Protein 5IRR (pdb70)

Sequence (549 aa):
IWKKKYIKLIVVGDSGLGKTTLIKSLISIPGERLQVHDGSYYTPTEQFRRDPESLSSTVSWRDEEDRVIWVYKIQDTPGYGDELDVFRNLKVQDYIESQNRKWLELEQARIEDPRVDLCIFCIPPHRLRPIDLKYFELGKHVPVVPVVTKADTTIREANTYRTEVANRIANPVPGIHDKINIFKFERDTLERAGVQDHATPHPPFLVIASNDISEELAAAEPPLFWPERRYPWGTAEAFNKEHSDLLAVRALLKEALEEISKTKRARYEAWRRTKIWKKKYIKLIVVGDSGLGKTTLIKSLISIPGERLQVHDGSYYTPTEQFRRDPESLSSTVSWRDEEDRVIWVYKIQDTPGYGDELDVFRNLKVQDYIESQNRKWLELEQARIEDPRVDLCIFCIPPHRLRPIDLKYFELGKHVPVVPVVTKADTTIREANTYRTEVANRIANPVPGIHDKINIFKFERDTLERAGVQDHATPHPPFLVIASNDISEELAAAEPPLFWPERRYPWGTAEAFNKEHSDLLAVRALLKEALEEISKTKRARYEAWRRTTL

Foldseek 3Di:
DAAEDEAEEEEAAAAPQCRLLLVLLLQPDPVDDRGFDDSDFDDQVCCVPPQVVQKDWDWDADVVVRYIYIYIYGYAGGLNPDDDSVVRLVVVVVQVVQLVVCVVVVVVPHDRSHHLEYEYEAEAPDHDQVSLVSLVVQVQYAYAYEHEPLVVDPVSVVVVQQVVLVCQQPHHPPNDDHRRHDDDDPVLLVVLPHDDDPRPRTHFYFYGASDFDPVQCPDVPRDGWGWDQDPVGIATRPDVVRGCSSSVSVNVVSCSVVSRVCPVVSSVVVVVD/DQAAEDEAEEEEAAAAPLCRLLLVQLLQQDPVDDRGFDDSDFDDQVCCVVPQVVQKDWDWDADVVVRYIYIYIYTYHGYLNNDDDSVVRLVVLVLQVVQLVVVVVVVVVPDDRSHHLEYEYEAEAPDHDQVSLVNLVVQLQYAYAYEHEPLVVDPVSVVVVQQVVLVCQQPHYPPNDDHRRHDDDDPVLLVVLVNDDDPRPRTHFYFYGASDFDPVQCPDVPHDGWGWDQDPVGIQTRPDVVRGCSSSVSVNVVSCSVVSRVCPVVSSVSVVVPDD

Organism: Chlamydomonas reinhardtii (NCBI:txid3055)

Structure (mmCIF, N/CA/C/O backbone):
data_5IRR
#
_entry.id   5IRR
#
_cell.length_a   177.580
_cell.length_b   39.410
_cell.length_c   130.900
_cell.angle_alpha   90.000
_cell.angle_beta   118.500
_cell.angle_gamma   90.000
#
_symmetry.space_group_name_H-M   'C 1 2 1'
#
loop_
_entity.id
_entity.type
_entity.pdbx_description
1 polymer 'Septin-like protein'
2 non-polymer 'MAGNESIUM ION'
3 non-polymer "5'-GUANOSINE-DIPHOSPHATE-MONOTHIOPHOSPHATE"
4 water water
#
loop_
_atom_site.group_PDB
_atom_site.id
_atom_site.type_symbol
_atom_site.label_atom_id
_atom_site.label_alt_id
_atom_site.label_comp_id
_atom_site.label_asym_id
_atom_site.label_entity_id
_atom_site.label_seq_id
_atom_site.pdbx_PDB_ins_code
_atom_site.Cartn_x
_atom_site.Cartn_y
_atom_site.Cartn_z
_atom_site.occupancy
_atom_site.B_iso_or_equiv
_atom_site.auth_seq_id
_atom_site.auth_comp_id
_atom_site.auth_asym_id
_atom_site.auth_atom_id
_atom_site.pdbx_PDB_model_num
ATOM 1 N N . ILE A 1 21 ? 4.922 30.014 121.270 1.00 58.72 105 ILE A N 1
ATOM 2 C CA . ILE A 1 21 ? 6.222 30.413 121.797 1.00 59.64 105 ILE A CA 1
ATOM 3 C C . ILE A 1 21 ? 7.080 31.013 120.686 1.00 55.71 105 ILE A C 1
ATOM 4 O O . ILE A 1 21 ? 7.409 32.199 120.721 1.00 54.11 105 ILE A O 1
ATOM 9 N N . TRP A 1 22 ? 7.440 30.195 119.701 1.00 52.66 106 TRP A N 1
ATOM 10 C CA . TRP A 1 22 ? 8.197 30.685 118.560 1.00 52.62 106 TRP A CA 1
ATOM 11 C C . TRP A 1 22 ? 7.261 31.280 117.518 1.00 57.40 106 TRP A C 1
ATOM 12 O O . TRP A 1 22 ? 6.156 30.777 117.295 1.00 62.94 106 TRP A O 1
ATOM 23 N N . LYS A 1 23 ? 7.709 32.355 116.882 1.00 54.09 107 LYS A N 1
ATOM 24 C CA . LYS A 1 23 ? 7.022 32.939 115.741 1.00 54.36 107 LYS A CA 1
ATOM 25 C C . LYS A 1 23 ? 7.835 32.658 114.487 1.00 50.33 107 LYS A C 1
ATOM 26 O O . LYS A 1 23 ? 9.024 32.987 114.431 1.00 51.06 107 LYS A O 1
ATOM 32 N N . LYS A 1 24 ? 7.206 32.042 113.493 1.00 48.96 108 LYS A N 1
ATOM 33 C CA . LYS A 1 24 ? 7.880 31.743 112.238 1.00 49.05 108 LYS A CA 1
ATOM 34 C C . LYS A 1 24 ? 7.631 32.867 111.241 1.00 46.45 108 LYS A C 1
ATOM 35 O O . LYS A 1 24 ? 6.489 33.295 111.050 1.00 47.56 108 LYS A O 1
ATOM 41 N N . LYS A 1 25 ? 8.704 33.348 110.619 1.00 43.75 109 LYS A N 1
ATOM 42 C CA . LYS A 1 25 ? 8.623 34.347 109.564 1.00 43.29 109 LYS A CA 1
ATOM 43 C C . LYS A 1 25 ? 9.268 33.796 108.302 1.00 39.68 109 LYS A C 1
ATOM 44 O O . LYS A 1 25 ? 10.261 33.064 108.369 1.00 37.57 109 LYS A O 1
ATOM 50 N N . TYR A 1 26 ? 8.698 34.146 107.152 1.00 42.04 110 TYR A N 1
ATOM 51 C CA . TYR A 1 26 ? 9.083 33.566 105.873 1.00 42.29 110 TYR A CA 1
ATOM 52 C C . TYR A 1 26 ? 9.564 34.654 104.926 1.00 38.32 110 TYR A C 1
ATOM 53 O O . TYR A 1 26 ? 8.929 35.707 104.809 1.00 36.31 110 TYR A O 1
ATOM 62 N N . ILE A 1 27 ? 10.682 34.394 104.256 1.00 37.59 111 ILE A N 1
ATOM 63 C CA . ILE A 1 27 ? 11.168 35.224 103.161 1.00 37.00 111 ILE A CA 1
ATOM 64 C C . ILE A 1 27 ? 11.423 34.309 101.974 1.00 33.96 111 ILE A C 1
ATOM 65 O O . ILE A 1 27 ? 12.078 33.271 102.117 1.00 31.93 111 ILE A O 1
ATOM 70 N N . LYS A 1 28 ? 10.904 34.681 100.807 1.00 29.58 112 LYS A N 1
ATOM 71 C CA . LYS A 1 28 ? 11.212 33.961 99.578 1.00 29.28 112 LYS A CA 1
ATOM 72 C C . LYS A 1 28 ? 11.741 34.942 98.545 1.00 30.85 112 LYS A C 1
ATOM 73 O O . LYS A 1 28 ? 11.070 35.926 98.212 1.00 28.45 112 LYS A O 1
ATOM 79 N N . LEU A 1 29 ? 12.940 34.674 98.046 1.00 28.98 113 LEU A N 1
ATOM 80 C CA . LEU A 1 29 ? 13.519 35.400 96.929 1.00 26.14 113 LEU A CA 1
ATOM 81 C C . LEU A 1 29 ? 13.362 34.585 95.653 1.00 27.76 113 LEU A C 1
ATOM 82 O O . LEU A 1 29 ? 13.312 33.352 95.684 1.00 26.98 113 LEU A O 1
ATOM 87 N N . ILE A 1 30 ? 13.283 35.284 94.526 1.00 25.96 114 ILE A N 1
ATOM 88 C CA . ILE A 1 30 ? 13.389 34.658 93.216 1.00 23.02 114 ILE A CA 1
ATOM 89 C C . ILE A 1 30 ? 14.518 35.342 92.461 1.00 23.82 114 ILE A C 1
ATOM 90 O O . ILE A 1 30 ? 14.703 36.560 92.565 1.00 24.15 114 ILE A O 1
ATOM 95 N N . VAL A 1 31 ? 15.297 34.548 91.731 1.00 21.49 115 VAL A N 1
ATOM 96 C CA . VAL A 1 31 ? 16.480 35.021 91.024 1.00 24.16 115 VAL A CA 1
ATOM 97 C C . VAL A 1 31 ? 16.255 34.817 89.534 1.00 24.55 115 VAL A C 1
ATOM 98 O O . VAL A 1 31 ? 15.934 33.706 89.097 1.00 24.56 115 VAL A O 1
ATOM 102 N N . VAL A 1 32 ? 16.421 35.889 88.758 1.00 21.84 116 VAL A N 1
ATOM 103 C CA . VAL A 1 32 ? 16.172 35.865 87.325 1.00 23.79 116 VAL A CA 1
ATOM 104 C C . VAL A 1 32 ? 17.320 36.564 86.608 1.00 23.74 116 VAL A C 1
ATOM 105 O O . VAL A 1 32 ? 18.068 37.349 87.196 1.00 19.83 116 VAL A O 1
ATOM 109 N N . GLY A 1 33 ? 17.443 36.272 85.323 1.00 22.15 117 GLY A N 1
ATOM 110 C CA . GLY A 1 33 ? 18.487 36.858 84.508 1.00 23.21 117 GLY A CA 1
ATOM 111 C C . GLY A 1 33 ? 18.721 36.029 83.264 1.00 22.41 117 GLY A C 1
ATOM 112 O O . GLY A 1 33 ? 18.130 34.968 83.071 1.00 23.38 117 GLY A O 1
ATOM 113 N N . ASP A 1 34 ? 19.602 36.547 82.414 1.00 21.53 118 ASP A N 1
ATOM 114 C CA . ASP A 1 34 ? 19.950 35.852 81.183 1.00 26.05 118 ASP A CA 1
ATOM 115 C C . ASP A 1 34 ? 20.731 34.575 81.492 1.00 23.90 118 ASP A C 1
ATOM 116 O O . ASP A 1 34 ? 21.235 34.373 82.601 1.00 24.96 118 ASP A O 1
ATOM 121 N N . SER A 1 35 ? 20.832 33.710 80.486 1.00 22.72 119 SER A N 1
ATOM 122 C CA . SER A 1 35 ? 21.451 32.406 80.680 1.00 26.38 119 SER A CA 1
ATOM 123 C C . SER A 1 35 ? 22.954 32.533 80.899 1.00 25.83 119 SER A C 1
ATOM 124 O O . SER A 1 35 ? 23.623 33.366 80.286 1.00 28.42 119 SER A O 1
ATOM 127 N N . GLY A 1 36 ? 23.483 31.681 81.778 1.00 27.52 120 GLY A N 1
ATOM 128 C CA . GLY A 1 36 ? 24.915 31.610 81.982 1.00 22.63 120 GLY A CA 1
ATOM 129 C C . GLY A 1 36 ? 25.524 32.781 82.717 1.00 23.75 120 GLY A C 1
ATOM 130 O O . GLY A 1 36 ? 26.739 32.976 82.646 1.00 28.16 120 GLY A O 1
ATOM 131 N N . LEU A 1 37 ? 24.716 33.568 83.429 1.00 23.43 121 LEU A N 1
ATOM 132 C CA . LEU A 1 37 ? 25.226 34.722 84.160 1.00 25.21 121 LEU A CA 1
ATOM 133 C C . LEU A 1 37 ? 25.780 34.373 85.537 1.00 28.56 121 LEU A C 1
ATOM 134 O O . LEU A 1 37 ? 26.340 35.255 86.198 1.00 27.37 121 LEU A O 1
ATOM 139 N N . GLY A 1 38 ? 25.648 33.128 85.983 1.00 28.19 122 GLY A N 1
ATOM 140 C CA . GLY A 1 38 ? 26.068 32.760 87.320 1.00 23.94 122 GLY A CA 1
ATOM 141 C C . GLY A 1 38 ? 24.985 32.835 88.371 1.00 22.27 122 GLY A C 1
ATOM 142 O O . GLY A 1 38 ? 25.307 32.950 89.559 1.00 21.29 122 GLY A O 1
ATOM 143 N N . LYS A 1 39 ? 23.709 32.780 87.970 1.00 20.51 123 LYS A N 1
ATOM 144 C CA . LYS A 1 39 ? 22.605 32.865 88.922 1.00 17.14 123 LYS A CA 1
ATOM 145 C C . LYS A 1 39 ? 22.675 31.752 89.963 1.00 20.75 123 LYS A C 1
ATOM 146 O O . LYS A 1 39 ? 22.596 32.008 91.171 1.00 23.32 123 LYS A O 1
ATOM 152 N N . THR A 1 40 ? 22.807 30.503 89.513 1.00 20.85 124 THR A N 1
ATOM 153 C CA . THR A 1 40 ? 22.784 29.383 90.450 1.00 22.91 124 THR A CA 1
ATOM 154 C C . THR A 1 40 ? 24.011 29.393 91.353 1.00 24.78 124 THR A C 1
ATOM 155 O O . THR A 1 40 ? 23.913 29.072 92.544 1.00 23.40 124 THR A O 1
ATOM 159 N N . THR A 1 41 ? 25.174 29.767 90.808 1.00 24.82 125 THR A N 1
ATOM 160 C CA . THR A 1 41 ? 26.373 29.909 91.631 1.00 26.06 125 THR A CA 1
ATOM 161 C C . THR A 1 41 ? 26.167 30.944 92.731 1.00 23.71 125 THR A C 1
ATOM 162 O O . THR A 1 41 ? 26.570 30.731 93.881 1.00 23.22 125 THR A O 1
ATOM 166 N N . LEU A 1 42 ? 25.546 32.076 92.389 1.00 22.14 126 LEU A N 1
ATOM 167 C CA . LEU A 1 42 ? 25.289 33.120 93.376 1.00 19.47 126 LEU A CA 1
ATOM 168 C C . LEU A 1 42 ? 24.344 32.629 94.464 1.00 24.39 126 LEU A C 1
ATOM 169 O O . LEU A 1 42 ? 24.554 32.905 95.652 1.00 27.39 126 LEU A O 1
ATOM 174 N N . ILE A 1 43 ? 23.295 31.901 94.076 1.00 24.75 127 ILE A N 1
ATOM 175 C CA . ILE A 1 43 ? 22.330 31.399 95.052 1.00 24.71 127 ILE A CA 1
ATOM 176 C C . ILE A 1 43 ? 23.023 30.521 96.083 1.00 25.54 127 ILE A C 1
ATOM 177 O O . ILE A 1 43 ? 22.834 30.689 97.293 1.00 29.49 127 ILE A O 1
ATOM 182 N N . LYS A 1 44 ? 23.844 29.575 95.619 1.00 26.22 128 LYS A N 1
ATOM 183 C CA . LYS A 1 44 ? 24.516 28.660 96.535 1.00 32.00 128 LYS A CA 1
ATOM 184 C C . LYS A 1 44 ? 25.447 29.396 97.491 1.00 35.26 128 LYS A C 1
ATOM 185 O O . LYS A 1 44 ? 25.636 28.958 98.631 1.00 37.56 128 LYS A O 1
ATOM 191 N N . SER A 1 45 ? 26.032 30.512 97.054 1.00 32.02 129 SER A N 1
ATOM 192 C CA . SER A 1 45 ? 26.865 31.299 97.958 1.00 32.74 129 SER A CA 1
ATOM 193 C C . SER A 1 45 ? 26.017 32.045 98.980 1.00 34.56 129 SER A C 1
ATOM 194 O O . SER A 1 45 ? 26.413 32.180 100.143 1.00 40.14 129 SER A O 1
ATOM 197 N N . LEU A 1 46 ? 24.844 32.530 98.567 1.00 33.07 130 LEU A N 1
ATOM 198 C CA . LEU A 1 46 ? 24.018 33.336 99.460 1.00 32.22 130 LEU A CA 1
ATOM 199 C C . LEU A 1 46 ? 23.453 32.502 100.604 1.00 36.37 130 LEU A C 1
ATOM 200 O O . LEU A 1 46 ? 23.495 32.920 101.767 1.00 36.23 130 LEU A O 1
ATOM 205 N N . ILE A 1 47 ? 22.910 31.319 100.297 1.00 39.40 131 ILE A N 1
ATOM 206 C CA . ILE A 1 47 ? 22.331 30.483 101.348 1.00 44.85 131 ILE A CA 1
ATOM 207 C C . ILE A 1 47 ? 23.382 29.757 102.171 1.00 48.27 131 ILE A C 1
ATOM 208 O O . ILE A 1 47 ? 23.035 29.118 103.171 1.00 49.90 131 ILE A O 1
ATOM 213 N N . SER A 1 48 ? 24.654 29.829 101.779 1.00 47.92 132 SER A N 1
ATOM 214 C CA . SER A 1 48 ? 25.729 29.160 102.513 1.00 48.45 132 SER A CA 1
ATOM 215 C C . SER A 1 48 ? 26.316 30.092 103.574 1.00 56.81 132 SER A C 1
ATOM 216 O O . SER A 1 48 ? 27.508 30.394 103.595 1.00 64.29 132 SER A O 1
ATOM 219 N N . ILE A 1 49 ? 25.447 30.547 104.465 1.00 57.67 133 ILE A N 1
ATOM 220 C CA . ILE A 1 49 ? 25.911 31.370 105.585 1.00 68.01 133 ILE A CA 1
ATOM 221 C C . ILE A 1 49 ? 26.748 30.505 106.521 1.00 74.93 133 ILE A C 1
ATOM 222 O O . ILE A 1 49 ? 26.309 29.403 106.895 1.00 74.27 133 ILE A O 1
ATOM 227 N N . PRO A 1 50 ? 27.955 30.932 106.895 1.00 81.29 134 PRO A N 1
ATOM 228 C CA . PRO A 1 50 ? 28.766 30.142 107.830 1.00 88.84 134 PRO A CA 1
ATOM 229 C C . PRO A 1 50 ? 27.988 29.797 109.092 1.00 93.03 134 PRO A C 1
ATOM 230 O O . PRO A 1 50 ? 27.225 30.608 109.621 1.00 92.44 134 PRO A O 1
ATOM 234 N N . GLY A 1 51 ? 28.188 28.570 109.567 1.00 94.60 135 GLY A N 1
ATOM 235 C CA . GLY A 1 51 ? 27.354 27.975 110.580 1.00 97.36 135 GLY A CA 1
ATOM 236 C C . GLY A 1 51 ? 26.284 27.054 110.030 1.00 94.78 135 GLY A C 1
ATOM 237 O O . GLY A 1 51 ? 25.768 26.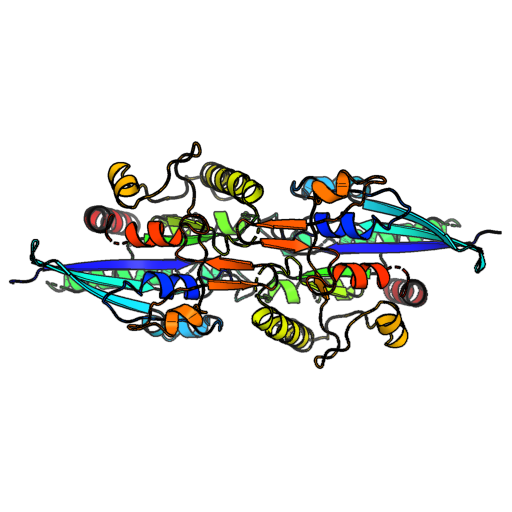213 110.775 1.00 97.61 135 GLY A O 1
ATOM 238 N N . GLU A 1 52 ? 25.953 27.183 108.745 1.00 89.57 136 GLU A N 1
ATOM 239 C CA . GLU A 1 52 ? 24.933 26.396 108.075 1.00 90.74 136 GLU A CA 1
ATOM 240 C C . GLU A 1 52 ? 25.599 25.378 107.141 1.00 95.08 136 GLU A C 1
ATOM 241 O O . GLU A 1 52 ? 26.746 24.965 107.388 1.00 100.79 136 GLU A O 1
ATOM 243 N N . ARG A 1 53 ? 24.907 25.007 106.063 1.00 95.35 137 ARG A N 1
ATOM 244 C CA . ARG A 1 53 ? 25.160 23.755 105.358 1.00 101.56 137 ARG A CA 1
ATOM 245 C C . ARG A 1 53 ? 26.247 23.829 104.292 1.00 101.17 137 ARG A C 1
ATOM 246 O O . ARG A 1 53 ? 26.729 22.774 103.864 1.00 111.11 137 ARG A O 1
ATOM 254 N N . LEU A 1 54 ? 26.636 25.026 103.841 1.00 92.76 138 LEU A N 1
ATOM 255 C CA . LEU A 1 54 ? 27.641 25.171 102.790 1.00 87.42 138 LEU A CA 1
ATOM 256 C C . LEU A 1 54 ? 27.225 24.414 101.529 1.00 79.41 138 LEU A C 1
ATOM 257 O O . LEU A 1 54 ? 27.634 23.268 101.318 1.00 79.54 138 LEU A O 1
ATOM 262 N N . GLN A 1 55 ? 26.406 25.039 100.694 1.00 71.62 139 GLN A N 1
ATOM 263 C CA . GLN A 1 55 ? 25.924 24.409 99.474 1.00 70.91 139 GLN A CA 1
ATOM 264 C C . GLN A 1 55 ? 26.672 24.959 98.266 1.00 67.20 139 GLN A C 1
ATOM 265 O O . GLN A 1 55 ? 27.024 26.141 98.214 1.00 64.67 139 GLN A O 1
ATOM 271 N N . VAL A 1 56 ? 26.923 24.080 97.294 1.00 67.51 140 VAL A N 1
ATOM 272 C CA . VAL A 1 56 ? 27.741 24.399 96.132 1.00 63.64 140 VAL A CA 1
ATOM 273 C C . VAL A 1 56 ? 27.024 23.934 94.868 1.00 58.55 140 VAL A C 1
ATOM 274 O O . VAL A 1 56 ? 26.191 23.025 94.895 1.00 59.28 140 VAL A O 1
ATOM 278 N N . HIS A 1 57 ? 27.359 24.580 93.752 1.00 53.06 141 HIS A N 1
ATOM 279 C CA . HIS A 1 57 ? 26.800 24.285 92.439 1.00 46.72 141 HIS A CA 1
ATOM 280 C C . HIS A 1 57 ? 27.856 23.631 91.552 1.00 45.20 141 HIS A C 1
ATOM 281 O O . HIS A 1 57 ? 29.057 23.856 91.725 1.00 44.75 141 HIS A O 1
ATOM 288 N N . ASP A 1 58 ? 27.403 22.822 90.592 1.00 42.47 142 ASP A N 1
ATOM 289 C CA . ASP A 1 58 ? 28.296 22.036 89.747 1.00 46.79 142 ASP A CA 1
ATOM 290 C C . ASP A 1 58 ? 28.494 22.629 88.352 1.00 44.05 142 ASP A C 1
ATOM 291 O O . ASP A 1 58 ? 29.139 21.995 87.510 1.00 47.16 142 ASP A O 1
ATOM 296 N N . GLY A 1 59 ? 27.945 23.812 88.082 1.00 40.07 143 GLY A N 1
ATOM 297 C CA . GLY A 1 59 ? 28.162 24.490 86.821 1.00 41.22 143 GLY A CA 1
ATOM 298 C C . GLY A 1 59 ? 27.181 24.161 85.714 1.00 42.46 143 GLY A C 1
ATOM 299 O O . GLY A 1 59 ? 27.156 24.873 84.702 1.00 41.80 143 GLY A O 1
ATOM 300 N N . SER A 1 60 ? 26.374 23.113 85.865 1.00 43.71 144 SER A N 1
ATOM 301 C CA . SER A 1 60 ? 25.435 22.738 84.818 1.00 42.34 144 SER A CA 1
ATOM 302 C C . SER A 1 60 ? 24.311 23.767 84.701 1.00 36.62 144 SER A C 1
ATOM 303 O O . SER A 1 60 ? 24.009 24.509 85.639 1.00 35.01 144 SER A O 1
ATOM 306 N N A TYR A 1 61 ? 23.691 23.793 83.523 0.46 37.45 145 TYR A N 1
ATOM 307 N N B TYR A 1 61 ? 23.684 23.805 83.528 0.54 37.50 145 TYR A N 1
ATOM 308 C CA A TYR A 1 61 ? 22.600 24.719 83.262 0.46 35.15 145 TYR A CA 1
ATOM 309 C CA B TYR A 1 61 ? 22.646 24.793 83.263 0.54 34.97 145 TYR A CA 1
ATOM 310 C C A TYR A 1 61 ? 21.402 24.396 84.151 0.46 34.84 145 TYR A C 1
ATOM 311 C C B TYR A 1 61 ? 21.314 24.370 83.877 0.54 35.23 145 TYR A C 1
ATOM 312 O O A TYR A 1 61 ? 21.275 23.300 84.704 0.46 36.24 145 TYR A O 1
ATOM 313 O O B TYR A 1 61 ? 21.010 23.178 83.990 0.54 36.71 145 TYR A O 1
ATOM 330 N N . THR A 1 62 ? 20.512 25.375 84.279 1.00 32.36 146 THR A N 1
ATOM 331 C CA . THR A 1 62 ? 19.220 25.146 84.912 1.00 29.74 146 THR A CA 1
ATOM 332 C C . THR A 1 62 ? 18.204 24.968 83.794 1.00 34.21 146 THR A C 1
ATOM 333 O O . THR A 1 62 ? 17.955 25.914 83.032 1.00 35.23 146 THR A O 1
ATOM 337 N N . PRO A 1 63 ? 17.624 23.781 83.640 1.00 38.88 147 PRO A N 1
ATOM 338 C CA . PRO A 1 63 ? 16.751 23.523 82.489 1.00 41.22 147 PRO A CA 1
ATOM 339 C C . PRO A 1 63 ? 15.364 24.116 82.676 1.00 39.49 147 PRO A C 1
ATOM 340 O O . PRO A 1 63 ? 14.790 24.085 83.767 1.00 37.72 147 PRO A O 1
ATOM 344 N N . THR A 1 64 ? 14.824 24.647 81.577 1.00 39.51 148 THR A N 1
ATOM 345 C CA . THR A 1 64 ? 13.463 25.175 81.594 1.00 42.74 148 THR A CA 1
ATOM 346 C C . THR A 1 64 ? 12.454 24.097 81.971 1.00 47.38 148 THR A C 1
ATOM 347 O O . THR A 1 64 ? 11.516 24.354 82.735 1.00 46.61 148 THR A O 1
ATOM 351 N N . GLU A 1 65 ? 12.636 22.878 81.455 1.00 51.87 149 GLU A N 1
ATOM 352 C CA . GLU A 1 65 ? 11.689 21.809 81.748 1.00 59.04 149 GLU A CA 1
ATOM 353 C C . GLU A 1 65 ? 11.675 21.465 83.232 1.00 54.45 149 GLU A C 1
ATOM 354 O O . GLU A 1 65 ? 10.616 21.168 83.795 1.00 54.96 149 GLU A O 1
ATOM 360 N N . GLN A 1 66 ? 12.839 21.506 83.888 1.00 51.04 150 GLN A N 1
ATOM 361 C CA . GLN A 1 66 ? 12.881 21.200 85.315 1.00 50.46 150 GLN A CA 1
ATOM 362 C C . GLN A 1 66 ? 12.083 22.218 86.121 1.00 46.73 150 GLN A C 1
ATOM 363 O O . GLN A 1 66 ? 11.352 21.850 87.048 1.00 47.06 150 GLN A O 1
ATOM 369 N N . PHE A 1 67 ? 12.202 23.505 85.780 1.00 43.70 151 PHE A N 1
ATOM 370 C CA . PHE A 1 67 ? 11.405 24.523 86.459 1.00 43.13 151 PHE A CA 1
ATOM 371 C C . PHE A 1 67 ? 9.916 24.314 86.223 1.00 46.44 151 PHE A C 1
ATOM 372 O O . PHE A 1 67 ? 9.099 24.639 87.092 1.00 46.94 151 PHE A O 1
ATOM 380 N N . ARG A 1 68 ? 9.543 23.777 85.062 1.00 48.62 152 ARG A N 1
ATOM 381 C CA . ARG A 1 68 ? 8.129 23.575 84.767 1.00 55.36 152 ARG A CA 1
ATOM 382 C C . ARG A 1 68 ? 7.566 22.390 85.542 1.00 58.30 152 ARG A C 1
ATOM 383 O O . ARG A 1 68 ? 6.498 22.490 86.156 1.00 60.65 152 ARG A O 1
ATOM 391 N N . ARG A 1 69 ? 8.271 21.260 85.530 1.00 59.63 153 ARG A N 1
ATOM 392 C CA . ARG A 1 69 ? 7.751 20.021 86.092 1.00 63.66 153 ARG A CA 1
ATOM 393 C C . ARG A 1 69 ? 8.256 19.733 87.501 1.00 64.79 153 ARG A C 1
ATOM 394 O O . ARG A 1 69 ? 7.839 18.734 88.097 1.00 70.02 153 ARG A O 1
ATOM 402 N N . ASP A 1 70 ? 9.130 20.580 88.055 1.00 61.30 154 ASP A N 1
ATOM 403 C CA . ASP A 1 70 ? 9.624 20.376 89.413 1.00 61.07 154 ASP A CA 1
ATOM 404 C C . ASP A 1 70 ? 10.291 21.642 89.944 1.00 54.41 154 ASP A C 1
ATOM 405 O O . ASP A 1 70 ? 11.506 21.643 90.184 1.00 49.42 154 ASP A O 1
ATOM 410 N N . PRO A 1 71 ? 9.543 22.731 90.152 1.00 40.24 155 PRO A N 1
ATOM 411 C CA . PRO A 1 71 ? 10.188 23.968 90.624 1.00 38.34 155 PRO A CA 1
ATOM 412 C C . PRO A 1 71 ? 10.763 23.855 92.026 1.00 40.01 155 PRO A C 1
ATOM 413 O O . PRO A 1 71 ? 11.725 24.566 92.344 1.00 33.59 155 PRO A O 1
ATOM 417 N N . GLU A 1 72 ? 10.208 22.984 92.874 1.00 43.77 156 GLU A N 1
ATOM 418 C CA . GLU A 1 72 ? 10.738 22.833 94.226 1.00 48.76 156 GLU A CA 1
ATOM 419 C C . GLU A 1 72 ? 12.155 22.274 94.217 1.00 44.44 156 GLU A C 1
ATOM 420 O O . GLU A 1 72 ? 12.955 22.610 95.099 1.00 43.83 156 GLU A O 1
ATOM 426 N N . SER A 1 73 ? 12.490 21.431 93.236 1.00 42.26 157 SER A N 1
ATOM 427 C CA . SER A 1 73 ? 13.851 20.919 93.126 1.00 40.44 157 SER A CA 1
ATOM 428 C C . SER A 1 73 ? 14.854 22.008 92.773 1.00 39.71 157 SER A C 1
ATOM 429 O O . SER A 1 73 ? 16.062 21.756 92.825 1.00 37.56 157 SER A O 1
ATOM 432 N N . LEU A 1 74 ? 14.386 23.202 92.415 1.00 38.40 158 LEU A N 1
ATOM 433 C CA . LEU A 1 74 ? 15.250 24.344 92.152 1.00 33.99 158 LEU A CA 1
ATOM 434 C C . LEU A 1 74 ? 15.191 25.383 93.266 1.00 33.18 158 LEU A C 1
ATOM 435 O O . LEU A 1 74 ? 15.749 26.475 93.116 1.00 31.34 158 LEU A O 1
ATOM 440 N N . SER A 1 75 ? 14.535 25.069 94.379 1.00 32.37 159 SER A N 1
ATOM 441 C CA . SER A 1 75 ? 14.429 25.979 95.511 1.00 35.63 159 SER A CA 1
ATOM 442 C C . SER A 1 75 ? 15.435 25.585 96.585 1.00 35.90 159 SER A C 1
ATOM 443 O O . SER A 1 75 ? 15.512 24.415 96.972 1.00 39.40 159 SER A O 1
ATOM 446 N N . SER A 1 76 ? 16.206 26.559 97.054 1.00 34.31 160 SER A N 1
ATOM 447 C CA . SER A 1 76 ? 17.115 26.369 98.173 1.00 36.55 160 SER A CA 1
ATOM 448 C C . SER A 1 76 ? 16.509 26.983 99.428 1.00 38.48 160 SER A C 1
ATOM 449 O O . SER A 1 76 ? 15.834 28.014 99.372 1.00 38.02 160 SER A O 1
ATOM 452 N N . THR A 1 77 ? 16.748 26.331 100.566 1.00 39.99 161 THR A N 1
ATOM 453 C CA . THR A 1 77 ? 16.152 26.732 101.833 1.00 41.11 161 THR A CA 1
ATOM 454 C C . THR A 1 77 ? 17.208 26.752 102.930 1.00 38.44 161 THR A C 1
ATOM 455 O O . THR A 1 77 ? 18.075 25.876 102.992 1.00 38.66 161 THR A O 1
ATOM 459 N N . VAL A 1 78 ? 17.122 27.760 103.797 1.00 35.75 162 VAL A N 1
ATOM 460 C CA . VAL A 1 78 ? 17.917 27.823 105.016 1.00 38.21 162 VAL A CA 1
ATOM 461 C C . VAL A 1 78 ? 17.021 28.367 106.120 1.00 38.84 162 VAL A C 1
ATOM 462 O O . VAL A 1 78 ? 16.100 29.150 105.870 1.00 37.55 162 VAL A O 1
ATOM 466 N N . SER A 1 79 ? 17.278 27.925 107.349 1.00 38.91 163 SER A N 1
ATOM 467 C CA . SER A 1 79 ? 16.470 28.326 108.488 1.00 38.70 163 SER A CA 1
ATOM 468 C C . SER A 1 79 ? 17.365 28.506 109.705 1.00 41.15 163 SER A C 1
ATOM 469 O O . SER A 1 79 ? 18.367 27.805 109.865 1.00 43.92 163 SER A O 1
ATOM 472 N N . TRP A 1 80 ? 16.995 29.457 110.559 1.00 38.22 164 TRP A N 1
ATOM 473 C CA . TRP A 1 80 ? 17.747 29.719 111.779 1.00 43.69 164 TRP A CA 1
ATOM 474 C C . TRP A 1 80 ? 16.829 30.398 112.786 1.00 43.71 164 TRP A C 1
ATOM 475 O O . TRP A 1 80 ? 15.736 30.859 112.450 1.00 44.21 164 TRP A O 1
ATOM 486 N N . ARG A 1 81 ? 17.298 30.461 114.028 1.00 47.66 165 ARG A N 1
ATOM 487 C CA . ARG A 1 81 ? 16.529 30.998 115.139 1.00 53.49 165 ARG A CA 1
ATOM 488 C C . ARG A 1 81 ? 17.086 32.347 115.570 1.00 56.57 165 ARG A C 1
ATOM 489 O O . ARG A 1 81 ? 18.303 32.564 115.549 1.00 58.07 165 ARG A O 1
ATOM 497 N N . ASP A 1 82 ? 16.189 33.247 115.963 1.00 54.81 166 ASP A N 1
ATOM 498 C CA . ASP A 1 82 ? 16.544 34.513 116.599 1.00 56.22 166 ASP A CA 1
ATOM 499 C C . ASP A 1 82 ? 16.125 34.389 118.062 1.00 54.97 166 ASP A C 1
ATOM 500 O O . ASP A 1 82 ? 14.939 34.496 118.387 1.00 50.12 166 ASP A O 1
ATOM 505 N N . GLU A 1 83 ? 17.108 34.158 118.937 1.00 58.66 167 GLU A N 1
ATOM 506 C CA . GLU A 1 83 ? 16.819 33.834 120.331 1.00 63.09 167 GLU A CA 1
ATOM 507 C C . GLU A 1 83 ? 16.104 34.981 121.035 1.00 61.51 167 GLU A C 1
ATOM 508 O O . GLU A 1 83 ? 15.036 34.790 121.630 1.00 60.83 167 GLU A O 1
ATOM 514 N N . GLU A 1 84 ? 16.685 36.182 120.982 1.00 63.19 168 GLU A N 1
ATOM 515 C CA . GLU A 1 84 ? 16.134 37.308 121.730 1.00 67.71 168 GLU A CA 1
ATOM 516 C C . GLU A 1 84 ? 14.720 37.645 121.274 1.00 63.60 168 GLU A C 1
ATOM 517 O O . GLU A 1 84 ? 13.853 37.959 122.099 1.00 60.26 168 GLU A O 1
ATOM 523 N N . ASP A 1 85 ? 14.464 37.580 119.968 1.00 60.88 169 ASP A N 1
ATOM 524 C CA . ASP A 1 85 ? 13.149 37.897 119.428 1.00 59.95 169 ASP A CA 1
ATOM 525 C C . ASP A 1 85 ? 12.220 36.692 119.353 1.00 53.99 169 ASP A C 1
ATOM 526 O O . ASP A 1 85 ? 11.041 36.864 119.027 1.00 49.37 169 ASP A O 1
ATOM 531 N N . ARG A 1 86 ? 12.719 35.491 119.651 1.00 54.11 170 ARG A N 1
ATOM 532 C CA . ARG A 1 86 ? 11.927 34.260 119.602 1.00 50.30 170 ARG A CA 1
ATOM 533 C C . ARG A 1 86 ? 11.264 34.092 118.235 1.00 47.27 170 ARG A C 1
ATOM 534 O O . ARG A 1 86 ? 10.052 33.898 118.116 1.00 45.02 170 ARG A O 1
ATOM 542 N N . VAL A 1 87 ? 12.087 34.170 117.191 1.00 47.11 171 VAL A N 1
ATOM 543 C CA . VAL A 1 87 ? 11.638 34.096 115.807 1.00 43.49 171 VAL A CA 1
ATOM 544 C C . VAL A 1 87 ? 12.408 32.992 115.097 1.00 41.94 171 VAL A C 1
ATOM 545 O O . VAL A 1 87 ? 13.622 32.851 115.281 1.00 42.42 171 VAL A O 1
ATOM 549 N N . ILE A 1 88 ? 11.700 32.202 114.297 1.00 41.17 172 ILE A N 1
ATOM 550 C CA . ILE A 1 88 ? 12.310 31.220 113.409 1.00 40.21 172 ILE A CA 1
ATOM 551 C C . ILE A 1 88 ? 12.161 31.747 111.990 1.00 40.15 172 ILE A C 1
ATOM 552 O O . ILE A 1 88 ? 11.041 31.866 111.477 1.00 43.27 172 ILE A O 1
ATOM 557 N N . TRP A 1 89 ? 13.282 32.070 111.352 1.00 39.54 173 TRP A N 1
ATOM 558 C CA . TRP A 1 89 ? 13.276 32.524 109.969 1.00 37.39 173 TRP A CA 1
ATOM 559 C C . TRP A 1 89 ? 13.379 31.324 109.036 1.00 38.80 173 TRP A C 1
ATOM 560 O O . TRP A 1 89 ? 14.251 30.468 109.211 1.00 38.50 173 TRP A O 1
ATOM 571 N N . VAL A 1 90 ? 12.479 31.261 108.058 1.00 37.84 174 VAL A N 1
ATOM 572 C CA . VAL A 1 90 ? 12.513 30.261 106.997 1.00 36.56 174 VAL A CA 1
ATOM 573 C C . VAL A 1 90 ? 12.761 31.008 105.695 1.00 32.74 174 VAL A C 1
ATOM 574 O O . VAL A 1 90 ? 11.879 31.718 105.197 1.00 30.06 174 VAL A O 1
ATOM 578 N N . TYR A 1 91 ? 13.962 30.850 105.144 1.00 34.62 175 TYR A N 1
ATOM 579 C CA . TYR A 1 91 ? 14.431 31.624 104.001 1.00 33.97 175 TYR A CA 1
ATOM 580 C C . TYR A 1 91 ? 14.522 30.714 102.783 1.00 32.85 175 TYR A C 1
ATOM 581 O O . TYR A 1 91 ? 15.257 29.719 102.803 1.00 31.36 175 TYR A O 1
ATOM 590 N N . LYS A 1 92 ? 13.789 31.058 101.726 1.00 28.70 176 LYS A N 1
ATOM 591 C CA . LYS A 1 92 ? 13.808 30.308 100.478 1.00 29.49 176 LYS A CA 1
ATOM 592 C C . LYS A 1 92 ? 14.326 31.186 99.348 1.00 29.02 176 LYS A C 1
ATOM 593 O O . LYS A 1 92 ? 14.003 32.375 99.272 1.00 27.55 176 LYS A O 1
ATOM 599 N N . ILE A 1 93 ? 15.129 30.595 98.468 1.00 29.72 177 ILE A N 1
ATOM 600 C CA . ILE A 1 93 ? 15.592 31.263 97.257 1.00 28.74 177 ILE A CA 1
ATOM 601 C C . ILE A 1 93 ? 15.212 30.389 96.073 1.00 28.70 177 ILE A C 1
ATOM 602 O O . ILE A 1 93 ? 15.702 29.260 95.943 1.00 27.29 177 ILE A O 1
ATOM 607 N N . GLN A 1 94 ? 14.342 30.909 95.214 1.00 28.48 178 GLN A N 1
ATOM 608 C CA . GLN A 1 94 ? 13.854 30.167 94.059 1.00 27.09 178 GLN A CA 1
ATOM 609 C C . GLN A 1 94 ? 14.738 30.462 92.852 1.00 26.21 178 GLN A C 1
ATOM 610 O O . GLN A 1 94 ? 14.830 31.611 92.406 1.00 28.66 178 GLN A O 1
ATOM 616 N N . ASP A 1 95 ? 15.392 29.423 92.337 1.00 24.60 179 ASP A N 1
ATOM 617 C CA . ASP A 1 95 ? 16.166 29.511 91.109 1.00 27.21 179 ASP A CA 1
ATOM 618 C C . ASP A 1 95 ? 15.245 29.404 89.897 1.00 28.50 179 ASP A C 1
ATOM 619 O O . ASP A 1 95 ? 14.187 28.769 89.950 1.00 29.38 179 ASP A O 1
ATOM 624 N N . THR A 1 96 ? 15.650 30.035 88.801 1.00 25.19 180 THR A N 1
ATOM 625 C CA . THR A 1 96 ? 14.916 30.009 87.545 1.00 29.73 180 THR A CA 1
ATOM 626 C C . THR A 1 96 ? 15.893 29.788 86.402 1.00 31.35 180 THR A C 1
ATOM 627 O O . THR A 1 96 ? 17.083 30.103 86.524 1.00 24.24 180 THR A O 1
ATOM 631 N N . PRO A 1 97 ? 15.423 29.253 85.276 1.00 29.89 181 PRO A N 1
ATOM 632 C CA . PRO A 1 97 ? 16.286 29.179 84.093 1.00 30.57 181 PRO A CA 1
ATOM 633 C C . PRO A 1 97 ? 16.514 30.564 83.513 1.00 26.27 181 PRO A C 1
ATOM 634 O O . PRO A 1 97 ? 15.657 31.446 83.604 1.00 25.83 181 PRO A O 1
ATOM 638 N N . GLY A 1 98 ? 17.687 30.751 82.917 1.00 27.85 182 GLY A N 1
ATOM 639 C CA . GLY A 1 98 ? 17.955 31.997 82.221 1.00 26.68 182 GLY A CA 1
ATOM 640 C C . GLY A 1 98 ? 16.988 32.207 81.073 1.00 30.23 182 GLY A C 1
ATOM 641 O O . GLY A 1 98 ? 16.570 31.259 80.404 1.00 29.76 182 GLY A O 1
ATOM 642 N N . TYR A 1 99 ? 16.618 33.471 80.848 1.00 22.77 183 TYR A N 1
ATOM 643 C CA . TYR A 1 99 ? 15.640 33.754 79.801 1.00 28.79 183 TYR A CA 1
ATOM 644 C C . TYR A 1 99 ? 16.231 33.712 78.399 1.00 29.17 183 TYR A C 1
ATOM 645 O O . TYR A 1 99 ? 15.512 33.995 77.435 1.00 35.57 183 TYR A O 1
ATOM 654 N N . GLY A 1 100 ? 17.502 33.360 78.257 1.00 27.12 184 GLY A N 1
ATOM 655 C CA . GLY A 1 100 ? 18.064 33.058 76.960 1.00 28.20 184 GLY A CA 1
ATOM 656 C C . GLY A 1 100 ? 18.067 31.586 76.608 1.00 31.99 184 GLY A C 1
ATOM 657 O O . GLY A 1 100 ? 18.620 31.211 75.569 1.00 35.17 184 GLY A O 1
ATOM 658 N N . ASP A 1 101 ? 17.461 30.736 77.441 1.00 36.52 185 ASP A N 1
ATOM 659 C CA . ASP A 1 101 ? 17.512 29.295 77.218 1.00 52.09 185 ASP A CA 1
ATOM 660 C C . ASP A 1 101 ? 16.652 28.852 76.040 1.00 50.24 185 ASP A C 1
ATOM 661 O O . ASP A 1 101 ? 16.920 27.796 75.459 1.00 49.35 185 ASP A O 1
ATOM 666 N N . GLU A 1 102 ? 15.633 29.626 75.680 1.00 50.83 186 GLU A N 1
ATOM 667 C CA . GLU A 1 102 ? 14.749 29.332 74.559 1.00 59.30 186 GLU A CA 1
ATOM 668 C C . GLU A 1 102 ? 14.808 30.476 73.552 1.00 58.89 186 GLU A C 1
ATOM 669 O O . GLU A 1 102 ? 15.490 31.483 73.758 1.00 61.47 186 GLU A O 1
ATOM 675 N N . LEU A 1 103 ? 14.071 30.317 72.449 1.00 58.17 187 LEU A N 1
ATOM 676 C CA . LEU A 1 103 ? 14.120 31.309 71.379 1.00 56.74 187 LEU A CA 1
ATOM 677 C C . LEU A 1 103 ? 13.403 32.596 71.769 1.00 59.07 187 LEU A C 1
ATOM 678 O O . LEU A 1 103 ? 13.840 33.692 71.397 1.00 56.18 187 LEU A O 1
ATOM 683 N N . ASP A 1 104 ? 12.306 32.489 72.514 1.00 62.27 188 ASP A N 1
ATOM 684 C CA . ASP A 1 104 ? 11.463 33.631 72.846 1.00 62.85 188 ASP A CA 1
ATOM 685 C C . ASP A 1 104 ? 11.693 34.021 74.300 1.00 51.09 188 ASP A C 1
ATOM 686 O O . ASP A 1 104 ? 11.412 33.233 75.210 1.00 48.89 188 ASP A O 1
ATOM 691 N N . VAL A 1 105 ? 12.190 35.243 74.511 1.00 46.71 189 VAL A N 1
ATOM 692 C CA . VAL A 1 105 ? 12.496 35.713 75.859 1.00 42.44 189 VAL A CA 1
ATOM 693 C C . VAL A 1 105 ? 11.226 35.893 76.681 1.00 44.51 189 VAL A C 1
ATOM 694 O O . VAL A 1 105 ? 11.227 35.663 77.898 1.00 45.78 189 VAL A O 1
ATOM 698 N N . PHE A 1 106 ? 10.128 36.295 76.050 1.00 42.80 190 PHE A N 1
ATOM 699 C CA . PHE A 1 106 ? 8.925 36.608 76.807 1.00 41.56 190 PHE A CA 1
ATOM 700 C C . PHE A 1 106 ? 8.185 35.371 77.298 1.00 38.09 190 PHE A C 1
ATOM 701 O O . PHE A 1 106 ? 7.321 35.498 78.172 1.00 32.16 190 PHE A O 1
ATOM 709 N N . ARG A 1 107 ? 8.503 34.183 76.772 1.00 38.81 191 ARG A N 1
ATOM 710 C CA . ARG A 1 107 ? 7.975 32.956 77.360 1.00 40.20 191 ARG A CA 1
ATOM 711 C C . ARG A 1 107 ? 8.527 32.737 78.762 1.00 40.17 191 ARG A C 1
ATOM 712 O O . ARG A 1 107 ? 7.793 32.330 79.670 1.00 31.76 191 ARG A O 1
ATOM 720 N N . ASN A 1 108 ? 9.823 32.992 78.950 1.00 37.28 192 ASN A N 1
ATOM 721 C CA . ASN A 1 108 ? 10.421 32.872 80.275 1.00 33.10 192 ASN A CA 1
ATOM 722 C C . ASN A 1 108 ? 9.816 33.880 81.243 1.00 29.27 192 ASN A C 1
ATOM 723 O O . ASN A 1 108 ? 9.532 33.547 82.400 1.00 30.66 192 ASN A O 1
ATOM 728 N N . LEU A 1 109 ? 9.617 35.118 80.786 1.00 25.04 193 LEU A N 1
ATOM 729 C CA . LEU A 1 109 ? 9.013 36.146 81.627 1.00 25.74 193 LEU A CA 1
ATOM 730 C C . LEU A 1 109 ? 7.640 35.713 82.123 1.00 27.91 193 LEU A C 1
ATOM 731 O O . LEU A 1 109 ? 7.322 35.852 83.310 1.00 27.07 193 LEU A O 1
ATOM 736 N N . LYS A 1 110 ? 6.809 35.188 81.220 1.00 29.18 194 LYS A N 1
ATOM 737 C CA . LYS A 1 110 ? 5.470 34.755 81.605 1.00 31.72 194 LYS A CA 1
ATOM 738 C C . LYS A 1 110 ? 5.529 33.592 82.587 1.00 29.92 194 LYS A C 1
ATOM 739 O O . LYS A 1 110 ? 4.743 33.533 83.540 1.00 29.65 194 LYS A O 1
ATOM 753 N N . VAL A 1 112 ? 7.875 32.957 84.795 1.00 28.50 196 VAL A N 1
ATOM 754 C CA . VAL A 1 112 ? 8.231 33.480 86.109 1.00 25.17 196 VAL A CA 1
ATOM 755 C C . VAL A 1 112 ? 7.067 34.259 86.711 1.00 25.04 196 VAL A C 1
ATOM 756 O O . VAL A 1 112 ? 6.781 34.143 87.909 1.00 26.75 196 VAL A O 1
ATOM 760 N N . GLN A 1 113 ? 6.371 35.056 85.893 1.00 28.39 197 GLN A N 1
ATOM 761 C CA . GLN A 1 113 ? 5.210 35.787 86.394 1.00 28.52 197 GLN A CA 1
ATOM 762 C C . GLN A 1 113 ? 4.123 34.836 86.879 1.00 31.24 197 GLN A C 1
ATOM 763 O O . GLN A 1 113 ? 3.484 35.085 87.907 1.00 34.07 197 GLN A O 1
ATOM 769 N N . ASP A 1 114 ? 3.895 33.741 86.150 1.00 32.58 198 ASP A N 1
ATOM 770 C CA . ASP A 1 114 ? 2.912 32.760 86.596 1.00 34.84 198 ASP A CA 1
ATOM 771 C C . ASP A 1 114 ? 3.340 32.078 87.891 1.00 34.33 198 ASP A C 1
ATOM 772 O O . ASP A 1 114 ? 2.488 31.743 88.720 1.00 35.21 198 ASP A O 1
ATOM 777 N N . TYR A 1 115 ? 4.645 31.854 88.088 1.00 33.39 199 TYR A N 1
ATOM 778 C CA . TYR A 1 115 ? 5.103 31.286 89.353 1.00 32.77 199 TYR A CA 1
ATOM 779 C C . TYR A 1 115 ? 4.747 32.198 90.519 1.00 31.12 199 TYR A C 1
ATOM 780 O O . TYR A 1 115 ? 4.236 31.740 91.546 1.00 32.27 199 TYR A O 1
ATOM 789 N N . ILE A 1 116 ? 5.025 33.496 90.381 1.00 30.04 200 ILE A N 1
ATOM 790 C CA . ILE A 1 116 ? 4.698 34.448 91.441 1.00 30.39 200 ILE A CA 1
ATOM 791 C C . ILE A 1 116 ? 3.198 34.451 91.709 1.00 34.59 200 ILE A C 1
ATOM 792 O O . ILE A 1 116 ? 2.758 34.439 92.866 1.00 37.40 200 ILE A O 1
ATOM 797 N N . GLU A 1 117 ? 2.393 34.463 90.645 1.00 38.15 201 GLU A N 1
ATOM 798 C CA . GLU A 1 117 ? 0.942 34.434 90.800 1.00 43.01 201 GLU A CA 1
ATOM 799 C C . GLU A 1 117 ? 0.480 33.156 91.488 1.00 40.43 201 GLU A C 1
ATOM 800 O O . GLU A 1 117 ? -0.423 33.190 92.333 1.00 39.94 201 GLU A O 1
ATOM 806 N N . SER A 1 118 ? 1.087 32.019 91.139 1.00 38.84 202 SER A N 1
ATOM 807 C CA . SER A 1 118 ? 0.678 30.748 91.731 1.00 42.52 202 SER A CA 1
ATOM 808 C C . SER A 1 118 ? 0.898 30.739 93.237 1.00 41.69 202 SER A C 1
ATOM 809 O O . SER A 1 118 ? 0.085 30.182 93.984 1.00 41.61 202 SER A O 1
ATOM 812 N N . GLN A 1 119 ? 1.989 31.352 93.707 1.00 37.10 203 GLN A N 1
ATOM 813 C CA . GLN A 1 119 ? 2.233 31.401 95.145 1.00 39.59 203 GLN A CA 1
ATOM 814 C C . GLN A 1 119 ? 1.179 32.245 95.854 1.00 40.77 203 GLN A C 1
ATOM 815 O O . GLN A 1 119 ? 0.792 31.937 96.987 1.00 44.48 203 GLN A O 1
ATOM 821 N N . ASN A 1 120 ? 0.701 33.310 95.205 1.00 40.79 204 ASN A N 1
ATOM 822 C CA . ASN A 1 120 ? -0.351 34.127 95.802 1.00 43.56 204 ASN A CA 1
ATOM 823 C C . ASN A 1 120 ? -1.666 33.364 95.879 1.00 50.14 204 ASN A C 1
ATOM 824 O O . ASN A 1 120 ? -2.402 33.483 96.865 1.00 52.74 204 ASN A O 1
ATOM 829 N N . ARG A 1 121 ? -1.981 32.576 94.848 1.00 51.51 205 ARG A N 1
ATOM 830 C CA . ARG A 1 121 ? -3.205 31.785 94.885 1.00 57.37 205 ARG A CA 1
ATOM 831 C C . ARG A 1 121 ? -3.105 30.649 95.895 1.00 59.44 205 ARG A C 1
ATOM 832 O O . ARG A 1 121 ? -4.129 30.205 96.426 1.00 62.28 205 ARG A O 1
ATOM 840 N N . LYS A 1 122 ? -1.891 30.167 96.174 1.00 57.33 206 LYS A N 1
ATOM 841 C CA . LYS A 1 122 ? -1.714 29.205 97.258 1.00 62.25 206 LYS A CA 1
ATOM 842 C C . LYS A 1 122 ? -2.045 29.839 98.602 1.00 64.51 206 LYS A C 1
ATOM 843 O O . LYS A 1 122 ? -2.789 29.265 99.406 1.00 69.50 206 LYS A O 1
ATOM 849 N N . TRP A 1 123 ? -1.497 31.030 98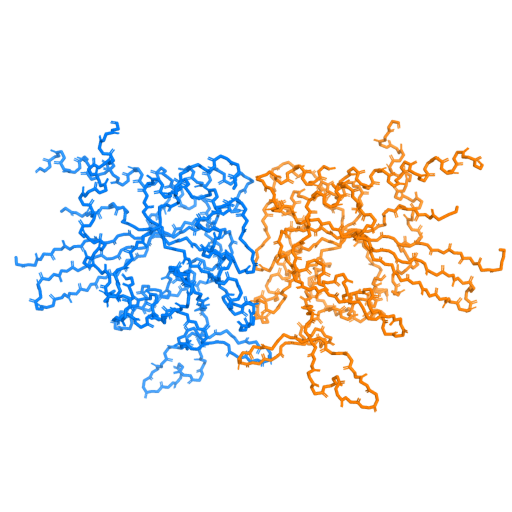.861 1.00 61.07 207 TRP A N 1
ATOM 850 C CA . TRP A 1 123 ? -1.753 31.714 100.124 1.00 59.41 207 TRP A CA 1
ATOM 851 C C . TRP A 1 123 ? -3.236 32.014 100.302 1.00 61.78 207 TRP A C 1
ATOM 852 O O . TRP A 1 123 ? -3.773 31.886 101.407 1.00 60.06 207 TRP A O 1
ATOM 863 N N . LEU A 1 124 ? -3.914 32.408 99.221 1.00 63.33 208 LEU A N 1
ATOM 864 C CA . LEU A 1 124 ? -5.339 32.706 99.313 1.00 69.17 208 LEU A CA 1
ATOM 865 C C . LEU A 1 124 ? -6.143 31.461 99.664 1.00 75.11 208 LEU A C 1
ATOM 866 O O . LEU A 1 124 ? -7.029 31.508 100.525 1.00 79.23 208 LEU A O 1
ATOM 871 N N . GLU A 1 125 ? -5.843 30.334 99.013 1.00 76.41 209 GLU A N 1
ATOM 872 C CA . GLU A 1 125 ? -6.583 29.104 99.281 1.00 82.05 209 GLU A CA 1
ATOM 873 C C . GLU A 1 125 ? -6.318 28.592 100.692 1.00 83.30 209 GLU A C 1
ATOM 874 O O . GLU A 1 125 ? -7.218 28.042 101.337 1.00 85.55 209 GLU A O 1
ATOM 880 N N . LEU A 1 126 ? -5.090 28.760 101.187 1.00 80.85 210 LEU A N 1
ATOM 881 C CA . LEU A 1 126 ? -4.805 28.394 102.570 1.00 84.26 210 LEU A CA 1
ATOM 882 C C . LEU A 1 126 ? -5.475 29.360 103.540 1.00 84.46 210 LEU A C 1
ATOM 883 O O . LEU A 1 126 ? -5.995 28.941 104.582 1.00 88.12 210 LEU A O 1
ATOM 888 N N . GLU A 1 127 ? -5.478 30.655 103.212 1.00 81.12 211 GLU A N 1
ATOM 889 C CA . GLU A 1 127 ? -6.128 31.635 104.077 1.00 85.97 211 GLU A CA 1
ATOM 890 C C . GLU A 1 127 ? -7.642 31.464 104.067 1.00 90.69 211 GLU A C 1
ATOM 891 O O . GLU A 1 127 ? -8.301 31.669 105.094 1.00 92.63 211 GLU A O 1
ATOM 897 N N . GLN A 1 128 ? -8.211 31.096 102.915 1.00 91.75 212 GLN A N 1
ATOM 898 C CA . GLN A 1 128 ? -9.639 30.799 102.851 1.00 96.67 212 GLN A CA 1
ATOM 899 C C . GLN A 1 128 ? -10.012 29.694 103.831 1.00 100.89 212 GLN A C 1
ATOM 900 O O . GLN A 1 128 ? -10.961 29.832 104.611 1.00 104.72 212 GLN A O 1
ATOM 906 N N . ALA A 1 129 ? -9.268 28.586 103.804 1.00 100.50 213 ALA A N 1
ATOM 907 C CA . ALA A 1 129 ? -9.597 27.445 104.652 1.00 105.76 213 ALA A CA 1
ATOM 908 C C . ALA A 1 129 ? -9.377 27.767 106.125 1.00 111.47 213 ALA A C 1
ATOM 909 O O . ALA A 1 129 ? -10.253 27.520 106.963 1.00 115.80 213 ALA A O 1
ATOM 911 N N . ARG A 1 130 ? -8.214 28.316 106.461 1.00 95.36 214 ARG A N 1
ATOM 912 C CA . ARG A 1 130 ? -7.900 28.653 107.845 1.00 98.90 214 ARG A CA 1
ATOM 913 C C . ARG A 1 130 ? -8.748 29.824 108.331 1.00 100.77 214 ARG A C 1
ATOM 914 O O . ARG A 1 130 ? -8.476 30.403 109.382 1.00 101.99 214 ARG A O 1
ATOM 916 N N . ILE A 1 139 ? 0.932 27.783 108.810 1.00 76.56 223 ILE A N 1
ATOM 917 C CA . ILE A 1 139 ? 0.795 28.738 107.718 1.00 72.90 223 ILE A CA 1
ATOM 918 C C . ILE A 1 139 ? 2.136 28.950 107.020 1.00 68.66 223 ILE A C 1
ATOM 919 O O . ILE A 1 139 ? 2.746 30.014 107.138 1.00 65.85 223 ILE A O 1
ATOM 921 N N . GLU A 1 140 ? 2.591 27.929 106.295 1.00 69.33 224 GLU A N 1
ATOM 922 C CA . GLU A 1 140 ? 3.848 28.008 105.557 1.00 66.75 224 GLU A CA 1
ATOM 923 C C . GLU A 1 140 ? 3.677 28.951 104.371 1.00 61.37 224 GLU A C 1
ATOM 924 O O . GLU A 1 140 ? 3.026 28.603 103.381 1.00 61.83 224 GLU A O 1
ATOM 926 N N . ASP A 1 141 ? 4.266 30.138 104.468 1.00 57.93 225 ASP A N 1
ATOM 927 C CA . ASP A 1 141 ? 4.045 31.186 103.477 1.00 52.45 225 ASP A CA 1
ATOM 928 C C . ASP A 1 141 ? 4.864 30.909 102.221 1.00 45.14 225 ASP A C 1
ATOM 929 O O . ASP A 1 141 ? 6.095 30.844 102.300 1.00 41.50 225 ASP A O 1
ATOM 934 N N . PRO A 1 142 ? 4.236 30.746 101.058 1.00 43.85 226 PRO A N 1
ATOM 935 C CA . PRO A 1 142 ? 4.985 30.528 99.809 1.00 42.22 226 PRO A CA 1
ATOM 936 C C . PRO A 1 142 ? 5.202 31.771 98.955 1.00 40.14 226 PRO A C 1
ATOM 937 O O . PRO A 1 142 ? 5.821 31.654 97.892 1.00 37.04 226 PRO A O 1
ATOM 941 N N . ARG A 1 143 ? 4.726 32.936 99.384 1.00 40.04 227 ARG A N 1
ATOM 942 C CA . ARG A 1 143 ? 4.705 34.105 98.517 1.00 40.34 227 ARG A CA 1
ATOM 943 C C . ARG A 1 143 ? 6.104 34.678 98.312 1.00 38.92 227 ARG A C 1
ATOM 944 O O . ARG A 1 143 ? 6.960 34.639 99.201 1.00 33.55 227 ARG A O 1
ATOM 952 N N . VAL A 1 144 ? 6.323 35.223 97.120 1.00 34.33 228 VAL A N 1
ATOM 953 C CA . VAL A 1 144 ? 7.608 35.808 96.758 1.00 33.62 228 VAL A CA 1
ATOM 954 C C . VAL A 1 144 ? 7.668 37.236 97.283 1.00 33.75 228 VAL A C 1
ATOM 955 O O . VAL A 1 144 ? 6.747 38.031 97.063 1.00 33.50 228 VAL A O 1
ATOM 959 N N . ASP A 1 145 ? 8.754 37.567 97.978 1.00 32.82 229 ASP A N 1
ATOM 960 C CA . ASP A 1 145 ? 8.923 38.898 98.543 1.00 36.22 229 ASP A CA 1
ATOM 961 C C . ASP A 1 145 ? 9.799 39.808 97.697 1.00 34.91 229 ASP A C 1
ATOM 962 O O . ASP A 1 145 ? 9.563 41.020 97.665 1.00 35.24 229 ASP A O 1
ATOM 967 N N . LEU A 1 146 ? 10.795 39.257 97.008 1.00 31.77 230 LEU A N 1
ATOM 968 C CA . LEU A 1 146 ? 11.841 40.068 96.406 1.00 32.37 230 LEU A CA 1
ATOM 969 C C . LEU A 1 146 ? 12.441 39.313 95.229 1.00 30.78 230 LEU A C 1
ATOM 970 O O . LEU A 1 146 ? 12.573 38.087 95.278 1.00 28.38 230 LEU A O 1
ATOM 975 N N . CYS A 1 147 ? 12.806 40.047 94.184 1.00 25.51 231 CYS A N 1
ATOM 976 C CA . CYS A 1 147 ? 13.467 39.471 93.023 1.00 26.19 231 CYS A CA 1
ATOM 977 C C . CYS A 1 147 ? 14.896 39.990 92.928 1.00 27.30 231 CYS A C 1
ATOM 978 O O . CYS A 1 147 ? 15.126 41.204 92.964 1.00 28.98 231 CYS A O 1
ATOM 981 N N . ILE A 1 148 ? 15.848 39.071 92.814 1.00 25.79 232 ILE A N 1
ATOM 982 C CA . ILE A 1 148 ? 17.225 39.416 92.486 1.00 28.44 232 ILE A CA 1
ATOM 983 C C . ILE A 1 148 ? 17.360 39.328 90.972 1.00 26.28 232 ILE A C 1
ATOM 984 O O . ILE A 1 148 ? 17.237 38.246 90.392 1.00 24.49 232 ILE A O 1
ATOM 989 N N . PHE A 1 149 ? 17.602 40.465 90.326 1.00 21.80 233 PHE A N 1
ATOM 990 C CA . PHE A 1 149 ? 17.745 40.514 88.877 1.00 19.17 233 PHE A CA 1
ATOM 991 C C . PHE A 1 149 ? 19.231 40.582 88.548 1.00 24.65 233 PHE A C 1
ATOM 992 O O . PHE A 1 149 ? 19.885 41.600 88.799 1.00 20.62 233 PHE A O 1
ATOM 1000 N N . CYS A 1 150 ? 19.759 39.498 87.986 1.00 24.71 234 CYS A N 1
ATOM 1001 C CA . CYS A 1 150 ? 21.169 39.439 87.630 1.00 26.94 234 CYS A CA 1
ATOM 1002 C C . CYS A 1 150 ? 21.398 40.100 86.276 1.00 25.26 234 CYS A C 1
ATOM 1003 O O . CYS A 1 150 ? 20.766 39.738 85.278 1.00 23.21 234 CYS A O 1
ATOM 1006 N N . ILE A 1 151 ? 22.300 41.075 86.255 1.00 24.01 235 ILE A N 1
ATOM 1007 C CA . ILE A 1 151 ? 22.590 41.900 85.085 1.00 25.50 235 ILE A CA 1
ATOM 1008 C C . ILE A 1 151 ? 23.940 41.477 84.517 1.00 24.79 235 ILE A C 1
ATOM 1009 O O . ILE A 1 151 ? 24.889 41.267 85.287 1.00 27.35 235 ILE A O 1
ATOM 1014 N N . PRO A 1 152 ? 24.076 41.330 83.197 1.00 26.43 236 PRO A N 1
ATOM 1015 C CA . PRO A 1 152 ? 25.369 40.937 82.642 1.00 28.39 236 PRO A CA 1
ATOM 1016 C C . PRO A 1 152 ? 26.385 42.055 82.793 1.00 27.86 236 PRO A C 1
ATOM 1017 O O . PRO A 1 152 ? 26.021 43.242 82.842 1.00 24.06 236 PRO A O 1
ATOM 1021 N N . PRO A 1 153 ? 27.669 41.725 82.878 1.00 25.95 237 PRO A N 1
ATOM 1022 C CA . PRO A 1 153 ? 28.689 42.775 82.938 1.00 26.73 237 PRO A CA 1
ATOM 1023 C C . PRO A 1 153 ? 28.818 43.503 81.608 1.00 28.05 237 PRO A C 1
ATOM 1024 O O . PRO A 1 153 ? 28.462 42.978 80.549 1.00 29.17 237 PRO A O 1
ATOM 1028 N N . HIS A 1 154 ? 29.294 44.749 81.692 1.00 26.92 238 HIS A N 1
ATOM 1029 C CA . HIS A 1 154 ? 29.699 45.580 80.559 1.00 30.38 238 HIS A CA 1
ATOM 1030 C C . HIS A 1 154 ? 28.551 46.180 79.748 1.00 33.82 238 HIS A C 1
ATOM 1031 O O . HIS A 1 154 ? 28.691 47.293 79.231 1.00 29.99 238 HIS A O 1
ATOM 1038 N N . ARG A 1 155 ? 27.420 45.486 79.621 1.00 33.27 239 ARG A N 1
ATOM 1039 C CA . ARG A 1 155 ? 26.364 45.984 78.745 1.00 34.52 239 ARG A CA 1
ATOM 1040 C C . ARG A 1 155 ? 24.987 45.590 79.261 1.00 32.28 239 ARG A C 1
ATOM 1041 O O . ARG A 1 155 ? 24.722 44.408 79.495 1.00 31.83 239 ARG A O 1
ATOM 1049 N N . LEU A 1 156 ? 24.113 46.583 79.416 1.00 28.49 240 LEU A N 1
ATOM 1050 C CA . LEU A 1 156 ? 22.726 46.380 79.819 1.00 30.28 240 LEU A CA 1
ATOM 1051 C C . LEU A 1 156 ? 21.834 46.657 78.616 1.00 29.43 240 LEU A C 1
ATOM 1052 O O . LEU A 1 156 ? 21.798 47.786 78.114 1.00 29.53 240 LEU A O 1
ATOM 1057 N N . ARG A 1 157 ? 21.119 45.637 78.163 1.00 24.63 241 ARG A N 1
ATOM 1058 C CA . ARG A 1 157 ? 20.372 45.689 76.916 1.00 24.61 241 ARG A CA 1
ATOM 1059 C C . ARG A 1 157 ? 18.916 46.060 77.157 1.00 24.54 241 ARG A C 1
ATOM 1060 O O . ARG A 1 157 ? 18.393 45.892 78.262 1.00 27.02 241 ARG A O 1
ATOM 1068 N N . PRO A 1 158 ? 18.229 46.581 76.131 1.00 26.57 242 PRO A N 1
ATOM 1069 C CA . PRO A 1 158 ? 16.797 46.888 76.289 1.00 27.98 242 PRO A CA 1
ATOM 1070 C C . PRO A 1 158 ? 15.959 45.719 76.786 1.00 28.25 242 PRO A C 1
ATOM 1071 O O . PRO A 1 158 ? 15.026 45.934 77.568 1.00 25.05 242 PRO A O 1
ATOM 1075 N N . ILE A 1 159 ? 16.266 44.488 76.365 1.00 26.64 243 ILE A N 1
ATOM 1076 C CA . ILE A 1 159 ? 15.475 43.346 76.815 1.00 27.77 243 ILE A CA 1
ATOM 1077 C C . ILE A 1 159 ? 15.655 43.118 78.311 1.00 28.34 243 ILE A C 1
ATOM 1078 O O . ILE A 1 159 ? 14.722 42.675 78.994 1.00 26.75 243 ILE A O 1
ATOM 1083 N N . ASP A 1 160 ? 16.838 43.420 78.852 1.00 23.29 244 ASP A N 1
ATOM 1084 C CA . ASP A 1 160 ? 17.034 43.299 80.293 1.00 25.80 244 ASP A CA 1
ATOM 1085 C C . ASP A 1 160 ? 16.154 44.293 81.039 1.00 27.38 244 ASP A C 1
ATOM 1086 O O . ASP A 1 160 ? 15.471 43.934 82.005 1.00 26.01 244 ASP A O 1
ATOM 1091 N N . LEU A 1 161 ? 16.148 45.550 80.588 1.00 24.37 245 LEU A N 1
ATOM 1092 C CA . LEU A 1 161 ? 15.303 46.563 81.208 1.00 24.26 245 LEU A CA 1
ATOM 1093 C C . LEU A 1 161 ? 13.826 46.241 81.026 1.00 22.44 245 LEU A C 1
ATOM 1094 O O . LEU A 1 161 ? 13.025 46.433 81.947 1.00 23.01 245 LEU A O 1
ATOM 1099 N N . LYS A 1 162 ? 13.444 45.756 79.842 1.00 29.58 246 LYS A N 1
ATOM 1100 C CA . LYS A 1 162 ? 12.057 45.363 79.609 1.00 27.14 246 LYS A CA 1
ATOM 1101 C C . LYS A 1 162 ? 11.639 44.255 80.568 1.00 28.28 246 LYS A C 1
ATOM 1102 O O . LYS A 1 162 ? 10.555 44.303 81.163 1.00 27.24 246 LYS A O 1
ATOM 1108 N N . TYR A 1 163 ? 12.498 43.247 80.730 1.00 24.59 247 TYR A N 1
ATOM 1109 C CA . TYR A 1 163 ? 12.219 42.153 81.653 1.00 26.25 247 TYR A CA 1
ATOM 1110 C C . TYR A 1 163 ? 12.094 42.661 83.083 1.00 26.60 247 TYR A C 1
ATOM 1111 O O . TYR A 1 163 ? 11.191 42.253 83.823 1.00 23.87 247 TYR A O 1
ATOM 1128 N N . PHE A 1 165 ? 11.322 45.686 84.139 1.00 22.43 249 PHE A N 1
ATOM 1129 C CA . PHE A 1 165 ? 10.117 46.497 84.290 1.00 23.49 249 PHE A CA 1
ATOM 1130 C C . PHE A 1 165 ? 8.881 45.622 84.470 1.00 24.94 249 PHE A C 1
ATOM 1131 O O . PHE A 1 165 ? 8.119 45.796 85.429 1.00 29.46 249 PHE A O 1
ATOM 1139 N N . GLU A 1 166 ? 8.668 44.669 83.557 1.00 24.70 250 GLU A N 1
ATOM 1140 C CA . GLU A 1 166 ? 7.472 43.833 83.626 1.00 30.64 250 GLU A CA 1
ATOM 1141 C C . GLU A 1 166 ? 7.470 42.973 84.883 1.00 32.40 250 GLU A C 1
ATOM 1142 O O . GLU A 1 166 ? 6.419 42.757 85.496 1.00 32.58 250 GLU A O 1
ATOM 1148 N N . LEU A 1 167 ? 8.641 42.476 85.285 1.00 32.37 251 LEU A N 1
ATOM 1149 C CA . LEU A 1 167 ? 8.717 41.689 86.509 1.00 29.71 251 LEU A CA 1
ATOM 1150 C C . LEU A 1 167 ? 8.481 42.562 87.736 1.00 27.64 251 LEU A C 1
ATOM 1151 O O . LEU A 1 167 ? 7.833 42.130 88.697 1.00 26.53 251 LEU A O 1
ATOM 1156 N N . GLY A 1 168 ? 8.990 43.798 87.718 1.00 24.31 252 GLY A N 1
ATOM 1157 C CA . GLY A 1 168 ? 8.774 44.720 88.820 1.00 24.05 252 GLY A CA 1
ATOM 1158 C C . GLY A 1 168 ? 7.316 45.027 89.092 1.00 29.22 252 GLY A C 1
ATOM 1159 O O . GLY A 1 168 ? 6.975 45.437 90.206 1.00 26.27 252 GLY A O 1
ATOM 1160 N N . LYS A 1 169 ? 6.444 44.840 88.098 1.00 29.52 253 LYS A N 1
ATOM 1161 C CA . LYS A 1 169 ? 5.017 45.030 88.322 1.00 31.25 253 LYS A CA 1
ATOM 1162 C C . LYS A 1 169 ? 4.450 44.017 89.306 1.00 33.95 253 LYS A C 1
ATOM 1163 O O . LYS A 1 169 ? 3.359 44.232 89.843 1.00 36.03 253 LYS A O 1
ATOM 1169 N N . HIS A 1 170 ? 5.166 42.921 89.555 1.00 35.85 254 HIS A N 1
ATOM 1170 C CA . HIS A 1 170 ? 4.716 41.891 90.480 1.00 37.81 254 HIS A CA 1
ATOM 1171 C C . HIS A 1 170 ? 5.506 41.844 91.777 1.00 36.89 254 HIS A C 1
ATOM 1172 O O . HIS A 1 170 ? 4.938 41.500 92.815 1.00 39.49 254 HIS A O 1
ATOM 1179 N N . VAL A 1 171 ? 6.791 42.183 91.748 1.00 35.10 255 VAL A N 1
ATOM 1180 C CA . VAL A 1 171 ? 7.661 42.056 92.915 1.00 33.12 255 VAL A CA 1
ATOM 1181 C C . VAL A 1 171 ? 8.785 43.082 92.797 1.00 30.36 255 VAL A C 1
ATOM 1182 O O . VAL A 1 171 ? 9.253 43.357 91.683 1.00 30.52 255 VAL A O 1
ATOM 1186 N N . PRO A 1 172 ? 9.225 43.700 93.893 1.00 29.68 256 PRO A N 1
ATOM 1187 C CA . PRO A 1 172 ? 10.352 44.636 93.803 1.00 28.37 256 PRO A CA 1
ATOM 1188 C C . PRO A 1 172 ? 11.642 43.936 93.402 1.00 24.67 256 PRO A C 1
ATOM 1189 O O . PRO A 1 172 ? 11.839 42.744 93.652 1.00 26.04 256 PRO A O 1
ATOM 1193 N N . VAL A 1 173 ? 12.535 44.706 92.783 1.00 23.68 257 VAL A N 1
ATOM 1194 C CA . VAL A 1 173 ? 13.718 44.180 92.113 1.00 27.45 257 VAL A CA 1
ATOM 1195 C C . VAL A 1 173 ? 14.973 44.721 92.788 1.00 24.10 257 VAL A C 1
ATOM 1196 O O . VAL A 1 173 ? 15.039 45.901 93.150 1.00 23.34 257 VAL A O 1
ATOM 1200 N N . VAL A 1 174 ? 15.964 43.852 92.961 1.00 24.12 258 VAL A N 1
ATOM 1201 C CA . VAL A 1 174 ? 17.294 44.227 93.424 1.00 22.03 258 VAL A CA 1
ATOM 1202 C C . VAL A 1 174 ? 18.274 43.947 92.286 1.00 25.21 258 VAL A C 1
ATOM 1203 O O . VAL A 1 174 ? 18.525 42.776 91.961 1.00 23.58 258 VAL A O 1
ATOM 1207 N N . PRO A 1 175 ? 18.844 44.972 91.652 1.00 25.42 259 PRO A N 1
ATOM 1208 C CA . PRO A 1 175 ? 19.765 44.734 90.530 1.00 25.07 259 PRO A CA 1
ATOM 1209 C C . PRO A 1 175 ? 21.146 44.315 91.020 1.00 25.95 259 PRO A C 1
ATOM 1210 O O . PRO A 1 175 ? 21.732 44.954 91.899 1.00 26.23 259 PRO A O 1
ATOM 1214 N N . VAL A 1 176 ? 21.666 43.235 90.441 1.00 21.73 260 VAL A N 1
ATOM 1215 C CA . VAL A 1 176 ? 22.985 42.708 90.779 1.00 21.71 260 VAL A CA 1
ATOM 1216 C C . VAL A 1 176 ? 23.739 42.441 89.482 1.00 19.92 260 VAL A C 1
ATOM 1217 O O . VAL A 1 176 ? 23.261 41.685 88.628 1.00 20.02 260 VAL A O 1
ATOM 1221 N N . VAL A 1 177 ? 24.906 43.054 89.331 1.00 19.89 261 VAL A N 1
ATOM 1222 C CA . VAL A 1 177 ? 25.792 42.749 88.213 1.00 19.88 261 VAL A CA 1
ATOM 1223 C C . VAL A 1 177 ? 26.684 41.581 88.617 1.00 19.95 261 VAL A C 1
ATOM 1224 O O . VAL A 1 177 ? 27.457 41.680 89.577 1.00 25.95 261 VAL A O 1
ATOM 1228 N N . THR A 1 178 ? 26.572 40.472 87.894 1.00 19.73 262 THR A N 1
ATOM 1229 C CA . THR A 1 178 ? 27.362 39.288 88.189 1.00 27.76 262 THR A CA 1
ATOM 1230 C C . THR A 1 178 ? 28.637 39.271 87.347 1.00 26.46 262 THR A C 1
ATOM 1231 O O . THR A 1 178 ? 28.846 40.108 86.465 1.00 26.89 262 THR A O 1
ATOM 1235 N N . LYS A 1 179 ? 29.500 38.297 87.642 1.00 25.43 263 LYS A N 1
ATOM 1236 C CA . LYS A 1 179 ? 30.780 38.137 86.951 1.00 26.44 263 LYS A CA 1
ATOM 1237 C C . LYS A 1 179 ? 31.587 39.432 86.964 1.00 28.31 263 LYS A C 1
ATOM 1238 O O . LYS A 1 179 ? 32.182 39.826 85.959 1.00 30.08 263 LYS A O 1
ATOM 1244 N N . ALA A 1 180 ? 31.609 40.105 88.116 1.00 28.92 264 ALA A N 1
ATOM 1245 C CA . ALA A 1 180 ? 32.315 41.377 88.219 1.00 26.44 264 ALA A CA 1
ATOM 1246 C C . ALA A 1 180 ? 33.812 41.244 87.976 1.00 28.04 264 ALA A C 1
ATOM 1247 O O . ALA A 1 180 ? 34.477 42.264 87.762 1.00 28.95 264 ALA A O 1
ATOM 1249 N N . ASP A 1 181 ? 34.362 40.026 87.996 1.00 24.00 265 ASP A N 1
ATOM 1250 C CA . ASP A 1 181 ? 35.755 39.845 87.601 1.00 31.17 265 ASP A CA 1
ATOM 1251 C C . ASP A 1 181 ? 35.961 40.006 86.099 1.00 31.49 265 ASP A C 1
ATOM 1252 O O . ASP A 1 181 ? 37.097 39.879 85.631 1.00 36.54 265 ASP A O 1
ATOM 1257 N N . THR A 1 182 ? 34.895 40.281 85.344 1.00 32.32 266 THR A N 1
ATOM 1258 C CA . THR A 1 182 ? 34.978 40.601 83.923 1.00 34.62 266 THR A CA 1
ATOM 1259 C C . THR A 1 182 ? 35.427 42.038 83.680 1.00 27.91 266 THR A C 1
ATOM 1260 O O . THR A 1 182 ? 35.864 42.365 82.572 1.00 28.67 266 THR A O 1
ATOM 1272 N N . THR A 1 184 ? 37.615 45.670 84.727 1.00 29.02 268 THR A N 1
ATOM 1273 C CA . THR A 1 184 ? 38.625 46.396 85.481 1.00 30.19 268 THR A CA 1
ATOM 1274 C C . THR A 1 184 ? 37.949 47.385 86.430 1.00 31.47 268 THR A C 1
ATOM 1275 O O . THR A 1 184 ? 36.739 47.618 86.368 1.00 32.53 268 THR A O 1
ATOM 1279 N N . ILE A 1 185 ? 38.752 47.972 87.321 1.00 30.85 269 ILE A N 1
ATOM 1280 C CA . ILE A 1 185 ? 38.220 48.955 88.264 1.00 32.75 269 ILE A CA 1
ATOM 1281 C C . ILE A 1 185 ? 37.553 50.101 87.515 1.00 34.58 269 ILE A C 1
ATOM 1282 O O . ILE A 1 185 ? 36.435 50.515 87.844 1.00 33.87 269 ILE A O 1
ATOM 1287 N N . ARG A 1 186 ? 38.227 50.624 86.488 1.00 35.65 270 ARG A N 1
ATOM 1288 C CA . ARG A 1 186 ? 37.675 51.750 85.741 1.00 39.22 270 ARG A CA 1
ATOM 1289 C C . ARG A 1 186 ? 36.403 51.353 84.999 1.00 35.08 270 ARG A C 1
ATOM 1290 O O . ARG A 1 186 ? 35.421 52.105 84.994 1.00 27.39 270 ARG A O 1
ATOM 1298 N N . GLU A 1 187 ? 36.399 50.175 84.372 1.00 30.70 271 GLU A N 1
ATOM 1299 C CA . GLU A 1 187 ? 35.191 49.705 83.700 1.00 31.08 271 GLU A CA 1
ATOM 1300 C C . GLU A 1 187 ? 34.047 49.528 84.690 1.00 29.91 271 GLU A C 1
ATOM 1301 O O . GLU A 1 187 ? 32.903 49.905 84.405 1.00 26.81 271 GLU A O 1
ATOM 1307 N N . ALA A 1 188 ? 34.344 48.987 85.875 1.00 29.71 272 ALA A N 1
ATOM 1308 C CA . ALA A 1 188 ? 33.303 48.726 86.864 1.00 26.42 272 ALA A CA 1
ATOM 1309 C C . ALA A 1 188 ? 32.670 50.016 87.372 1.00 26.79 272 ALA A C 1
ATOM 1310 O O . ALA A 1 188 ? 31.443 50.099 87.503 1.00 24.28 272 ALA A O 1
ATOM 1312 N N . ASN A 1 189 ? 33.487 51.031 87.673 1.00 25.85 273 ASN A N 1
ATOM 1313 C CA . ASN A 1 189 ? 32.943 52.300 88.153 1.00 28.64 273 ASN A CA 1
ATOM 1314 C C . ASN A 1 189 ? 32.079 52.969 87.092 1.00 29.50 273 ASN A C 1
ATOM 1315 O O . ASN A 1 189 ? 31.044 53.566 87.410 1.00 33.39 273 ASN A O 1
ATOM 1320 N N . THR A 1 190 ? 32.496 52.894 85.828 1.00 30.54 274 THR A N 1
ATOM 1321 C CA . THR A 1 190 ? 31.687 53.452 84.749 1.00 29.96 274 THR A CA 1
ATOM 1322 C C . THR A 1 190 ? 30.380 52.685 84.589 1.00 26.84 274 THR A C 1
ATOM 1323 O O . THR A 1 190 ? 29.311 53.289 84.435 1.00 26.51 274 THR A O 1
ATOM 1327 N N . TYR A 1 191 ? 30.445 51.353 84.631 1.00 21.88 275 TYR A N 1
ATOM 1328 C CA . TYR A 1 191 ? 29.255 50.540 84.395 1.00 25.78 275 TYR A CA 1
ATOM 1329 C C . TYR A 1 191 ? 28.254 50.666 85.537 1.00 26.21 275 TYR A C 1
ATOM 1330 O O . TYR A 1 191 ? 27.040 50.700 85.303 1.00 23.77 275 TYR A O 1
ATOM 1339 N N . ARG A 1 192 ? 28.741 50.723 86.778 1.00 26.03 276 ARG A N 1
ATOM 1340 C CA . ARG A 1 192 ? 27.841 50.885 87.915 1.00 28.45 276 ARG A CA 1
ATOM 1341 C C . ARG A 1 192 ? 26.992 52.140 87.762 1.00 28.26 276 ARG A C 1
ATOM 1342 O O . ARG A 1 192 ? 25.790 52.128 88.056 1.00 27.46 276 ARG A O 1
ATOM 1350 N N . THR A 1 193 ? 27.600 53.226 87.281 1.00 28.27 277 THR A N 1
ATOM 1351 C CA . THR A 1 193 ? 26.859 54.462 87.050 1.00 30.86 277 THR A CA 1
ATOM 1352 C C . THR A 1 193 ? 25.903 54.326 85.871 1.00 32.01 277 THR A C 1
ATOM 1353 O O . THR A 1 193 ? 24.768 54.816 85.924 1.00 29.14 277 THR A O 1
ATOM 1357 N N . GLU A 1 194 ? 26.348 53.673 84.794 1.00 30.61 278 GLU A N 1
ATOM 1358 C CA . GLU A 1 194 ? 25.500 53.524 83.615 1.00 32.99 278 GLU A CA 1
ATOM 1359 C C . GLU A 1 194 ? 24.277 52.664 83.914 1.00 27.27 278 GLU A C 1
ATOM 1360 O O . GLU A 1 194 ? 23.169 52.973 83.458 1.00 25.11 278 GLU A O 1
ATOM 1366 N N . VAL A 1 195 ? 24.456 51.585 84.679 1.00 23.51 279 VAL A N 1
ATOM 1367 C CA . VAL A 1 195 ? 23.328 50.723 85.031 1.00 23.08 279 VAL A CA 1
ATOM 1368 C C . VAL A 1 195 ? 22.329 51.484 85.890 1.00 26.95 279 VAL A C 1
ATOM 1369 O O . VAL A 1 195 ? 21.114 51.428 85.661 1.00 26.13 279 VAL A O 1
ATOM 1373 N N . ALA A 1 196 ? 22.829 52.203 86.898 1.00 22.70 280 ALA A N 1
ATOM 1374 C CA . ALA A 1 196 ? 21.950 53.002 87.743 1.00 27.81 280 ALA A CA 1
ATOM 1375 C C . ALA A 1 196 ? 21.214 54.057 86.927 1.00 25.99 280 ALA A C 1
ATOM 1376 O O . ALA A 1 196 ? 20.037 54.340 87.182 1.00 30.96 280 ALA A O 1
ATOM 1378 N N . ASN A 1 197 ? 21.885 54.646 85.934 1.00 24.85 281 ASN A N 1
ATOM 1379 C CA . ASN A 1 197 ? 21.245 55.683 85.129 1.00 29.10 281 ASN A CA 1
ATOM 1380 C C . ASN A 1 197 ? 20.217 55.094 84.170 1.00 28.71 281 ASN A C 1
ATOM 1381 O O . ASN A 1 197 ? 19.144 55.677 83.975 1.00 32.58 281 ASN A O 1
ATOM 1386 N N . ARG A 1 198 ? 20.530 53.952 83.548 1.00 24.46 282 ARG A N 1
ATOM 1387 C CA . ARG A 1 198 ? 19.577 53.326 82.633 1.00 28.62 282 ARG A CA 1
ATOM 1388 C C . ARG A 1 198 ? 18.332 52.858 83.372 1.00 30.12 282 ARG A C 1
ATOM 1389 O O . ARG A 1 198 ? 17.220 52.943 82.842 1.00 33.09 282 ARG A O 1
ATOM 1397 N N . ILE A 1 199 ? 18.494 52.347 84.591 1.00 28.48 283 ILE A N 1
ATOM 1398 C CA . ILE A 1 199 ? 17.330 51.895 85.348 1.00 32.20 283 ILE A CA 1
ATOM 1399 C C . ILE A 1 199 ? 16.421 53.074 85.673 1.00 32.63 283 ILE A C 1
ATOM 1400 O O . ILE A 1 199 ? 15.190 52.962 85.623 1.00 34.57 283 ILE A O 1
ATOM 1405 N N . ALA A 1 200 ? 17.010 54.232 85.975 1.00 28.92 284 ALA A N 1
ATOM 1406 C CA . ALA A 1 200 ? 16.208 55.420 86.237 1.00 37.00 284 ALA A CA 1
ATOM 1407 C C . ALA A 1 200 ? 15.636 56.027 84.961 1.00 33.54 284 ALA A C 1
ATOM 1408 O O . ALA A 1 200 ? 14.619 56.726 85.025 1.00 39.12 284 ALA A O 1
ATOM 1410 N N . ASN A 1 201 ? 16.259 55.771 83.812 1.00 30.80 285 ASN A N 1
ATOM 1411 C CA . ASN A 1 201 ? 15.809 56.327 82.534 1.00 32.27 285 ASN A CA 1
ATOM 1412 C C . ASN A 1 201 ? 16.082 55.309 81.437 1.00 30.80 285 ASN A C 1
ATOM 1413 O O . ASN A 1 201 ? 17.088 55.389 80.722 1.00 34.02 285 ASN A O 1
ATOM 1418 N N . PRO A 1 202 ? 15.192 54.323 81.274 1.00 33.33 286 PRO A N 1
ATOM 1419 C CA . PRO A 1 202 ? 15.516 53.195 80.379 1.00 31.99 286 PRO A CA 1
ATOM 1420 C C . PRO A 1 202 ? 15.624 53.577 78.916 1.00 35.34 286 PRO A C 1
ATOM 1421 O O . PRO A 1 202 ? 16.470 53.017 78.207 1.00 32.67 286 PRO A O 1
ATOM 1433 N N . VAL A 1 204 ? 13.552 52.832 76.566 1.00 31.35 288 VAL A N 1
ATOM 1434 C CA . VAL A 1 204 ? 13.167 51.616 75.865 1.00 28.62 288 VAL A CA 1
ATOM 1435 C C . VAL A 1 204 ? 11.715 51.776 75.440 1.00 32.51 288 VAL A C 1
ATOM 1436 O O . VAL A 1 204 ? 10.881 52.153 76.265 1.00 29.07 288 VAL A O 1
ATOM 1440 N N . PRO A 1 205 ? 11.372 51.517 74.180 1.00 35.58 289 PRO A N 1
ATOM 1441 C CA . PRO A 1 205 ? 9.979 51.688 73.744 1.00 39.16 289 PRO A CA 1
ATOM 1442 C C . PRO A 1 205 ? 9.033 50.801 74.542 1.00 35.22 289 PRO A C 1
ATOM 1443 O O . PRO A 1 205 ? 9.288 49.613 74.745 1.00 32.08 289 PRO A O 1
ATOM 1447 N N . GLY A 1 206 ? 7.935 51.398 75.006 1.00 35.32 290 GLY A N 1
ATOM 1448 C CA . GLY A 1 206 ? 6.935 50.687 75.772 1.00 33.82 290 GLY A CA 1
ATOM 1449 C C . GLY A 1 206 ? 7.081 50.774 77.277 1.00 35.30 290 GLY A C 1
ATOM 1450 O O . GLY A 1 206 ? 6.171 50.337 77.994 1.00 36.96 290 GLY A O 1
ATOM 1451 N N . ILE A 1 207 ? 8.187 51.315 77.782 1.00 31.07 291 ILE A N 1
ATOM 1452 C CA . ILE A 1 207 ? 8.406 51.468 79.217 1.00 28.18 291 ILE A CA 1
ATOM 1453 C C . ILE A 1 207 ? 8.081 52.917 79.566 1.00 36.78 291 ILE A C 1
ATOM 1454 O O . ILE A 1 207 ? 8.868 53.828 79.295 1.00 38.87 291 ILE A O 1
ATOM 1459 N N . HIS A 1 208 ? 6.919 53.136 80.181 1.00 37.27 292 HIS A N 1
ATOM 1460 C CA . HIS A 1 208 ? 6.454 54.481 80.487 1.00 38.05 292 HIS A CA 1
ATOM 1461 C C . HIS A 1 208 ? 6.241 54.732 81.973 1.00 40.50 292 HIS A C 1
ATOM 1462 O O . HIS A 1 208 ? 5.859 55.846 82.348 1.00 44.67 292 HIS A O 1
ATOM 1469 N N . ASP A 1 209 ? 6.469 53.738 82.824 1.00 38.68 293 ASP A N 1
ATOM 1470 C CA . ASP A 1 209 ? 6.434 53.912 84.266 1.00 40.23 293 ASP A CA 1
ATOM 1471 C C . ASP A 1 209 ? 7.802 53.554 84.829 1.00 31.94 293 ASP A C 1
ATOM 1472 O O . ASP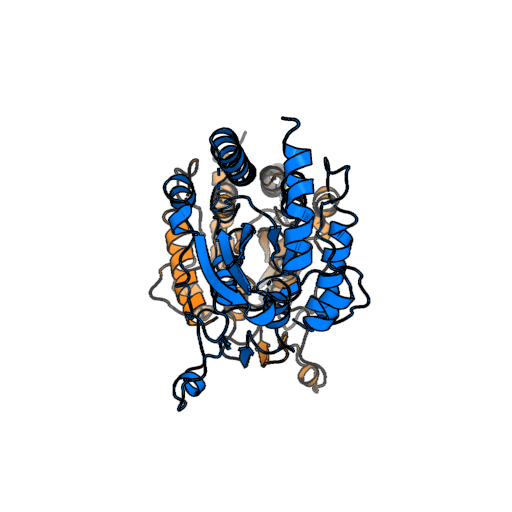 A 1 209 ? 8.624 52.929 84.155 1.00 30.29 293 ASP A O 1
ATOM 1477 N N . LYS A 1 210 ? 8.046 53.950 86.073 1.00 32.38 294 LYS A N 1
ATOM 1478 C CA . LYS A 1 210 ? 9.334 53.652 86.681 1.00 38.46 294 LYS A CA 1
ATOM 1479 C C . LYS A 1 210 ? 9.467 52.158 86.953 1.00 30.76 294 LYS A C 1
ATOM 1480 O O . LYS A 1 210 ? 8.488 51.456 87.218 1.00 30.97 294 LYS A O 1
ATOM 1486 N N . ILE A 1 211 ? 10.702 51.672 86.864 1.00 26.52 295 ILE A N 1
ATOM 1487 C CA . ILE A 1 211 ? 10.991 50.292 87.226 1.00 28.06 295 ILE A CA 1
ATOM 1488 C C . ILE A 1 211 ? 10.942 50.161 88.742 1.00 29.69 295 ILE A C 1
ATOM 1489 O O . ILE A 1 211 ? 11.509 50.986 89.471 1.00 32.97 295 ILE A O 1
ATOM 1494 N N . ASN A 1 212 ? 10.251 49.127 89.225 1.00 26.40 296 ASN A N 1
ATOM 1495 C CA . ASN A 1 212 ? 9.980 48.956 90.655 1.00 28.76 296 ASN A CA 1
ATOM 1496 C C . ASN A 1 212 ? 11.222 48.387 91.341 1.00 32.53 296 ASN A C 1
ATOM 1497 O O . ASN A 1 212 ? 11.356 47.183 91.575 1.00 31.22 296 ASN A O 1
ATOM 1502 N N . ILE A 1 213 ? 12.143 49.286 91.680 1.00 28.70 297 ILE A N 1
ATOM 1503 C CA . ILE A 1 213 ? 13.372 48.933 92.383 1.00 31.56 297 ILE A CA 1
ATOM 1504 C C . ILE A 1 213 ? 13.126 49.014 93.883 1.00 30.23 297 ILE A C 1
ATOM 1505 O O . ILE A 1 213 ? 12.520 49.973 94.375 1.00 30.84 297 ILE A O 1
ATOM 1510 N N . PHE A 1 214 ? 13.596 48.010 94.621 1.00 26.72 298 PHE A N 1
ATOM 1511 C CA . PHE A 1 214 ? 13.426 48.023 96.067 1.00 29.64 298 PHE A CA 1
ATOM 1512 C C . PHE A 1 214 ? 14.392 49.019 96.697 1.00 33.52 298 PHE A C 1
ATOM 1513 O O . PHE A 1 214 ? 15.591 49.009 96.400 1.00 31.36 298 PHE A O 1
ATOM 1521 N N . LYS A 1 215 ? 13.866 49.879 97.566 1.00 36.41 299 LYS A N 1
ATOM 1522 C CA . LYS A 1 215 ? 14.653 50.904 98.244 1.00 42.82 299 LYS A CA 1
ATOM 1523 C C . LYS A 1 215 ? 14.966 50.427 99.656 1.00 41.87 299 LYS A C 1
ATOM 1524 O O . LYS A 1 215 ? 14.062 50.284 100.486 1.00 44.82 299 LYS A O 1
ATOM 1530 N N . PHE A 1 216 ? 16.241 50.177 99.926 1.00 39.49 300 PHE A N 1
ATOM 1531 C CA . PHE A 1 216 ? 16.692 49.864 101.273 1.00 38.50 300 PHE A CA 1
ATOM 1532 C C . PHE A 1 216 ? 16.982 51.152 102.033 1.00 43.22 300 PHE A C 1
ATOM 1533 O O . PHE A 1 216 ? 17.386 52.160 101.450 1.00 45.15 300 PHE A O 1
ATOM 1541 N N . GLU A 1 217 ? 16.769 51.111 103.346 1.00 45.84 301 GLU A N 1
ATOM 1542 C CA . GLU A 1 217 ? 17.082 52.258 104.187 1.00 52.14 301 GLU A CA 1
ATOM 1543 C C . GLU A 1 217 ? 18.592 52.398 104.349 1.00 49.74 301 GLU A C 1
ATOM 1544 O O . GLU A 1 217 ? 19.339 51.418 104.285 1.00 46.21 301 GLU A O 1
ATOM 1550 N N . ARG A 1 218 ? 19.044 53.637 104.562 1.00 53.01 302 ARG A N 1
ATOM 1551 C CA . ARG A 1 218 ? 20.478 53.891 104.679 1.00 57.90 302 ARG A CA 1
ATOM 1552 C C . ARG A 1 218 ? 21.068 53.191 105.896 1.00 55.26 302 ARG A C 1
ATOM 1553 O O . ARG A 1 218 ? 22.145 52.588 105.816 1.00 57.46 302 ARG A O 1
ATOM 1561 N N . ASP A 1 219 ? 20.381 53.272 107.038 1.00 53.24 303 ASP A N 1
ATOM 1562 C CA . ASP A 1 219 ? 20.827 52.546 108.222 1.00 57.28 303 ASP A CA 1
ATOM 1563 C C . ASP A 1 219 ? 21.021 51.067 107.913 1.00 48.04 303 ASP A C 1
ATOM 1564 O O . ASP A 1 219 ? 22.000 50.453 108.353 1.00 43.82 303 ASP A O 1
ATOM 1569 N N . THR A 1 220 ? 20.110 50.486 107.129 1.00 43.25 304 THR A N 1
ATOM 1570 C CA . THR A 1 220 ? 20.231 49.080 106.754 1.00 40.36 304 THR A CA 1
ATOM 1571 C C . THR A 1 220 ? 21.427 48.848 105.838 1.00 37.90 304 THR A C 1
ATOM 1572 O O . THR A 1 220 ? 22.163 47.869 106.006 1.00 37.48 304 THR A O 1
ATOM 1576 N N . LEU A 1 221 ? 21.634 49.735 104.862 1.00 35.09 305 LEU A N 1
ATOM 1577 C CA . LEU A 1 221 ? 22.760 49.584 103.946 1.00 37.29 305 LEU A CA 1
ATOM 1578 C C . LEU A 1 221 ? 24.091 49.745 104.671 1.00 40.45 305 LEU A C 1
ATOM 1579 O O . LEU A 1 221 ? 25.061 49.044 104.361 1.00 39.32 305 LEU A O 1
ATOM 1584 N N . GLU A 1 222 ? 24.154 50.658 105.643 1.00 42.25 306 GLU A N 1
ATOM 1585 C CA . GLU A 1 222 ? 25.394 50.864 106.384 1.00 48.52 306 GLU A CA 1
ATOM 1586 C C . GLU A 1 222 ? 25.710 49.667 107.272 1.00 47.03 306 GLU A C 1
ATOM 1587 O O . GLU A 1 222 ? 26.865 49.231 107.344 1.00 47.92 306 GLU A O 1
ATOM 1593 N N . ARG A 1 223 ? 24.699 49.118 107.953 1.00 46.70 307 ARG A N 1
ATOM 1594 C CA . ARG A 1 223 ? 24.926 47.948 108.797 1.00 43.98 307 ARG A CA 1
ATOM 1595 C C . ARG A 1 223 ? 25.423 46.756 107.988 1.00 39.47 307 ARG A C 1
ATOM 1596 O O . ARG A 1 223 ? 26.179 45.928 108.507 1.00 41.42 307 ARG A O 1
ATOM 1604 N N . ALA A 1 224 ? 25.015 46.652 106.723 1.00 44.42 308 ALA A N 1
ATOM 1605 C CA . ALA A 1 224 ? 25.438 45.555 105.862 1.00 40.95 308 ALA A CA 1
ATOM 1606 C C . ALA A 1 224 ? 26.804 45.783 105.228 1.00 43.22 308 ALA A C 1
ATOM 1607 O O . ALA A 1 224 ? 27.305 44.885 104.543 1.00 37.32 308 ALA A O 1
ATOM 1609 N N . GLY A 1 225 ? 27.414 46.949 105.431 1.00 48.01 309 GLY A N 1
ATOM 1610 C CA . GLY A 1 225 ? 28.718 47.222 104.863 1.00 47.33 309 GLY A CA 1
ATOM 1611 C C . GLY A 1 225 ? 28.710 47.683 103.425 1.00 52.10 309 GLY A C 1
ATOM 1612 O O . GLY A 1 225 ? 29.712 47.504 102.724 1.00 51.89 309 GLY A O 1
ATOM 1613 N N . VAL A 1 226 ? 27.612 48.269 102.959 1.00 54.35 310 VAL A N 1
ATOM 1614 C CA . VAL A 1 226 ? 27.525 48.762 101.589 1.00 53.11 310 VAL A CA 1
ATOM 1615 C C . VAL A 1 226 ? 28.245 50.100 101.492 1.00 60.95 310 VAL A C 1
ATOM 1616 O O . VAL A 1 226 ? 27.992 51.014 102.285 1.00 63.22 310 VAL A O 1
ATOM 1620 N N . GLN A 1 227 ? 29.146 50.219 100.520 1.00 70.07 311 GLN A N 1
ATOM 1621 C CA . GLN A 1 227 ? 29.865 51.469 100.318 1.00 83.86 311 GLN A CA 1
ATOM 1622 C C . GLN A 1 227 ? 28.936 52.535 99.751 1.00 83.76 311 GLN A C 1
ATOM 1623 O O . GLN A 1 227 ? 28.055 52.248 98.935 1.00 81.56 311 GLN A O 1
ATOM 1629 N N . ASP A 1 228 ? 29.139 53.777 100.193 1.00 86.28 312 ASP A N 1
ATOM 1630 C CA . ASP A 1 228 ? 28.238 54.885 99.875 1.00 88.21 312 ASP A CA 1
ATOM 1631 C C . ASP A 1 228 ? 28.761 55.609 98.635 1.00 83.12 312 ASP A C 1
ATOM 1632 O O . ASP A 1 228 ? 29.442 56.634 98.710 1.00 86.97 312 ASP A O 1
ATOM 1637 N N . HIS A 1 229 ? 28.422 55.061 97.471 1.00 73.48 313 HIS A N 1
ATOM 1638 C CA . HIS A 1 229 ? 28.907 55.603 96.209 1.00 67.60 313 HIS A CA 1
ATOM 1639 C C . HIS A 1 229 ? 28.295 56.971 95.924 1.00 65.46 313 HIS A C 1
ATOM 1640 O O . HIS A 1 229 ? 27.303 57.385 96.528 1.00 67.04 313 HIS A O 1
ATOM 1647 N N . ALA A 1 230 ? 28.910 57.678 94.971 1.00 62.34 314 ALA A N 1
ATOM 1648 C CA . ALA A 1 230 ? 28.348 58.946 94.517 1.00 66.67 314 ALA A CA 1
ATOM 1649 C C . ALA A 1 230 ? 27.104 58.727 93.669 1.00 65.81 314 ALA A C 1
ATOM 1650 O O . ALA A 1 230 ? 26.253 59.619 93.575 1.00 66.53 314 ALA A O 1
ATOM 1652 N N . THR A 1 231 ? 26.981 57.558 93.052 1.00 59.92 315 THR A N 1
ATOM 1653 C CA . THR A 1 231 ? 25.799 57.233 92.267 1.00 61.52 315 THR A CA 1
ATOM 1654 C C . THR A 1 231 ? 24.697 56.727 93.189 1.00 58.50 315 THR A C 1
ATOM 1655 O O . THR A 1 231 ? 24.902 55.727 93.887 1.00 53.57 315 THR A O 1
ATOM 1659 N N . PRO A 1 232 ? 23.534 57.374 93.230 1.00 59.54 316 PRO A N 1
ATOM 1660 C CA . PRO A 1 232 ? 22.461 56.896 94.109 1.00 63.11 316 PRO A CA 1
ATOM 1661 C C . PRO A 1 232 ? 21.884 55.577 93.619 1.00 62.86 316 PRO A C 1
ATOM 1662 O O . PRO A 1 232 ? 21.737 55.350 92.415 1.00 60.11 316 PRO A O 1
ATOM 1666 N N . HIS A 1 233 ? 21.556 54.710 94.576 1.00 67.64 317 HIS A N 1
ATOM 1667 C CA . HIS A 1 233 ? 21.012 53.372 94.348 1.00 64.69 317 HIS A CA 1
ATOM 1668 C C . HIS A 1 233 ? 21.746 52.647 93.213 1.00 61.32 317 HIS A C 1
ATOM 1669 O O . HIS A 1 233 ? 21.143 52.344 92.177 1.00 62.57 317 HIS A O 1
ATOM 1676 N N . PRO A 1 234 ? 23.034 52.360 93.374 1.00 53.70 318 PRO A N 1
ATOM 1677 C CA . PRO A 1 234 ? 23.744 51.592 92.360 1.00 47.76 318 PRO A CA 1
ATOM 1678 C C . PRO A 1 234 ? 23.365 50.126 92.447 1.00 39.81 318 PRO A C 1
ATOM 1679 O O . PRO A 1 234 ? 22.792 49.684 93.453 1.00 41.08 318 PRO A O 1
ATOM 1683 N N . PRO A 1 235 ? 23.650 49.341 91.414 1.00 32.97 319 PRO A N 1
ATOM 1684 C CA . PRO A 1 235 ? 23.566 47.887 91.556 1.00 30.14 319 PRO A CA 1
ATOM 1685 C C . PRO A 1 235 ? 24.737 47.372 92.376 1.00 27.61 319 PRO A C 1
ATOM 1686 O O . PRO A 1 235 ? 25.721 48.072 92.620 1.00 31.79 319 PRO A O 1
ATOM 1690 N N . PHE A 1 236 ? 24.618 46.125 92.815 1.00 24.81 320 PHE A N 1
ATOM 1691 C CA . PHE A 1 236 ? 25.734 45.431 93.441 1.00 26.93 320 PHE A CA 1
ATOM 1692 C C . PHE A 1 236 ? 26.540 44.706 92.374 1.00 28.01 320 PHE A C 1
ATOM 1693 O O . PHE A 1 236 ? 25.978 44.174 91.413 1.00 29.75 320 PHE A O 1
ATOM 1701 N N . LEU A 1 237 ? 27.861 44.700 92.539 1.00 26.80 321 LEU A N 1
ATOM 1702 C CA . LEU A 1 237 ? 28.776 44.022 91.623 1.00 23.59 321 LEU A CA 1
ATOM 1703 C C . LEU A 1 237 ? 29.422 42.867 92.378 1.00 21.34 321 LEU A C 1
ATOM 1704 O O . LEU A 1 237 ? 30.209 43.091 93.302 1.00 20.94 321 LEU A O 1
ATOM 1709 N N . VAL A 1 238 ? 29.101 41.636 91.983 1.00 20.53 322 VAL A N 1
ATOM 1710 C CA . VAL A 1 238 ? 29.506 40.467 92.752 1.00 22.63 322 VAL A CA 1
ATOM 1711 C C . VAL A 1 238 ? 30.406 39.559 91.925 1.00 22.44 322 VAL A C 1
ATOM 1712 O O . VAL A 1 238 ? 30.350 39.526 90.691 1.00 21.87 322 VAL A O 1
ATOM 1716 N N . ILE A 1 239 ? 31.249 38.821 92.639 1.00 24.81 323 ILE A N 1
ATOM 1717 C CA . ILE A 1 239 ? 31.944 37.651 92.124 1.00 24.65 323 ILE A CA 1
ATOM 1718 C C . ILE A 1 239 ? 31.537 36.465 92.987 1.00 24.08 323 ILE A C 1
ATOM 1719 O O . ILE A 1 239 ? 31.472 36.578 94.215 1.00 25.38 323 ILE A O 1
ATOM 1724 N N . ALA A 1 240 ? 31.242 35.337 92.346 1.00 24.43 324 ALA A N 1
ATOM 1725 C CA . ALA A 1 240 ? 30.931 34.107 93.057 1.00 25.42 324 ALA A CA 1
ATOM 1726 C C . ALA A 1 240 ? 31.644 32.953 92.370 1.00 26.16 324 ALA A C 1
ATOM 1727 O O . ALA A 1 240 ? 31.989 33.030 91.189 1.00 24.95 324 ALA A O 1
ATOM 1729 N N . SER A 1 241 ? 31.874 31.879 93.121 1.00 29.82 325 SER A N 1
ATOM 1730 C CA . SER A 1 241 ? 32.628 30.760 92.576 1.00 31.48 325 SER A CA 1
ATOM 1731 C C . SER A 1 241 ? 32.214 29.460 93.245 1.00 31.40 325 SER A C 1
ATOM 1732 O O . SER A 1 241 ? 31.915 29.422 94.442 1.00 28.47 325 SER A O 1
ATOM 1735 N N . ASN A 1 242 ? 32.219 28.392 92.454 1.00 31.85 326 ASN A N 1
ATOM 1736 C CA . ASN A 1 242 ? 32.035 27.043 92.962 1.00 33.32 326 ASN A CA 1
ATOM 1737 C C . ASN A 1 242 ? 33.357 26.362 93.293 1.00 36.46 326 ASN A C 1
ATOM 1738 O O . ASN A 1 242 ? 33.349 25.245 93.819 1.00 39.73 326 ASN A O 1
ATOM 1743 N N . ASP A 1 243 ? 34.481 27.014 93.008 1.00 36.05 327 ASP A N 1
ATOM 1744 C CA . ASP A 1 243 ? 35.802 26.510 93.355 1.00 42.19 327 ASP A CA 1
ATOM 1745 C C . ASP A 1 243 ? 36.306 27.222 94.603 1.00 39.77 327 ASP A C 1
ATOM 1746 O O . ASP A 1 243 ? 36.050 28.414 94.795 1.00 32.18 327 ASP A O 1
ATOM 1751 N N . ILE A 1 244 ? 37.030 26.489 95.448 1.00 35.77 328 ILE A N 1
ATOM 1752 C CA . ILE A 1 244 ? 37.553 27.041 96.689 1.00 36.55 328 ILE A CA 1
ATOM 1753 C C . ILE A 1 244 ? 39.064 26.857 96.727 1.00 34.56 328 ILE A C 1
ATOM 1754 O O . ILE A 1 244 ? 39.634 26.006 96.038 1.00 34.79 328 ILE A O 1
ATOM 1759 N N . SER A 1 245 ? 39.711 27.680 97.550 1.00 35.38 329 SER A N 1
ATOM 1760 C CA . SER A 1 245 ? 41.157 27.608 97.714 1.00 38.54 329 SER A CA 1
ATOM 1761 C C . SER A 1 245 ? 41.562 26.244 98.250 1.00 43.46 329 SER A C 1
ATOM 1762 O O . SER A 1 245 ? 41.083 25.812 99.303 1.00 37.41 329 SER A O 1
ATOM 1765 N N . GLU A 1 246 ? 42.442 25.562 97.514 1.00 44.60 330 GLU A N 1
ATOM 1766 C CA . GLU A 1 246 ? 42.938 24.268 97.969 1.00 49.09 330 GLU A CA 1
ATOM 1767 C C . GLU A 1 246 ? 43.775 24.416 99.234 1.00 50.48 330 GLU A C 1
ATOM 1768 O O . GLU A 1 246 ? 43.704 23.571 100.135 1.00 51.48 330 GLU A O 1
ATOM 1774 N N . GLU A 1 247 ? 44.563 25.489 99.324 1.00 52.75 331 GLU A N 1
ATOM 1775 C CA . GLU A 1 247 ? 45.411 25.690 100.495 1.00 56.74 331 GLU A CA 1
ATOM 1776 C C . GLU A 1 247 ? 44.577 25.931 101.746 1.00 51.47 331 GLU A C 1
ATOM 1777 O O . GLU A 1 247 ? 44.870 25.377 102.811 1.00 47.10 331 GLU A O 1
ATOM 1783 N N . LEU A 1 248 ? 43.532 26.754 101.637 1.00 45.00 332 LEU A N 1
ATOM 1784 C CA . LEU A 1 248 ? 42.746 27.118 102.809 1.00 43.91 332 LEU A CA 1
ATOM 1785 C C . LEU A 1 248 ? 41.791 26.008 103.232 1.00 44.87 332 LEU A C 1
ATOM 1786 O O . LEU A 1 248 ? 41.479 25.888 104.422 1.00 43.78 332 LEU A O 1
ATOM 1791 N N . ALA A 1 249 ? 41.322 25.192 102.286 1.00 44.94 333 ALA A N 1
ATOM 1792 C CA . ALA A 1 249 ? 40.493 24.047 102.644 1.00 46.99 333 ALA A CA 1
ATOM 1793 C C . ALA A 1 249 ? 41.294 22.960 103.347 1.00 52.05 333 ALA A C 1
ATOM 1794 O O . ALA A 1 249 ? 40.702 22.106 104.017 1.00 53.16 333 ALA A O 1
ATOM 1796 N N . ALA A 1 250 ? 42.617 22.971 103.209 1.00 54.31 334 ALA A N 1
ATOM 1797 C CA . 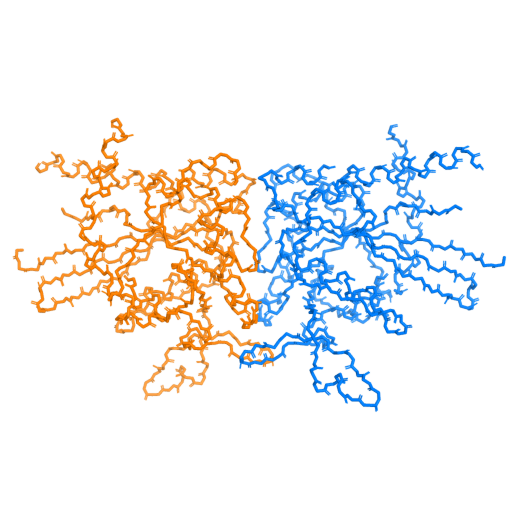ALA A 1 250 ? 43.491 22.036 103.903 1.00 56.78 334 ALA A CA 1
ATOM 1798 C C . ALA A 1 250 ? 43.894 22.526 105.286 1.00 61.37 334 ALA A C 1
ATOM 1799 O O . ALA A 1 250 ? 44.667 21.845 105.969 1.00 63.99 334 ALA A O 1
ATOM 1801 N N . ALA A 1 251 ? 43.397 23.683 105.711 1.00 61.91 335 ALA A N 1
ATOM 1802 C CA . ALA A 1 251 ? 43.723 24.204 107.027 1.00 63.04 335 ALA A CA 1
ATOM 1803 C C . ALA A 1 251 ? 43.056 23.370 108.117 1.00 64.37 335 ALA A C 1
ATOM 1804 O O . ALA A 1 251 ? 42.148 22.574 107.866 1.00 61.66 335 ALA A O 1
ATOM 1806 N N . GLU A 1 252 ? 43.530 23.560 109.343 1.00 69.28 336 GLU A N 1
ATOM 1807 C CA . GLU A 1 252 ? 42.923 22.928 110.506 1.00 69.09 336 GLU A CA 1
ATOM 1808 C C . GLU A 1 252 ? 42.493 24.004 111.497 1.00 68.71 336 GLU A C 1
ATOM 1809 O O . GLU A 1 252 ? 43.329 24.560 112.208 1.00 71.96 336 GLU A O 1
ATOM 1811 N N . PRO A 1 253 ? 41.185 24.309 111.544 1.00 65.66 337 PRO A N 1
ATOM 1812 C CA . PRO A 1 253 ? 40.114 23.694 110.750 1.00 63.63 337 PRO A CA 1
ATOM 1813 C C . PRO A 1 253 ? 40.011 24.262 109.333 1.00 60.41 337 PRO A C 1
ATOM 1814 O O . PRO A 1 253 ? 40.485 25.372 109.089 1.00 55.23 337 PRO A O 1
ATOM 1818 N N . PRO A 1 254 ? 39.402 23.507 108.418 1.00 60.32 338 PRO A N 1
ATOM 1819 C CA . PRO A 1 254 ? 39.305 23.970 107.027 1.00 57.17 338 PRO A CA 1
ATOM 1820 C C . PRO A 1 254 ? 38.554 25.288 106.912 1.00 52.97 338 PRO A C 1
ATOM 1821 O O . PRO A 1 254 ? 37.528 25.505 107.560 1.00 53.11 338 PRO A O 1
ATOM 1825 N N . LEU A 1 255 ? 39.087 26.174 106.075 1.00 46.87 339 LEU A N 1
ATOM 1826 C CA . LEU A 1 255 ? 38.494 27.473 105.789 1.00 49.09 339 LEU A CA 1
ATOM 1827 C C . LEU A 1 255 ? 38.059 27.492 104.330 1.00 49.71 339 LEU A C 1
ATOM 1828 O O . LEU A 1 255 ? 38.875 27.253 103.433 1.00 48.99 339 LEU A O 1
ATOM 1833 N N . PHE A 1 256 ? 36.783 27.775 104.097 1.00 49.37 340 PHE A N 1
ATOM 1834 C CA . PHE A 1 256 ? 36.196 27.701 102.765 1.00 53.63 340 PHE A CA 1
ATOM 1835 C C . PHE A 1 256 ? 36.233 29.081 102.121 1.00 49.07 340 PHE A C 1
ATOM 1836 O O . PHE A 1 256 ? 35.579 30.015 102.597 1.00 49.71 340 PHE A O 1
ATOM 1844 N N . TRP A 1 257 ? 36.999 29.199 101.038 1.00 44.22 341 TRP A N 1
ATOM 1845 C CA . TRP A 1 257 ? 37.363 30.483 100.444 1.00 38.10 341 TRP A CA 1
ATOM 1846 C C . TRP A 1 257 ? 37.120 30.385 98.944 1.00 35.41 341 TRP A C 1
ATOM 1847 O O . TRP A 1 257 ? 37.990 29.923 98.192 1.00 35.91 341 TRP A O 1
ATOM 1858 N N . PRO A 1 258 ? 35.937 30.789 98.476 1.00 32.19 342 PRO A N 1
ATOM 1859 C CA . PRO A 1 258 ? 35.632 30.688 97.042 1.00 29.79 342 PRO A CA 1
ATOM 1860 C C . PRO A 1 258 ? 36.529 31.611 96.231 1.00 29.87 342 PRO A C 1
ATOM 1861 O O . PRO A 1 258 ? 36.710 32.780 96.569 1.00 28.54 342 PRO A O 1
ATOM 1865 N N . GLU A 1 259 ? 37.090 31.077 95.152 1.00 26.19 343 GLU A N 1
ATOM 1866 C CA . GLU A 1 259 ? 38.058 31.823 94.366 1.00 26.96 343 GLU A CA 1
ATOM 1867 C C . GLU A 1 259 ? 37.904 31.456 92.897 1.00 29.06 343 GLU A C 1
ATOM 1868 O O . GLU A 1 259 ? 37.357 30.407 92.548 1.00 29.68 343 GLU A O 1
ATOM 1874 N N . ARG A 1 260 ? 38.383 32.348 92.036 1.00 26.54 344 ARG A N 1
ATOM 1875 C CA . ARG A 1 260 ? 38.427 32.107 90.598 1.00 25.98 344 ARG A CA 1
ATOM 1876 C C . ARG A 1 260 ? 39.874 32.271 90.157 1.00 26.75 344 ARG A C 1
ATOM 1877 O O . ARG A 1 260 ? 40.386 33.392 90.087 1.00 25.51 344 ARG A O 1
ATOM 1885 N N . ARG A 1 261 ? 40.526 31.147 89.870 1.00 24.05 345 ARG A N 1
ATOM 1886 C CA . ARG A 1 261 ? 41.970 31.087 89.688 1.00 27.94 345 ARG A CA 1
ATOM 1887 C C . ARG A 1 261 ? 42.287 31.123 88.197 1.00 30.21 345 ARG A C 1
ATOM 1888 O O . ARG A 1 261 ? 41.987 30.171 87.467 1.00 32.13 345 ARG A O 1
ATOM 1896 N N . TYR A 1 262 ? 42.882 32.221 87.750 1.00 25.39 346 TYR A N 1
ATOM 1897 C CA . TYR A 1 262 ? 43.302 32.427 86.374 1.00 24.63 346 TYR A CA 1
ATOM 1898 C C . TYR A 1 262 ? 44.817 32.300 86.261 1.00 28.41 346 TYR A C 1
ATOM 1899 O O . TYR A 1 262 ? 45.528 32.367 87.266 1.00 26.15 346 TYR A O 1
ATOM 1908 N N . PRO A 1 263 ? 45.350 32.114 85.048 1.00 35.07 347 PRO A N 1
ATOM 1909 C CA . PRO A 1 263 ? 46.814 32.026 84.909 1.00 36.92 347 PRO A CA 1
ATOM 1910 C C . PRO A 1 263 ? 47.553 33.252 85.418 1.00 33.82 347 PRO A C 1
ATOM 1911 O O . PRO A 1 263 ? 48.718 33.140 85.815 1.00 33.42 347 PRO A O 1
ATOM 1915 N N . TRP A 1 264 ? 46.908 34.416 85.433 1.00 31.40 348 TRP A N 1
ATOM 1916 C CA . TRP A 1 264 ? 47.553 35.665 85.812 1.00 31.49 348 TRP A CA 1
ATOM 1917 C C . TRP A 1 264 ? 47.228 36.110 87.234 1.00 30.67 348 TRP A C 1
ATOM 1918 O O . TRP A 1 264 ? 47.771 37.125 87.684 1.00 32.20 348 TRP A O 1
ATOM 1929 N N . GLY A 1 265 ? 46.368 35.396 87.946 1.00 26.36 349 GLY A N 1
ATOM 1930 C CA . GLY A 1 265 ? 46.002 35.800 89.290 1.00 28.64 349 GLY A CA 1
ATOM 1931 C C . GLY A 1 265 ? 44.663 35.227 89.691 1.00 25.55 349 GLY A C 1
ATOM 1932 O O . GLY A 1 265 ? 43.952 34.617 88.892 1.00 26.79 349 GLY A O 1
ATOM 1933 N N . THR A 1 266 ? 44.311 35.453 90.959 1.00 27.56 350 THR A N 1
ATOM 1934 C CA . THR A 1 266 ? 43.146 34.823 91.570 1.00 28.57 350 THR A CA 1
ATOM 1935 C C . THR A 1 266 ? 42.196 35.878 92.118 1.00 28.20 350 THR A C 1
ATOM 1936 O O . THR A 1 266 ? 42.574 36.666 92.991 1.00 24.50 350 THR A O 1
ATOM 1940 N N . ALA A 1 267 ? 40.960 35.875 91.625 1.00 24.03 351 ALA A N 1
ATOM 1941 C CA . ALA A 1 267 ? 39.902 36.693 92.200 1.00 25.30 351 ALA A CA 1
ATOM 1942 C C . ALA A 1 267 ? 39.224 35.936 93.336 1.00 25.86 351 ALA A C 1
ATOM 1943 O O . ALA A 1 267 ? 39.062 34.715 93.273 1.00 30.61 351 ALA A O 1
ATOM 1945 N N . GLU A 1 268 ? 38.822 36.669 94.375 1.00 26.31 352 GLU A N 1
ATOM 1946 C CA . GLU A 1 268 ? 38.296 36.076 95.601 1.00 29.03 352 GLU A CA 1
ATOM 1947 C C . GLU A 1 268 ? 36.894 36.608 95.864 1.00 32.80 352 GLU A C 1
ATOM 1948 O O . GLU A 1 268 ? 36.698 37.824 95.965 1.00 29.97 352 GLU A O 1
ATOM 1954 N N . ALA A 1 269 ? 35.929 35.694 96.002 1.00 32.02 353 ALA A N 1
ATOM 1955 C CA . ALA A 1 269 ? 34.531 36.095 96.136 1.00 30.73 353 ALA A CA 1
ATOM 1956 C C . ALA A 1 269 ? 34.251 36.783 97.468 1.00 30.58 353 ALA A C 1
ATOM 1957 O O . ALA A 1 269 ? 33.357 37.633 97.544 1.00 29.87 353 ALA A O 1
ATOM 1959 N N . PHE A 1 270 ? 34.987 36.438 98.521 1.00 33.97 354 PHE A N 1
ATOM 1960 C CA . PHE A 1 270 ? 34.767 37.035 99.832 1.00 37.84 354 PHE A CA 1
ATOM 1961 C C . PHE A 1 270 ? 35.642 38.258 100.083 1.00 40.79 354 PHE A C 1
ATOM 1962 O O . PHE A 1 270 ? 35.614 38.805 101.190 1.00 43.41 354 PHE A O 1
ATOM 1970 N N . ASN A 1 271 ? 36.411 38.698 99.087 1.00 38.71 355 ASN A N 1
ATOM 1971 C CA . ASN A 1 271 ? 37.286 39.858 99.222 1.00 36.00 355 ASN A CA 1
ATOM 1972 C C . ASN A 1 271 ? 36.469 41.111 98.924 1.00 32.79 355 ASN A C 1
ATOM 1973 O O . ASN A 1 271 ? 35.997 41.301 97.797 1.00 31.38 355 ASN A O 1
ATOM 1978 N N . LYS A 1 272 ? 36.306 41.968 99.937 1.00 38.24 356 LYS A N 1
ATOM 1979 C CA . LYS A 1 272 ? 35.482 43.165 99.779 1.00 44.72 356 LYS A CA 1
ATOM 1980 C C . LYS A 1 272 ? 36.007 44.072 98.682 1.00 48.34 356 LYS A C 1
ATOM 1981 O O . LYS A 1 272 ? 35.245 44.860 98.112 1.00 49.57 356 LYS A O 1
ATOM 1987 N N . GLU A 1 273 ? 37.291 43.975 98.375 1.00 50.61 357 GLU A N 1
ATOM 1988 C CA . GLU A 1 273 ? 37.869 44.788 97.320 1.00 52.83 357 GLU A CA 1
ATOM 1989 C C . GLU A 1 273 ? 37.703 44.168 95.940 1.00 47.59 357 GLU A C 1
ATOM 1990 O O . GLU A 1 273 ? 38.007 44.827 94.938 1.00 49.23 357 GLU A O 1
ATOM 1996 N N . HIS A 1 274 ? 37.235 42.924 95.866 1.00 38.88 358 HIS A N 1
ATOM 1997 C CA . HIS A 1 274 ? 36.929 42.281 94.597 1.00 32.57 358 HIS A CA 1
ATOM 1998 C C . HIS A 1 274 ? 35.436 42.185 94.323 1.00 33.59 358 HIS A C 1
ATOM 1999 O O . HIS A 1 274 ? 35.030 42.201 93.157 1.00 33.68 358 HIS A O 1
ATOM 2006 N N . SER A 1 275 ? 34.616 42.091 95.367 1.00 32.01 359 SER A N 1
ATOM 2007 C CA . SER A 1 275 ? 33.247 41.626 95.212 1.00 29.25 359 SER A CA 1
ATOM 2008 C C . SER A 1 275 ? 32.359 42.212 96.301 1.00 28.84 359 SER A C 1
ATOM 2009 O O . SER A 1 275 ? 32.777 42.337 97.455 1.00 30.12 359 SER A O 1
ATOM 2012 N N . ASP A 1 276 ? 31.130 42.569 95.921 1.00 26.44 360 ASP A N 1
ATOM 2013 C CA . ASP A 1 276 ? 30.098 42.984 96.865 1.00 27.37 360 ASP A CA 1
ATOM 2014 C C . ASP A 1 276 ? 29.362 41.808 97.488 1.00 26.75 360 ASP A C 1
ATOM 2015 O O . ASP A 1 276 ? 28.333 42.021 98.136 1.00 29.43 360 ASP A O 1
ATOM 2020 N N . LEU A 1 277 ? 29.859 40.581 97.305 1.00 23.88 361 LEU A N 1
ATOM 2021 C CA . LEU A 1 277 ? 29.075 39.402 97.659 1.00 24.61 361 LEU A CA 1
ATOM 2022 C C . LEU A 1 277 ? 28.757 39.357 99.148 1.00 24.80 361 LEU A C 1
ATOM 2023 O O . LEU A 1 277 ? 27.616 39.076 99.535 1.00 26.94 361 LEU A O 1
ATOM 2028 N N . LEU A 1 278 ? 29.748 39.622 100.001 1.00 26.62 362 LEU A N 1
ATOM 2029 C CA . LEU A 1 278 ? 2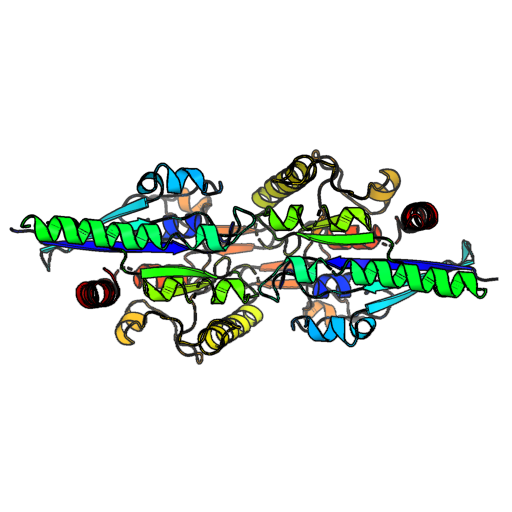9.498 39.555 101.437 1.00 31.12 362 LEU A CA 1
ATOM 2030 C C . LEU A 1 278 ? 28.516 40.633 101.880 1.00 27.84 362 LEU A C 1
ATOM 2031 O O . LEU A 1 278 ? 27.696 40.401 102.775 1.00 26.61 362 LEU A O 1
ATOM 2036 N N . ALA A 1 279 ? 28.584 41.817 101.268 1.00 26.73 363 ALA A N 1
ATOM 2037 C CA . ALA A 1 279 ? 27.635 42.870 101.609 1.00 29.76 363 ALA A CA 1
ATOM 2038 C C . ALA A 1 279 ? 26.226 42.506 101.155 1.00 26.61 363 ALA A C 1
ATOM 2039 O O . ALA A 1 279 ? 25.248 42.790 101.858 1.00 30.50 363 ALA A O 1
ATOM 2041 N N . VAL A 1 280 ? 26.107 41.878 99.983 1.00 25.52 364 VAL A N 1
ATOM 2042 C CA . VAL A 1 280 ? 24.804 41.431 99.493 1.00 29.97 364 VAL A CA 1
ATOM 2043 C C . VAL A 1 280 ? 24.200 40.402 100.439 1.00 29.98 364 VAL A C 1
ATOM 2044 O O . VAL A 1 280 ? 23.005 40.454 100.757 1.00 26.78 364 VAL A O 1
ATOM 2048 N N . ARG A 1 281 ? 25.017 39.452 100.907 1.00 29.92 365 ARG A N 1
ATOM 2049 C CA . ARG A 1 281 ? 24.518 38.418 101.808 1.00 32.26 365 ARG A CA 1
ATOM 2050 C C . ARG A 1 281 ? 24.117 39.002 103.156 1.00 31.95 365 ARG A C 1
ATOM 2051 O O . ARG A 1 281 ? 23.065 38.651 103.699 1.00 32.38 365 ARG A O 1
ATOM 2059 N N . ALA A 1 282 ? 24.942 39.892 103.715 1.00 27.31 366 ALA A N 1
ATOM 2060 C CA . ALA A 1 282 ? 24.579 40.533 104.973 1.00 30.05 366 ALA A CA 1
ATOM 2061 C C . ALA A 1 282 ? 23.302 41.350 104.822 1.00 32.81 366 ALA A C 1
ATOM 2062 O O . ALA A 1 282 ? 22.455 41.368 105.723 1.00 33.09 366 ALA A O 1
ATOM 2064 N N . LEU A 1 283 ? 23.144 42.028 103.686 1.00 30.83 367 LEU A N 1
ATOM 2065 C CA . LEU A 1 283 ? 21.939 42.815 103.452 1.00 28.43 367 LEU A CA 1
ATOM 2066 C C . LEU A 1 283 ? 20.710 41.917 103.372 1.00 28.87 367 LEU A C 1
ATOM 2067 O O . LEU A 1 283 ? 19.752 42.078 104.135 1.00 32.72 367 LEU A O 1
ATOM 2072 N N . LEU A 1 284 ? 20.735 40.943 102.463 1.00 31.35 368 LEU A N 1
ATOM 2073 C CA . LEU A 1 284 ? 19.545 40.152 102.178 1.00 33.53 368 LEU A CA 1
ATOM 2074 C C . LEU A 1 284 ? 19.272 39.092 103.238 1.00 36.57 368 LEU A C 1
ATOM 2075 O O . LEU A 1 284 ? 18.107 38.788 103.514 1.00 40.10 368 LEU A O 1
ATOM 2088 N N . LYS A 1 286 ? 20.261 39.164 106.505 1.00 40.02 370 LYS A N 1
ATOM 2089 C CA . LYS A 1 286 ? 20.267 39.601 107.897 1.00 43.71 370 LYS A CA 1
ATOM 2090 C C . LYS A 1 286 ? 19.723 41.009 108.109 1.00 40.50 370 LYS A C 1
ATOM 2091 O O . LYS A 1 286 ? 18.747 41.195 108.843 1.00 41.50 370 LYS A O 1
ATOM 2097 N N . GLU A 1 287 ? 20.351 42.013 107.494 1.00 38.18 371 GLU A N 1
ATOM 2098 C CA . GLU A 1 287 ? 20.055 43.390 107.880 1.00 42.16 371 GLU A CA 1
ATOM 2099 C C . GLU A 1 287 ? 18.695 43.855 107.376 1.00 39.16 371 GLU A C 1
ATOM 2100 O O . GLU A 1 287 ? 18.031 44.652 108.049 1.00 43.14 371 GLU A O 1
ATOM 2106 N N . ALA A 1 288 ? 18.263 43.381 106.212 1.00 38.00 372 ALA A N 1
ATOM 2107 C CA . ALA A 1 288 ? 17.021 43.834 105.604 1.00 36.88 372 ALA A CA 1
ATOM 2108 C C . ALA A 1 288 ? 15.844 42.910 105.888 1.00 39.64 372 ALA A C 1
ATOM 2109 O O . ALA A 1 288 ? 14.779 43.089 105.292 1.00 42.06 372 ALA A O 1
ATOM 2111 N N . LEU A 1 289 ? 16.005 41.939 106.792 1.00 40.87 373 LEU A N 1
ATOM 2112 C CA . LEU A 1 289 ? 14.939 40.973 107.055 1.00 43.07 373 LEU A CA 1
ATOM 2113 C C . LEU A 1 289 ? 13.639 41.660 107.456 1.00 45.39 373 LEU A C 1
ATOM 2114 O O . LEU A 1 289 ? 12.558 41.276 106.995 1.00 44.09 373 LEU A O 1
ATOM 2119 N N . GLU A 1 290 ? 13.724 42.683 108.308 1.00 46.22 374 GLU A N 1
ATOM 2120 C CA . GLU A 1 290 ? 12.515 43.315 108.827 1.00 52.32 374 GLU A CA 1
ATOM 2121 C C . GLU A 1 290 ? 11.783 44.094 107.740 1.00 57.10 374 GLU A C 1
ATOM 2122 O O . GLU A 1 290 ? 10.573 43.926 107.552 1.00 59.92 374 GLU A O 1
ATOM 2124 N N . GLU A 1 291 ? 12.500 44.952 107.010 1.00 56.19 375 GLU A N 1
ATOM 2125 C CA . GLU A 1 291 ? 11.838 45.802 106.027 1.00 57.38 375 GLU A CA 1
ATOM 2126 C C . GLU A 1 291 ? 11.375 45.025 104.801 1.00 55.19 375 GLU A C 1
ATOM 2127 O O . GLU A 1 291 ? 10.513 45.517 104.064 1.00 57.43 375 GLU A O 1
ATOM 2133 N N . ILE A 1 292 ? 11.917 43.829 104.566 1.00 50.84 376 ILE A N 1
ATOM 2134 C CA . ILE A 1 292 ? 11.355 42.960 103.535 1.00 50.09 376 ILE A CA 1
ATOM 2135 C C . ILE A 1 292 ? 10.045 42.345 104.018 1.00 54.65 376 ILE A C 1
ATOM 2136 O O . ILE A 1 292 ? 9.071 42.249 103.262 1.00 57.09 376 ILE A O 1
ATOM 2141 N N . SER A 1 293 ? 9.994 41.933 105.289 1.00 55.61 377 SER A N 1
ATOM 2142 C CA . SER A 1 293 ? 8.781 41.324 105.826 1.00 61.45 377 SER A CA 1
ATOM 2143 C C . SER A 1 293 ? 7.673 42.348 106.039 1.00 63.64 377 SER A C 1
ATOM 2144 O O . SER A 1 293 ? 6.491 42.005 105.924 1.00 65.02 377 SER A O 1
ATOM 2147 N N . LYS A 1 294 ? 8.030 43.595 106.356 1.00 67.03 378 LYS A N 1
ATOM 2148 C CA . LYS A 1 294 ? 7.022 44.616 106.634 1.00 71.15 378 LYS A CA 1
ATOM 2149 C C . LYS A 1 294 ? 6.121 44.852 105.428 1.00 69.18 378 LYS A C 1
ATOM 2150 O O . LYS A 1 294 ? 4.890 44.846 105.545 1.00 72.23 378 LYS A O 1
ATOM 2156 N N . THR A 1 295 ? 6.717 45.058 104.259 1.00 66.99 379 THR A N 1
ATOM 2157 C CA . THR A 1 295 ? 6.009 45.349 103.015 1.00 64.56 379 THR A CA 1
ATOM 2158 C C . THR A 1 295 ? 5.279 44.139 102.434 1.00 62.78 379 THR A C 1
ATOM 2159 O O . THR A 1 295 ? 4.781 44.231 101.304 1.00 64.80 379 THR A O 1
ATOM 2163 N N . LYS A 1 296 ? 5.193 43.024 103.163 1.00 59.65 380 LYS A N 1
ATOM 2164 C CA . LYS A 1 296 ? 4.587 41.817 102.609 1.00 55.36 380 LYS A CA 1
ATOM 2165 C C . LYS A 1 296 ? 3.068 41.941 102.511 1.00 56.42 380 LYS A C 1
ATOM 2166 O O . LYS A 1 296 ? 2.478 41.573 101.490 1.00 57.98 380 LYS A O 1
ATOM 2172 N N . ARG A 1 297 ? 2.416 42.455 103.560 1.00 55.03 381 ARG A N 1
ATOM 2173 C CA . ARG A 1 297 ? 0.958 42.552 103.547 1.00 57.68 381 ARG A CA 1
ATOM 2174 C C . ARG A 1 297 ? 0.477 43.576 102.527 1.00 60.33 381 ARG A C 1
ATOM 2175 O O . ARG A 1 297 ? -0.567 43.383 101.893 1.00 59.44 381 ARG A O 1
ATOM 2177 N N . ALA A 1 298 ? 1.219 44.673 102.361 1.00 61.93 382 ALA A N 1
ATOM 2178 C CA . ALA A 1 298 ? 0.835 45.693 101.390 1.00 66.33 382 ALA A CA 1
ATOM 2179 C C . ALA A 1 298 ? 0.874 45.142 99.969 1.00 68.71 382 ALA A C 1
ATOM 2180 O O . ALA A 1 298 ? -0.074 45.326 99.195 1.00 72.35 382 ALA A O 1
ATOM 2182 N N . ARG A 1 299 ? 1.969 44.466 99.609 1.00 65.99 383 ARG A N 1
ATOM 2183 C CA . ARG A 1 299 ? 2.094 43.897 98.269 1.00 62.79 383 ARG A CA 1
ATOM 2184 C C . ARG A 1 299 ? 0.945 42.945 97.965 1.00 62.49 383 ARG A C 1
ATOM 2185 O O . ARG A 1 299 ? 0.261 43.080 96.944 1.00 66.02 383 ARG A O 1
ATOM 2193 N N . TYR A 1 300 ? 0.719 41.972 98.851 1.00 60.23 384 TYR A N 1
ATOM 2194 C CA . TYR A 1 300 ? -0.367 41.018 98.649 1.00 64.34 384 TYR A CA 1
ATOM 2195 C C . TYR A 1 300 ? -1.715 41.722 98.577 1.00 72.53 384 TYR A C 1
ATOM 2196 O O . TYR A 1 300 ? -2.609 41.294 97.836 1.00 73.03 384 TYR A O 1
ATOM 2205 N N . GLU A 1 301 ? -1.882 42.804 99.340 1.00 79.38 385 GLU A N 1
ATOM 2206 C CA . GLU A 1 301 ? -3.145 43.533 99.322 1.00 87.55 385 GLU A CA 1
ATOM 2207 C C . GLU A 1 301 ? -3.394 44.156 97.954 1.00 88.49 385 GLU A C 1
ATOM 2208 O O . GLU A 1 301 ? -4.506 44.084 97.418 1.00 90.77 385 GLU A O 1
ATOM 2214 N N . ALA A 1 302 ? -2.363 44.774 97.374 1.00 86.17 386 ALA A N 1
ATOM 2215 C CA . ALA A 1 302 ? -2.496 45.330 96.032 1.00 85.19 386 ALA A CA 1
ATOM 2216 C C . ALA A 1 302 ? -2.791 44.237 95.013 1.00 83.39 386 ALA A C 1
ATOM 2217 O O . ALA A 1 302 ? -3.542 44.455 94.055 1.00 84.98 386 ALA A O 1
ATOM 2219 N N . TRP A 1 303 ? -2.214 43.049 95.210 1.00 78.74 387 TRP A N 1
ATOM 2220 C CA . TRP A 1 303 ? -2.445 41.952 94.277 1.00 73.24 387 TRP A CA 1
ATOM 2221 C C . TRP A 1 303 ? -3.896 41.489 94.291 1.00 77.29 387 TRP A C 1
ATOM 2222 O O . TRP A 1 303 ? -4.399 40.998 93.275 1.00 77.48 387 TRP A O 1
ATOM 2233 N N . ARG A 1 304 ? -4.586 41.643 95.424 1.00 80.50 388 ARG A N 1
ATOM 2234 C CA . ARG A 1 304 ? -5.908 41.047 95.583 1.00 85.66 388 ARG A CA 1
ATOM 2235 C C . ARG A 1 304 ? -6.948 41.632 94.638 1.00 93.62 388 ARG A C 1
ATOM 2236 O O . ARG A 1 304 ? -7.971 40.986 94.391 1.00 97.35 388 ARG A O 1
ATOM 2244 N N . ARG A 1 305 ? -6.721 42.833 94.104 1.00 95.39 389 ARG A N 1
ATOM 2245 C CA . ARG A 1 305 ? -7.584 43.382 93.060 1.00 97.55 389 ARG A CA 1
ATOM 2246 C C . ARG A 1 305 ? -7.268 42.646 91.758 1.00 94.45 389 ARG A C 1
ATOM 2247 O O . ARG A 1 305 ? -6.562 43.141 90.875 1.00 91.57 389 ARG A O 1
ATOM 2249 N N . THR A 1 306 ? -7.798 41.432 91.649 1.00 93.10 390 THR A N 1
ATOM 2250 C CA . THR A 1 306 ? -7.540 40.571 90.499 1.00 91.06 390 THR A CA 1
ATOM 2251 C C . THR A 1 306 ? -8.749 39.698 90.184 1.00 92.62 390 THR A C 1
ATOM 2252 O O . THR A 1 306 ? -9.481 39.282 91.083 1.00 94.59 390 THR A O 1
ATOM 2256 N N . LYS B 1 20 ? 48.848 47.262 35.935 1.00 90.31 104 LYS B N 1
ATOM 2257 C CA . LYS B 1 20 ? 49.410 46.230 35.071 1.00 89.92 104 LYS B CA 1
ATOM 2258 C C . LYS B 1 20 ? 50.632 45.582 35.715 1.00 84.74 104 LYS B C 1
ATOM 2259 O O . LYS B 1 20 ? 50.985 44.447 35.393 1.00 91.14 104 LYS B O 1
ATOM 2261 N N . ILE B 1 21 ? 51.275 46.311 36.626 1.00 75.44 105 ILE B N 1
ATOM 2262 C CA . ILE B 1 21 ? 52.461 45.813 37.315 1.00 64.77 105 ILE B CA 1
ATOM 2263 C C . ILE B 1 21 ? 52.050 45.190 38.641 1.00 58.22 105 ILE B C 1
ATOM 2264 O O . ILE B 1 21 ? 52.305 44.006 38.887 1.00 58.08 105 ILE B O 1
ATOM 2269 N N . TRP B 1 22 ? 51.411 45.978 39.502 1.00 54.27 106 TRP B N 1
ATOM 2270 C CA . TRP B 1 22 ? 50.879 45.455 40.751 1.00 52.68 106 TRP B CA 1
ATOM 2271 C C . TRP B 1 22 ? 49.504 44.841 40.527 1.00 54.08 106 TRP B C 1
ATOM 2272 O O . TRP B 1 22 ? 48.695 45.359 39.752 1.00 59.43 106 TRP B O 1
ATOM 2283 N N . LYS B 1 23 ? 49.249 43.729 41.209 1.00 49.58 107 LYS B N 1
ATOM 2284 C CA . LYS B 1 23 ? 47.948 43.076 41.216 1.00 50.42 107 LYS B CA 1
ATOM 2285 C C . LYS B 1 23 ? 47.293 43.341 42.564 1.00 48.46 107 LYS B C 1
ATOM 2286 O O . LYS B 1 23 ? 47.864 43.017 43.610 1.00 48.62 107 LYS B O 1
ATOM 2292 N N . LYS B 1 24 ? 46.104 43.936 42.541 1.00 47.44 108 LYS B N 1
ATOM 2293 C CA . LYS B 1 24 ? 45.385 44.252 43.766 1.00 44.60 108 LYS B CA 1
ATOM 2294 C C . LYS B 1 24 ? 44.442 43.113 44.127 1.00 41.93 108 LYS B C 1
ATOM 2295 O O . LYS B 1 24 ? 43.615 42.699 43.308 1.00 44.08 108 LYS B O 1
ATOM 2301 N N . LYS B 1 25 ? 44.575 42.605 45.349 1.00 39.28 109 LYS B N 1
ATOM 2302 C CA . LYS B 1 25 ? 43.687 41.584 45.881 1.00 38.89 109 LYS B CA 1
ATOM 2303 C C . LYS B 1 25 ? 42.971 42.124 47.111 1.00 38.08 109 LYS B C 1
ATOM 2304 O O . LYS B 1 25 ? 43.535 42.905 47.884 1.00 37.98 109 LYS B O 1
ATOM 2310 N N . TYR B 1 26 ? 41.722 41.701 47.287 1.00 35.89 110 TYR B N 1
ATOM 2311 C CA . TYR B 1 26 ? 40.841 42.257 48.304 1.00 36.55 110 TYR B CA 1
ATOM 2312 C C . TYR B 1 26 ? 40.317 41.161 49.219 1.00 35.17 110 TYR B C 1
ATOM 2313 O O . TYR B 1 26 ? 39.965 40.071 48.762 1.00 35.29 110 TYR B O 1
ATOM 2322 N N . ILE B 1 27 ? 40.273 41.459 50.515 1.00 29.71 111 ILE B N 1
ATOM 2323 C CA . ILE B 1 27 ? 39.624 40.615 51.512 1.00 28.85 111 ILE B CA 1
ATOM 2324 C C . ILE B 1 27 ? 38.712 41.506 52.341 1.00 29.21 111 ILE B C 1
ATOM 2325 O O . ILE B 1 27 ? 39.125 42.588 52.773 1.00 29.39 111 ILE B O 1
ATOM 2330 N N . LYS B 1 28 ? 37.474 41.065 52.556 1.00 23.27 112 LYS B N 1
ATOM 2331 C CA . LYS B 1 28 ? 36.552 41.777 53.433 1.00 25.98 112 LYS B CA 1
ATOM 2332 C C . LYS B 1 28 ? 35.945 40.803 54.430 1.00 24.57 112 LYS B C 1
ATOM 2333 O O . LYS B 1 28 ? 35.295 39.828 54.035 1.00 20.83 112 LYS B O 1
ATOM 2339 N N . LEU B 1 29 ? 36.160 41.072 55.714 1.00 26.78 113 LEU B N 1
ATOM 2340 C CA . LEU B 1 29 ? 35.505 40.363 56.801 1.00 23.48 113 LEU B CA 1
ATOM 2341 C C . LEU B 1 29 ? 34.375 41.2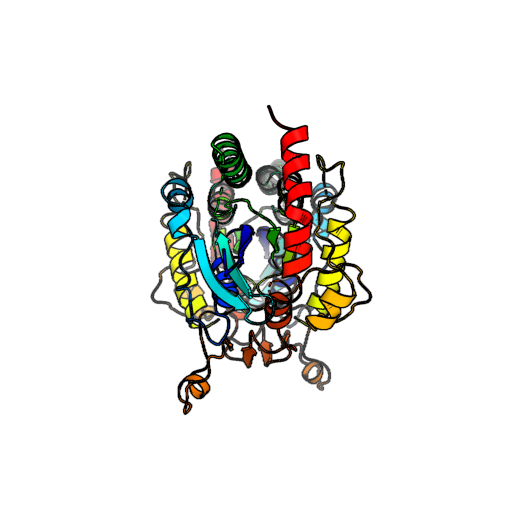12 57.363 1.00 23.63 113 LEU B C 1
ATOM 2342 O O . LEU B 1 29 ? 34.402 42.444 57.291 1.00 26.47 113 LEU B O 1
ATOM 2347 N N . ILE B 1 30 ? 33.383 40.543 57.936 1.00 25.76 114 ILE B N 1
ATOM 2348 C CA . ILE B 1 30 ? 32.326 41.208 58.683 1.00 25.69 114 ILE B CA 1
ATOM 2349 C C . ILE B 1 30 ? 32.242 40.554 60.056 1.00 24.15 114 ILE B C 1
ATOM 2350 O O . ILE B 1 30 ? 32.378 39.331 60.181 1.00 25.55 114 ILE B O 1
ATOM 2355 N N . VAL B 1 31 ? 32.053 41.372 61.088 1.00 20.20 115 VAL B N 1
ATOM 2356 C CA . VAL B 1 31 ? 32.073 40.920 62.476 1.00 19.41 115 VAL B CA 1
ATOM 2357 C C . VAL B 1 31 ? 30.689 41.128 63.071 1.00 22.43 115 VAL B C 1
ATOM 2358 O O . VAL B 1 31 ? 30.165 42.250 63.065 1.00 20.17 115 VAL B O 1
ATOM 2362 N N . VAL B 1 32 ? 30.103 40.052 63.599 1.00 21.98 116 VAL B N 1
ATOM 2363 C CA . VAL B 1 32 ? 28.765 40.093 64.172 1.00 20.65 116 VAL B CA 1
ATOM 2364 C C . VAL B 1 32 ? 28.784 39.406 65.532 1.00 22.44 116 VAL B C 1
ATOM 2365 O O . VAL B 1 32 ? 29.694 38.641 65.861 1.00 21.67 116 VAL B O 1
ATOM 2369 N N . GLY B 1 33 ? 27.757 39.687 66.318 1.00 23.03 117 GLY B N 1
ATOM 2370 C CA . GLY B 1 33 ? 27.610 39.086 67.628 1.00 21.78 117 GLY B CA 1
ATOM 2371 C C . GLY B 1 33 ? 26.706 39.929 68.493 1.00 21.59 117 GLY B C 1
ATOM 2372 O O . GLY B 1 33 ? 26.262 41.007 68.106 1.00 22.86 117 GLY B O 1
ATOM 2373 N N . ASP B 1 34 ? 26.438 39.415 69.689 1.00 22.80 118 ASP B N 1
ATOM 2374 C CA . ASP B 1 34 ? 25.584 40.128 70.629 1.00 22.77 118 ASP B CA 1
ATOM 2375 C C . ASP B 1 34 ? 26.260 41.421 71.096 1.00 23.73 118 ASP B C 1
ATOM 2376 O O . ASP B 1 34 ? 27.463 41.633 70.910 1.00 23.42 118 ASP B O 1
ATOM 2381 N N . SER B 1 35 ? 25.462 42.288 71.716 1.00 23.33 119 SER B N 1
ATOM 2382 C CA . SER B 1 35 ? 25.949 43.593 72.143 1.00 25.88 119 SER B CA 1
ATOM 2383 C C . SER B 1 35 ? 26.966 43.470 73.273 1.00 24.16 119 SER B C 1
ATOM 2384 O O . SER B 1 35 ? 26.817 42.650 74.182 1.00 26.55 119 SER B O 1
ATOM 2387 N N . GLY B 1 36 ? 28.001 44.304 73.211 1.00 23.38 120 GLY B N 1
ATOM 2388 C CA . GLY B 1 36 ? 28.951 44.399 74.302 1.00 23.78 120 GLY B CA 1
ATOM 2389 C C . GLY B 1 36 ? 29.881 43.218 74.456 1.00 21.89 120 GLY B C 1
ATOM 2390 O O . GLY B 1 36 ? 30.466 43.041 75.527 1.00 27.89 120 GLY B O 1
ATOM 2391 N N . LEU B 1 37 ? 30.038 42.401 73.419 1.00 24.02 121 LEU B N 1
ATOM 2392 C CA . LEU B 1 37 ? 30.932 41.251 73.490 1.00 23.16 121 LEU B CA 1
ATOM 2393 C C . LEU B 1 37 ? 32.382 41.595 73.177 1.00 23.88 121 LEU B C 1
ATOM 2394 O O . LEU B 1 37 ? 33.239 40.706 73.252 1.00 23.46 121 LEU B O 1
ATOM 2399 N N . GLY B 1 38 ? 32.683 42.845 72.838 1.00 22.77 122 GLY B N 1
ATOM 2400 C CA . GLY B 1 38 ? 34.035 43.227 72.488 1.00 22.97 122 GLY B CA 1
ATOM 2401 C C . GLY B 1 38 ? 34.349 43.193 71.012 1.00 23.53 122 GLY B C 1
ATOM 2402 O O . GLY B 1 38 ? 35.527 43.108 70.651 1.00 19.52 122 GLY B O 1
ATOM 2403 N N . LYS B 1 39 ? 33.333 43.273 70.146 1.00 21.43 123 LYS B N 1
ATOM 2404 C CA . LYS B 1 39 ? 33.553 43.128 68.709 1.00 20.25 123 LYS B CA 1
ATOM 2405 C C . LYS B 1 39 ? 34.464 44.225 68.170 1.00 23.14 123 LYS B C 1
ATOM 2406 O O . LYS B 1 39 ? 35.420 43.949 67.434 1.00 22.39 123 LYS B O 1
ATOM 2412 N N . THR B 1 40 ? 34.179 45.483 68.521 1.00 21.02 124 THR B N 1
ATOM 2413 C CA . THR B 1 40 ? 34.959 46.593 67.981 1.00 20.95 124 THR B CA 1
ATOM 2414 C C . THR B 1 40 ? 36.378 46.598 68.541 1.00 22.74 124 THR B C 1
ATOM 2415 O O . THR B 1 40 ? 37.334 46.902 67.817 1.00 23.93 124 THR B O 1
ATOM 2419 N N . THR B 1 41 ? 36.536 46.260 69.823 1.00 20.16 125 THR B N 1
ATOM 2420 C CA . THR B 1 41 ? 37.875 46.118 70.391 1.00 23.89 125 THR B CA 1
ATOM 2421 C C . THR B 1 41 ? 38.679 45.062 69.642 1.00 22.10 125 THR B C 1
ATOM 2422 O O . THR B 1 41 ? 39.862 45.266 69.342 1.00 22.31 125 THR B O 1
ATOM 2426 N N . LEU B 1 42 ? 38.050 43.927 69.326 1.00 20.00 126 LEU B N 1
ATOM 2427 C CA . LEU B 1 42 ? 38.738 42.870 68.592 1.00 20.67 126 LEU B CA 1
ATOM 2428 C C . LEU B 1 42 ? 39.175 43.350 67.214 1.00 25.63 126 LEU B C 1
ATOM 2429 O O . LEU B 1 42 ? 40.304 43.085 66.783 1.00 22.29 126 LEU B O 1
ATOM 2434 N N . ILE B 1 43 ? 38.294 44.067 66.512 1.00 24.12 127 ILE B N 1
ATOM 2435 C CA . ILE B 1 43 ? 38.607 44.539 65.165 1.00 24.12 127 ILE B CA 1
ATOM 2436 C C . ILE B 1 43 ? 39.849 45.420 65.180 1.00 27.13 127 ILE B C 1
ATOM 2437 O O . ILE B 1 43 ? 40.756 45.260 64.353 1.00 30.47 127 ILE B O 1
ATOM 2442 N N . LYS B 1 44 ? 39.909 46.366 66.118 1.00 23.61 128 LYS B N 1
ATOM 2443 C CA . LYS B 1 44 ? 41.049 47.275 66.173 1.00 29.94 128 LYS B CA 1
ATOM 2444 C C . LYS B 1 44 ? 42.343 46.537 66.497 1.00 34.06 128 LYS B C 1
ATOM 2445 O O . LYS B 1 44 ? 43.421 46.950 66.050 1.00 33.06 128 LYS B O 1
ATOM 2451 N N . SER B 1 45 ? 42.260 45.441 67.258 1.00 32.38 129 SER B N 1
ATOM 2452 C CA . SER B 1 45 ? 43.447 44.633 67.513 1.00 34.20 129 SER B CA 1
ATOM 2453 C C . SER B 1 45 ? 43.856 43.830 66.286 1.00 35.55 129 SER B C 1
ATOM 2454 O O . SER B 1 45 ? 45.051 43.617 66.059 1.00 41.68 129 SER B O 1
ATOM 2457 N N . LEU B 1 46 ? 42.888 43.374 65.487 1.00 31.27 130 LEU B N 1
ATOM 2458 C CA . LEU B 1 46 ? 43.222 42.616 64.285 1.00 32.33 130 LEU B CA 1
ATOM 2459 C C . LEU B 1 46 ? 43.822 43.512 63.210 1.00 37.34 130 LEU B C 1
ATOM 2460 O O . LEU B 1 46 ? 44.807 43.139 62.562 1.00 40.56 130 LEU B O 1
ATOM 2465 N N . ILE B 1 47 ? 43.235 44.693 63.001 1.00 35.97 131 ILE B N 1
ATOM 2466 C CA . ILE B 1 47 ? 43.666 45.587 61.933 1.00 38.38 131 ILE B CA 1
ATOM 2467 C C . ILE B 1 47 ? 45.008 46.242 62.219 1.00 41.34 131 ILE B C 1
ATOM 2468 O O . ILE B 1 47 ? 45.625 46.795 61.302 1.00 44.77 131 ILE B O 1
ATOM 2473 N N . SER B 1 48 ? 45.481 46.185 63.462 1.00 38.24 132 SER B N 1
ATOM 2474 C CA . SER B 1 48 ? 46.710 46.870 63.861 1.00 42.29 132 SER B CA 1
ATOM 2475 C C . SER B 1 48 ? 47.918 45.941 63.729 1.00 47.58 132 SER B C 1
ATOM 2476 O O . SER B 1 48 ? 48.599 45.610 64.699 1.00 49.65 132 SER B O 1
ATOM 2479 N N . ILE B 1 49 ? 48.174 45.522 62.493 1.00 52.88 133 ILE B N 1
ATOM 2480 C CA . ILE B 1 49 ? 49.388 44.746 62.218 1.00 62.44 133 ILE B CA 1
ATOM 2481 C C . ILE B 1 49 ? 50.605 45.603 62.540 1.00 69.14 133 ILE B C 1
ATOM 2482 O O . ILE B 1 49 ? 50.685 46.759 62.078 1.00 68.65 133 ILE B O 1
ATOM 2487 N N . PRO B 1 50 ? 51.554 45.121 63.343 1.00 76.42 134 PRO B N 1
ATOM 2488 C CA . PRO B 1 50 ? 52.789 45.884 63.558 1.00 82.80 134 PRO B CA 1
ATOM 2489 C C . PRO B 1 50 ? 53.471 46.196 62.235 1.00 85.01 134 PRO B C 1
ATOM 2490 O O . PRO B 1 50 ? 53.592 45.339 61.357 1.00 84.41 134 PRO B O 1
ATOM 2494 N N . GLY B 1 51 ? 53.906 47.444 62.098 1.00 86.57 135 GLY B N 1
ATOM 2495 C CA . GLY B 1 51 ? 54.359 47.956 60.821 1.00 86.02 135 GLY B CA 1
ATOM 2496 C C . GLY B 1 51 ? 53.416 49.027 60.314 1.00 84.18 135 GLY B C 1
ATOM 2497 O O . GLY B 1 51 ? 53.843 50.137 59.980 1.00 86.69 135 GLY B O 1
ATOM 2498 N N . GLU B 1 52 ? 52.125 48.704 60.263 1.00 79.38 136 GLU B N 1
ATOM 2499 C CA . GLU B 1 52 ? 51.093 49.665 59.907 1.00 74.60 136 GLU B CA 1
ATOM 2500 C C . GLU B 1 52 ? 50.619 50.402 61.159 1.00 72.83 136 GLU B C 1
ATOM 2501 O O . GLU B 1 52 ? 51.075 50.142 62.275 1.00 70.44 136 GLU B O 1
ATOM 2503 N N . ARG B 1 53 ? 49.682 51.331 60.977 1.00 72.94 137 ARG B N 1
ATOM 2504 C CA . ARG B 1 53 ? 49.278 52.199 62.075 1.00 77.04 137 ARG B CA 1
ATOM 2505 C C . ARG B 1 53 ? 48.504 51.426 63.138 1.00 74.89 137 ARG B C 1
ATOM 2506 O O . ARG B 1 53 ? 47.842 50.422 62.860 1.00 72.75 137 ARG B O 1
ATOM 2514 N N . LEU B 1 54 ? 48.600 51.912 64.372 1.00 73.45 138 LEU B N 1
ATOM 2515 C CA . LEU B 1 54 ? 47.900 51.319 65.502 1.00 70.78 138 LEU B CA 1
ATOM 2516 C C . LEU B 1 54 ? 46.516 51.942 65.621 1.00 67.54 138 LEU B C 1
ATOM 2517 O O . LEU B 1 54 ? 46.389 53.150 65.849 1.00 69.86 138 LEU B O 1
ATOM 2522 N N . GLN B 1 55 ? 45.486 51.119 65.472 1.00 59.60 139 GLN B N 1
ATOM 2523 C CA . GLN B 1 55 ? 44.105 51.552 65.617 1.00 58.45 139 GLN B CA 1
ATOM 2524 C C . GLN B 1 55 ? 43.547 51.006 66.925 1.00 58.49 139 GLN B C 1
ATOM 2525 O O . GLN B 1 55 ? 43.792 49.849 67.281 1.00 58.04 139 GLN B O 1
ATOM 2531 N N . VAL B 1 56 ? 42.806 51.851 67.646 1.00 58.53 140 VAL B N 1
ATOM 2532 C CA . VAL B 1 56 ? 42.346 51.529 68.992 1.00 59.93 140 VAL B CA 1
ATOM 2533 C C . VAL B 1 56 ? 40.952 52.110 69.207 1.00 58.28 140 VAL B C 1
ATOM 2534 O O . VAL B 1 56 ? 40.567 53.106 68.587 1.00 62.86 140 VAL B O 1
ATOM 2538 N N . HIS B 1 57 ? 40.194 51.472 70.095 1.00 52.57 141 HIS B N 1
ATOM 2539 C CA . HIS B 1 57 ? 38.789 51.772 70.333 1.00 45.90 141 HIS B CA 1
ATOM 2540 C C . HIS B 1 57 ? 38.611 52.422 71.702 1.00 42.90 141 HIS B C 1
ATOM 2541 O O . HIS B 1 57 ? 39.429 52.230 72.605 1.00 41.43 141 HIS B O 1
ATOM 2548 N N . ASP B 1 58 ? 37.537 53.201 71.850 1.00 42.39 142 ASP B N 1
ATOM 2549 C CA . ASP B 1 58 ? 37.280 53.939 73.082 1.00 43.44 142 ASP B CA 1
ATOM 2550 C C . ASP B 1 58 ? 36.209 53.305 73.967 1.00 42.74 142 ASP B C 1
ATOM 2551 O O . ASP B 1 58 ? 35.873 53.877 75.008 1.00 45.69 142 ASP B O 1
ATOM 2556 N N . GLY B 1 59 ? 35.659 52.154 73.580 1.00 38.87 143 GLY B N 1
ATOM 2557 C CA . GLY B 1 59 ? 34.720 51.433 74.414 1.00 35.80 143 GLY B CA 1
ATOM 2558 C C . GLY B 1 59 ? 33.258 51.774 74.212 1.00 38.90 143 GLY B C 1
ATOM 2559 O O . GLY B 1 59 ? 32.396 51.073 74.761 1.00 42.48 143 GLY B O 1
ATOM 2560 N N . SER B 1 60 ? 32.945 52.817 73.450 1.00 36.56 144 SER B N 1
ATOM 2561 C CA . SER B 1 60 ? 31.554 53.188 73.235 1.00 38.83 144 SER B CA 1
ATOM 2562 C C . SER B 1 60 ? 30.867 52.190 72.304 1.00 34.85 144 SER B C 1
ATOM 2563 O O . SER B 1 60 ? 31.507 51.506 71.500 1.00 34.67 144 SER B O 1
ATOM 2566 N N A TYR B 1 61 ? 29.541 52.125 72.424 0.43 33.82 145 TYR B N 1
ATOM 2567 N N B TYR B 1 61 ? 29.545 52.109 72.419 0.57 33.66 145 TYR B N 1
ATOM 2568 C CA A TYR B 1 61 ? 28.748 51.199 71.632 0.43 32.46 145 TYR B CA 1
ATOM 2569 C CA B TYR B 1 61 ? 28.799 51.124 71.651 0.57 32.29 145 TYR B CA 1
ATOM 2570 C C A TYR B 1 61 ? 28.830 51.559 70.152 0.43 31.55 145 TYR B C 1
ATOM 2571 C C B TYR B 1 61 ? 28.653 51.563 70.197 0.57 31.67 145 TYR B C 1
ATOM 2572 O O A TYR B 1 61 ? 29.142 52.691 69.773 0.43 31.38 145 TYR B O 1
ATOM 2573 O O B TYR B 1 61 ? 28.660 52.756 69.881 0.57 32.22 145 TYR B O 1
ATOM 2590 N N . THR B 1 62 ? 28.539 50.574 69.306 1.00 30.94 146 THR B N 1
ATOM 2591 C CA . THR B 1 62 ? 28.417 50.826 67.877 1.00 31.03 146 THR B CA 1
ATOM 2592 C C . THR B 1 62 ? 26.941 51.019 67.562 1.00 35.38 146 THR B C 1
ATOM 2593 O O . THR B 1 62 ? 26.159 50.074 67.726 1.00 36.91 146 THR B O 1
ATOM 2597 N N . PRO B 1 63 ? 26.512 52.206 67.134 1.00 37.15 147 PRO B N 1
ATOM 2598 C CA . PRO B 1 63 ? 25.074 52.479 67.013 1.00 39.40 147 PRO B CA 1
ATOM 2599 C C . PRO B 1 63 ? 24.454 51.864 65.767 1.00 36.26 147 PRO B C 1
ATOM 2600 O O . PRO B 1 63 ? 25.049 51.855 64.686 1.00 30.27 147 PRO B O 1
ATOM 2604 N N . THR B 1 64 ? 23.223 51.372 65.929 1.00 35.05 148 THR B N 1
ATOM 2605 C CA . THR B 1 64 ? 22.480 50.814 64.802 1.00 36.56 148 THR B CA 1
ATOM 2606 C C . THR B 1 64 ? 22.311 51.839 63.685 1.00 38.60 148 THR B C 1
ATOM 2607 O O . THR B 1 64 ? 22.545 51.534 62.509 1.00 36.67 148 THR B O 1
ATOM 2611 N N . GLU B 1 65 ? 21.908 53.065 64.034 1.00 41.89 149 GLU B N 1
ATOM 2612 C CA . GLU B 1 65 ? 21.653 54.076 63.013 1.00 47.85 149 GLU B CA 1
ATOM 2613 C C . GLU B 1 65 ? 22.913 54.440 62.238 1.00 47.72 149 GLU B C 1
ATOM 2614 O O . GLU B 1 65 ? 22.834 54.745 61.043 1.00 51.23 149 GLU B O 1
ATOM 2620 N N . GLN B 1 66 ? 24.078 54.414 62.889 1.00 45.17 150 GLN B N 1
ATOM 2621 C CA . GLN B 1 66 ? 25.318 54.704 62.175 1.00 45.29 150 GLN B CA 1
ATOM 2622 C C . GLN B 1 66 ? 25.576 53.668 61.086 1.00 43.79 150 GLN B C 1
ATOM 2623 O O . GLN B 1 66 ? 25.940 54.016 59.958 1.00 45.84 150 GLN B O 1
ATOM 2629 N N . PHE B 1 67 ? 25.388 52.384 61.409 1.00 39.71 151 PHE B N 1
ATOM 2630 C CA . PHE B 1 67 ? 25.538 51.337 60.402 1.00 36.01 151 PHE B CA 1
ATOM 2631 C C . PHE B 1 67 ? 24.545 51.525 59.262 1.00 39.37 151 PHE B C 1
ATOM 2632 O O . PHE B 1 67 ? 24.870 51.274 58.095 1.00 41.52 151 PHE B O 1
ATOM 2640 N N . ARG B 1 68 ? 23.331 51.971 59.580 1.00 40.37 152 ARG B N 1
ATOM 2641 C CA . ARG B 1 68 ? 22.330 52.182 58.542 1.00 53.87 152 ARG B CA 1
ATOM 2642 C C . ARG B 1 68 ? 22.626 53.447 57.746 1.00 57.57 152 ARG B C 1
ATOM 2643 O O . ARG B 1 68 ? 22.559 53.446 56.511 1.00 59.81 152 ARG B O 1
ATOM 2651 N N . ARG B 1 69 ? 22.970 54.536 58.437 1.00 58.86 153 ARG B N 1
ATOM 2652 C CA . ARG B 1 69 ? 23.215 55.811 57.772 1.00 65.09 153 ARG B CA 1
ATOM 2653 C C . ARG B 1 69 ? 24.603 55.909 57.154 1.00 65.94 153 ARG B C 1
ATOM 2654 O O . ARG B 1 69 ? 24.795 56.708 56.231 1.00 69.76 153 ARG B O 1
ATOM 2662 N N . ASP B 1 70 ? 25.572 55.127 57.634 1.00 60.68 154 ASP B N 1
ATOM 2663 C CA . ASP B 1 70 ? 26.950 55.313 57.195 1.00 57.31 154 ASP B CA 1
ATOM 2664 C C . ASP B 1 70 ? 27.798 54.086 57.512 1.00 47.84 154 ASP B C 1
ATOM 2665 O O . ASP B 1 70 ? 28.639 54.134 58.419 1.00 44.91 154 ASP B O 1
ATOM 2670 N N . PRO B 1 71 ? 27.619 52.974 56.789 1.00 42.67 155 PRO B N 1
ATOM 2671 C CA . PRO B 1 71 ? 28.392 51.764 57.114 1.00 42.33 155 PRO B CA 1
ATOM 2672 C C . PRO B 1 71 ? 29.886 51.908 56.873 1.00 43.97 155 PRO B C 1
ATOM 2673 O O . PRO B 1 71 ? 30.673 51.243 57.559 1.00 38.00 155 PRO B O 1
ATOM 2677 N N . GLU B 1 72 ? 30.300 52.750 55.921 1.00 48.21 156 GLU B N 1
ATOM 2678 C CA . GLU B 1 72 ? 31.725 52.930 55.658 1.00 49.45 156 GLU B CA 1
ATOM 2679 C C . GLU B 1 72 ? 32.451 53.512 56.863 1.00 45.03 156 GLU B C 1
ATOM 2680 O O . GLU B 1 72 ? 33.629 53.208 57.082 1.00 43.31 156 GLU B O 1
ATOM 2686 N N . SER B 1 73 ? 31.770 54.344 57.656 1.00 42.90 157 SER B N 1
ATOM 2687 C CA . SER B 1 73 ? 32.379 54.898 58.859 1.00 42.20 157 SER B CA 1
ATOM 2688 C C . SER B 1 73 ? 32.667 53.836 59.908 1.00 41.27 157 SER B C 1
ATOM 2689 O O . SER B 1 73 ? 33.407 54.111 60.860 1.00 43.31 157 SER B O 1
ATOM 2692 N N . LEU B 1 74 ? 32.106 52.637 59.762 1.00 37.40 158 LEU B N 1
ATOM 2693 C CA . LEU B 1 74 ? 32.361 51.531 60.672 1.00 30.01 158 LEU B CA 1
ATOM 2694 C C . LEU B 1 74 ? 33.260 50.467 60.055 1.00 26.42 158 LEU B C 1
ATOM 2695 O O . LEU B 1 74 ? 33.370 49.366 60.603 1.00 27.41 158 LEU B O 1
ATOM 2700 N N . SER B 1 75 ? 33.903 50.765 58.932 1.00 30.40 159 SER B N 1
ATOM 2701 C CA . SER B 1 75 ? 34.804 49.829 58.274 1.00 33.20 159 SER B CA 1
ATOM 2702 C C . SER B 1 75 ? 36.246 50.250 58.523 1.00 32.55 159 SER B C 1
ATOM 2703 O O . SER B 1 75 ? 36.589 51.428 58.374 1.00 35.01 159 SER B O 1
ATOM 2706 N N . SER B 1 76 ? 37.083 49.291 58.906 1.00 30.22 160 SER B N 1
ATOM 2707 C CA . SER B 1 76 ? 38.509 49.516 59.098 1.00 33.13 160 SER B CA 1
ATOM 2708 C C . SER B 1 76 ? 39.274 48.895 57.937 1.00 34.42 160 SER B C 1
ATOM 2709 O O . SER B 1 76 ? 38.898 47.836 57.429 1.00 31.56 160 SER B O 1
ATOM 2712 N N . THR B 1 77 ? 40.355 49.557 57.526 1.00 36.22 161 THR B N 1
ATOM 2713 C CA . THR B 1 77 ? 41.116 49.144 56.356 1.00 37.71 161 THR B CA 1
ATOM 2714 C C . THR B 1 77 ? 42.607 49.168 56.659 1.00 36.89 161 THR B C 1
ATOM 2715 O O . THR B 1 77 ? 43.100 50.073 57.339 1.00 36.45 161 THR B O 1
ATOM 2719 N N . VAL B 1 78 ? 43.315 48.160 56.154 1.00 33.82 162 VAL B N 1
ATOM 2720 C CA . VAL B 1 78 ? 44.771 48.146 56.134 1.00 36.49 162 VAL B CA 1
ATOM 2721 C C . VAL B 1 78 ? 45.205 47.564 54.796 1.00 37.45 162 VAL B C 1
ATOM 2722 O O . VAL B 1 78 ? 44.517 46.722 54.210 1.00 34.36 162 VAL B O 1
ATOM 2726 N N . SER B 1 79 ? 46.341 48.040 54.296 1.00 39.47 163 SER B N 1
ATOM 2727 C CA . SER B 1 79 ? 46.853 47.608 53.006 1.00 42.51 163 SER B CA 1
ATOM 2728 C C . SER B 1 79 ? 48.363 47.457 53.090 1.00 41.70 163 SER B C 1
ATOM 2729 O O . SER B 1 79 ? 49.033 48.237 53.773 1.00 42.32 163 SER B O 1
ATOM 2732 N N . TRP B 1 80 ? 48.893 46.446 52.404 1.00 41.73 164 TRP B N 1
ATOM 2733 C CA . TRP B 1 80 ? 50.331 46.227 52.351 1.00 44.40 164 TRP B CA 1
ATOM 2734 C C . TRP B 1 80 ? 50.677 45.576 51.020 1.00 47.30 164 TRP B C 1
ATOM 2735 O O . TRP B 1 80 ? 49.801 45.183 50.248 1.00 45.20 164 TRP B O 1
ATOM 2746 N N . ARG B 1 81 ? 51.976 45.461 50.763 1.00 50.97 165 ARG B N 1
ATOM 2747 C CA . ARG B 1 81 ? 52.479 44.953 49.497 1.00 54.72 165 ARG B CA 1
ATOM 2748 C C . ARG B 1 81 ? 53.247 43.657 49.707 1.00 55.00 165 ARG B C 1
ATOM 2749 O O . ARG B 1 81 ? 53.951 43.493 50.709 1.00 57.49 165 ARG B O 1
ATOM 2757 N N . ASP B 1 82 ? 53.103 42.743 48.753 1.00 53.41 166 ASP B N 1
ATOM 2758 C CA . ASP B 1 82 ? 53.878 41.508 48.687 1.00 57.42 166 ASP B CA 1
ATOM 2759 C C . ASP B 1 82 ? 54.794 41.637 47.472 1.00 58.43 166 ASP B C 1
ATOM 2760 O O . ASP B 1 82 ? 54.367 41.403 46.338 1.00 58.90 166 ASP B O 1
ATOM 2765 N N . GLU B 1 83 ? 56.053 42.015 47.717 1.00 59.60 167 GLU B N 1
ATOM 2766 C CA . GLU B 1 83 ? 56.961 42.345 46.620 1.00 63.78 167 GLU B CA 1
ATOM 2767 C C . GLU B 1 83 ? 57.247 41.137 45.735 1.00 61.21 167 GLU B C 1
ATOM 2768 O O . GLU B 1 83 ? 57.360 41.273 44.511 1.00 63.55 167 GLU B O 1
ATOM 2774 N N . GLU B 1 84 ? 57.379 39.951 46.331 1.00 59.39 168 GLU B N 1
ATOM 2775 C CA . GLU B 1 84 ? 57.698 38.759 45.551 1.00 67.94 168 GLU B CA 1
ATOM 2776 C C . GLU B 1 84 ? 56.589 38.440 44.554 1.00 66.50 168 GLU B C 1
ATOM 2777 O O . GLU B 1 84 ? 56.833 38.327 43.347 1.00 66.71 168 GLU B O 1
ATOM 2783 N N . ASP B 1 85 ? 55.358 38.292 45.044 1.00 62.87 169 ASP B N 1
ATOM 2784 C CA . ASP B 1 85 ? 54.221 38.007 44.180 1.00 61.56 169 ASP B CA 1
ATOM 2785 C C . ASP B 1 85 ? 53.706 39.238 43.447 1.00 54.34 169 ASP B C 1
ATOM 2786 O O . ASP B 1 85 ? 52.821 39.101 42.596 1.00 48.50 169 ASP B O 1
ATOM 2791 N N . ARG B 1 86 ? 54.241 40.422 43.751 1.00 52.17 170 ARG B N 1
ATOM 2792 C CA . ARG B 1 86 ? 53.785 41.681 43.162 1.00 50.44 170 ARG B CA 1
ATOM 2793 C C . ARG B 1 86 ? 52.284 41.862 43.376 1.00 45.20 170 ARG B C 1
ATOM 2794 O O . ARG B 1 86 ? 51.518 42.132 42.447 1.00 45.64 170 ARG B O 1
ATOM 2802 N N . VAL B 1 87 ? 51.870 41.702 44.629 1.00 40.51 171 VAL B N 1
ATOM 2803 C CA . VAL B 1 87 ? 50.474 41.779 45.036 1.00 40.49 171 VAL B CA 1
ATOM 2804 C C . VAL B 1 87 ? 50.324 42.906 46.047 1.00 40.03 171 VAL B C 1
ATOM 2805 O O . VAL B 1 87 ? 51.165 43.068 46.939 1.00 41.02 171 VAL B O 1
ATOM 2809 N N . ILE B 1 88 ? 49.265 43.692 45.896 1.00 39.15 172 ILE B N 1
ATOM 2810 C CA . ILE B 1 88 ? 48.870 44.689 46.883 1.00 40.12 172 ILE B CA 1
ATOM 2811 C C . ILE B 1 88 ? 47.592 44.188 47.539 1.00 39.19 172 ILE B C 1
ATOM 2812 O O . ILE B 1 88 ? 46.547 44.085 46.886 1.00 41.74 172 ILE B O 1
ATOM 2817 N N . TRP B 1 89 ? 47.670 43.869 48.828 1.00 37.44 173 TRP B N 1
ATOM 2818 C CA . TRP B 1 89 ? 46.517 43.391 49.578 1.00 36.27 173 TRP B CA 1
ATOM 2819 C C . TRP B 1 89 ? 45.754 44.571 50.167 1.00 34.29 173 TRP B C 1
ATOM 2820 O O . TRP B 1 89 ? 46.352 45.450 50.794 1.00 36.24 173 TRP B O 1
ATOM 2831 N N . VAL B 1 90 ? 44.439 44.590 49.956 1.00 30.86 174 VAL B N 1
ATOM 2832 C CA . VAL B 1 90 ? 43.552 45.611 50.509 1.00 30.70 174 VAL B CA 1
ATOM 2833 C C . VAL B 1 90 ? 42.556 44.894 51.410 1.00 30.52 174 VAL B C 1
ATOM 2834 O O . VAL B 1 90 ? 41.620 44.245 50.923 1.00 28.77 174 VAL B O 1
ATOM 2838 N N . TYR B 1 91 ? 42.746 45.023 52.724 1.00 29.66 175 TYR B N 1
ATOM 2839 C CA . TYR B 1 91 ? 42.029 44.237 53.722 1.00 29.99 175 TYR B CA 1
ATOM 2840 C C . TYR B 1 91 ? 41.052 45.135 54.470 1.00 31.23 175 TYR B C 1
ATOM 2841 O O . TYR B 1 91 ? 41.459 46.140 55.061 1.00 31.96 175 TYR B O 1
ATOM 2850 N N . LYS B 1 92 ? 39.773 44.768 54.458 1.00 29.46 176 LYS B N 1
ATOM 2851 C CA . LYS B 1 92 ? 38.744 45.521 55.159 1.00 26.88 176 LYS B CA 1
ATOM 2852 C C . LYS B 1 92 ? 38.024 44.633 56.165 1.00 25.84 176 LYS B C 1
ATOM 2853 O O . LYS B 1 92 ? 37.826 43.437 55.934 1.00 27.50 176 LYS B O 1
ATOM 2859 N N . ILE B 1 93 ? 37.640 45.231 57.290 1.00 27.00 177 ILE B N 1
ATOM 2860 C CA . ILE B 1 93 ? 36.865 44.556 58.326 1.00 25.37 177 ILE B CA 1
ATOM 2861 C C . ILE B 1 93 ? 35.665 45.435 58.640 1.00 26.19 177 ILE B C 1
ATOM 2862 O O . ILE B 1 93 ? 35.823 46.541 59.170 1.00 24.66 177 ILE B O 1
ATOM 2867 N N . GLN B 1 94 ? 34.470 44.946 58.327 1.00 22.26 178 GLN B N 1
ATOM 2868 C CA . GLN B 1 94 ? 33.243 45.700 58.548 1.00 22.64 178 GLN B CA 1
ATOM 2869 C C . GLN B 1 94 ? 32.711 45.415 59.950 1.00 22.40 178 GLN B C 1
ATOM 2870 O O . GLN B 1 94 ? 32.461 44.257 60.306 1.00 21.73 178 GLN B O 1
ATOM 2876 N N . ASP B 1 95 ? 32.546 46.472 60.740 1.00 22.75 179 ASP B N 1
ATOM 2877 C CA . ASP B 1 95 ? 31.939 46.394 62.059 1.00 26.48 179 ASP B CA 1
ATOM 2878 C C . ASP B 1 95 ? 30.424 46.495 61.933 1.00 26.59 179 ASP B C 1
ATOM 2879 O O . ASP B 1 95 ? 29.901 47.094 60.990 1.00 26.67 179 ASP B O 1
ATOM 2884 N N . THR B 1 96 ? 29.720 45.895 62.883 1.00 23.82 180 THR B N 1
ATOM 2885 C CA . THR B 1 96 ? 28.268 45.947 62.938 1.00 25.81 180 THR B CA 1
ATOM 2886 C C . THR B 1 96 ? 27.847 46.180 64.378 1.00 26.24 180 THR B C 1
ATOM 2887 O O . THR B 1 96 ? 28.585 45.842 65.310 1.00 21.09 180 THR B O 1
ATOM 2891 N N . PRO B 1 97 ? 26.668 46.755 64.595 1.00 21.63 181 PRO B N 1
ATOM 2892 C CA . PRO B 1 97 ? 26.134 46.809 65.958 1.00 28.87 181 PRO B CA 1
ATOM 2893 C C . PRO B 1 97 ? 25.731 45.420 66.427 1.00 25.03 181 PRO B C 1
ATOM 2894 O O . PRO B 1 97 ? 25.346 44.558 65.632 1.00 22.70 181 PRO B O 1
ATOM 2898 N N . GLY B 1 98 ? 25.847 45.201 67.735 1.00 24.19 182 GLY B N 1
ATOM 2899 C CA . GLY B 1 98 ? 25.412 43.938 68.299 1.00 23.95 182 GLY B CA 1
ATOM 2900 C C . GLY B 1 98 ? 23.919 43.739 68.130 1.00 23.15 182 GLY B C 1
ATOM 2901 O O . GLY B 1 98 ? 23.143 44.698 68.081 1.00 25.48 182 GLY B O 1
ATOM 2902 N N . TYR B 1 99 ? 23.508 42.473 68.039 1.00 22.49 183 TYR B N 1
ATOM 2903 C CA . TYR B 1 99 ? 22.097 42.193 67.797 1.00 25.83 183 TYR B CA 1
ATOM 2904 C C . TYR B 1 99 ? 21.249 42.207 69.065 1.00 31.67 183 TYR B C 1
ATOM 2905 O O . TYR B 1 99 ? 20.085 41.796 69.009 1.00 35.52 183 TYR B O 1
ATOM 2914 N N . GLY B 1 100 ? 21.787 42.660 70.193 1.00 29.02 184 GLY B N 1
ATOM 2915 C CA . GLY B 1 100 ? 20.988 42.997 71.353 1.00 30.33 184 GLY B CA 1
ATOM 2916 C C . GLY B 1 100 ? 20.670 44.473 71.465 1.00 35.27 184 GLY B C 1
ATOM 2917 O O . GLY B 1 100 ? 20.203 44.913 72.522 1.00 36.80 184 GLY B O 1
ATOM 2918 N N . ASP B 1 101 ? 20.908 45.251 70.406 1.00 42.85 185 ASP B N 1
ATOM 2919 C CA . ASP B 1 101 ? 20.749 46.699 70.480 1.00 57.54 185 ASP B CA 1
ATOM 2920 C C . ASP B 1 101 ? 19.283 47.097 70.595 1.00 56.91 185 ASP B C 1
ATOM 2921 O O . ASP B 1 101 ? 18.945 48.032 71.331 1.00 58.13 185 ASP B O 1
ATOM 2926 N N . GLU B 1 102 ? 18.402 46.410 69.877 1.00 55.95 186 GLU B N 1
ATOM 2927 C CA . GLU B 1 102 ? 16.969 46.653 69.932 1.00 60.41 186 GLU B CA 1
ATOM 2928 C C . GLU B 1 102 ? 16.270 45.437 70.534 1.00 57.82 186 GLU B C 1
ATOM 2929 O O . GLU B 1 102 ? 16.907 44.465 70.947 1.00 57.23 186 GLU B O 1
ATOM 2935 N N . LEU B 1 103 ? 14.938 45.498 70.581 1.00 57.89 187 LEU B N 1
ATOM 2936 C CA . LEU B 1 103 ? 14.163 44.461 71.253 1.00 60.93 187 LEU B CA 1
ATOM 2937 C C . LEU B 1 103 ? 13.980 43.201 70.416 1.00 68.36 187 LEU B C 1
ATOM 2938 O O . LEU B 1 103 ? 13.632 42.154 70.975 1.00 70.31 187 LEU B O 1
ATOM 2943 N N . ASP B 1 104 ? 14.200 43.267 69.104 1.00 71.13 188 ASP B N 1
ATOM 2944 C CA . ASP B 1 104 ? 14.036 42.117 68.222 1.00 74.36 188 ASP B CA 1
ATOM 2945 C C . ASP B 1 104 ? 15.362 41.820 67.538 1.00 64.80 188 ASP B C 1
ATOM 2946 O O . ASP B 1 104 ? 15.915 42.682 66.846 1.00 66.76 188 ASP B O 1
ATOM 2951 N N . VAL B 1 105 ? 15.853 40.591 67.714 1.00 57.35 189 VAL B N 1
ATOM 2952 C CA . VAL B 1 105 ? 17.153 40.204 67.174 1.00 48.41 189 VAL B CA 1
ATOM 2953 C C . VAL B 1 105 ? 17.112 40.092 65.653 1.00 40.70 189 VAL B C 1
ATOM 2954 O O . VAL B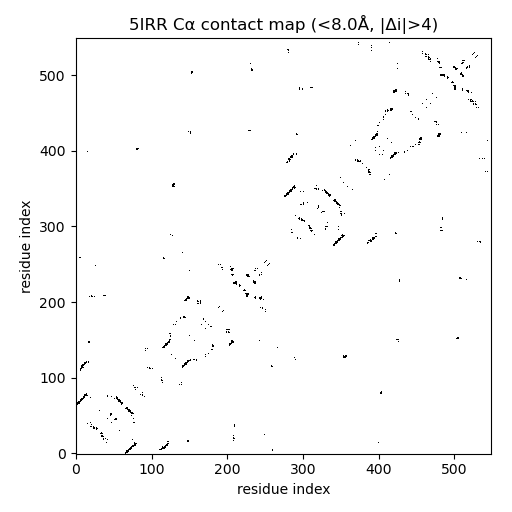 1 105 ? 18.128 40.302 64.978 1.00 38.05 189 VAL B O 1
ATOM 2958 N N . PHE B 1 106 ? 15.951 39.781 65.083 1.00 35.51 190 PHE B N 1
ATOM 2959 C CA . PHE B 1 106 ? 15.917 39.448 63.667 1.00 36.80 190 PHE B CA 1
ATOM 2960 C C . PHE B 1 106 ? 15.923 40.671 62.757 1.00 32.68 190 PHE B C 1
ATOM 2961 O O . PHE B 1 106 ? 16.209 40.531 61.565 1.00 26.95 190 PHE B O 1
ATOM 2969 N N . ARG B 1 107 ? 15.641 41.866 63.286 1.00 36.11 191 ARG B N 1
ATOM 2970 C CA . ARG B 1 107 ? 15.867 43.075 62.498 1.00 39.25 191 ARG B CA 1
ATOM 2971 C C . ARG B 1 107 ? 17.352 43.278 62.224 1.00 33.92 191 ARG B C 1
ATOM 2972 O O . ARG B 1 107 ? 17.741 43.660 61.113 1.00 28.74 191 ARG B O 1
ATOM 2980 N N . ASN B 1 108 ? 18.195 43.029 63.228 1.00 29.63 192 ASN B N 1
ATOM 2981 C CA . ASN B 1 108 ? 19.637 43.142 63.035 1.00 32.74 192 ASN B CA 1
ATOM 2982 C C . ASN B 1 108 ? 20.136 42.126 62.014 1.00 31.46 192 ASN B C 1
ATOM 2983 O O . ASN B 1 108 ? 20.955 42.455 61.148 1.00 26.02 192 ASN B O 1
ATOM 2988 N N . LEU B 1 109 ? 19.652 40.885 62.103 1.00 28.94 193 LEU B N 1
ATOM 2989 C CA . LEU B 1 109 ? 20.059 39.852 61.156 1.00 25.58 193 LEU B CA 1
ATOM 2990 C C . LEU B 1 109 ? 19.768 40.276 59.722 1.00 26.71 193 LEU B C 1
ATOM 2991 O O . LEU B 1 109 ? 20.628 40.156 58.839 1.00 21.55 193 LEU B O 1
ATOM 2996 N N . LYS B 1 110 ? 18.557 40.783 59.474 1.00 23.26 194 LYS B N 1
ATOM 2997 C CA . LYS B 1 110 ? 18.185 41.199 58.125 1.00 28.65 194 LYS B CA 1
ATOM 2998 C C . LYS B 1 110 ? 19.063 42.347 57.639 1.00 28.95 194 LYS B C 1
ATOM 2999 O O . LYS B 1 110 ? 19.466 42.380 56.469 1.00 23.97 194 LYS B O 1
ATOM 3013 N N . VAL B 1 112 ? 22.179 42.939 58.477 1.00 28.84 196 VAL B N 1
ATOM 3014 C CA . VAL B 1 112 ? 23.491 42.408 58.122 1.00 23.44 196 VAL B CA 1
ATOM 3015 C C . VAL B 1 112 ? 23.415 41.625 56.817 1.00 21.83 196 VAL B C 1
ATOM 3016 O O . VAL B 1 112 ? 24.264 41.781 55.932 1.00 24.19 196 VAL B O 1
ATOM 3020 N N . GLN B 1 113 ? 22.391 40.777 56.675 1.00 25.46 197 GLN B N 1
ATOM 3021 C CA . GLN B 1 113 ? 22.219 40.028 55.433 1.00 23.46 197 GLN B CA 1
ATOM 3022 C C . GLN B 1 113 ? 22.057 40.964 54.242 1.00 29.70 197 GLN B C 1
ATOM 3023 O O . GLN B 1 113 ? 22.585 40.697 53.156 1.00 28.33 197 GLN B O 1
ATOM 3029 N N . ASP B 1 114 ? 21.333 42.070 54.425 1.00 28.23 198 ASP B N 1
ATOM 3030 C CA . ASP B 1 114 ? 21.170 43.023 53.333 1.00 28.02 198 ASP B CA 1
ATOM 3031 C C . ASP B 1 114 ? 22.492 43.690 52.976 1.00 26.26 198 ASP B C 1
ATOM 3032 O O . ASP B 1 114 ? 22.750 43.970 51.800 1.00 26.18 198 ASP B O 1
ATOM 3037 N N . TYR B 1 115 ? 23.345 43.956 53.970 1.00 25.34 199 TYR B N 1
ATOM 3038 C CA . TYR B 1 115 ? 24.662 44.508 53.663 1.00 28.20 199 TYR B CA 1
ATOM 3039 C C . TYR B 1 115 ? 25.456 43.554 52.784 1.00 25.70 199 TYR B C 1
ATOM 3040 O O . TYR B 1 115 ? 26.050 43.964 51.781 1.00 25.93 199 TYR B O 1
ATOM 3049 N N . ILE B 1 116 ? 25.500 42.277 53.166 1.00 28.26 200 ILE B N 1
ATOM 3050 C CA . ILE B 1 116 ? 26.226 41.284 52.380 1.00 27.92 200 ILE B CA 1
ATOM 3051 C C . ILE B 1 116 ? 25.650 41.193 50.973 1.00 29.42 200 ILE B C 1
ATOM 3052 O O . ILE B 1 116 ? 26.390 41.142 49.982 1.00 26.98 200 ILE B O 1
ATOM 3057 N N . GLU B 1 117 ? 24.321 41.177 50.865 1.00 27.00 201 GLU B N 1
ATOM 3058 C CA . GLU B 1 117 ? 23.682 41.125 49.555 1.00 31.47 201 GLU B CA 1
ATOM 3059 C C . GLU B 1 117 ? 24.014 42.364 48.731 1.00 30.82 201 GLU B C 1
ATOM 3060 O O . GLU B 1 117 ? 24.206 42.276 47.513 1.00 29.51 201 GLU B O 1
ATOM 3066 N N . SER B 1 118 ? 24.097 43.529 49.383 1.00 32.72 202 SER B N 1
ATOM 3067 C CA . SER B 1 118 ? 24.383 44.768 48.663 1.00 35.71 202 SER B CA 1
ATOM 3068 C C . SER B 1 118 ? 25.749 44.723 47.991 1.00 30.06 202 SER B C 1
ATOM 3069 O O . SER B 1 118 ? 25.914 45.229 46.875 1.00 33.22 202 SER B O 1
ATOM 3072 N N . GLN B 1 119 ? 26.743 44.125 48.651 1.00 26.55 203 GLN B N 1
ATOM 3073 C CA . GLN B 1 119 ? 28.079 44.082 48.065 1.00 29.81 203 GLN B CA 1
ATOM 3074 C C . GLN B 1 119 ? 28.117 43.162 46.852 1.00 28.83 203 GLN B C 1
ATOM 3075 O O . GLN B 1 119 ? 28.802 43.456 45.866 1.00 30.59 203 GLN B O 1
ATOM 3081 N N . ASN B 1 120 ? 27.384 42.045 46.903 1.00 30.02 204 ASN B N 1
ATOM 3082 C CA . ASN B 1 120 ? 27.269 41.185 45.729 1.00 31.18 204 ASN B CA 1
ATOM 3083 C C . ASN B 1 120 ? 26.620 41.927 44.566 1.00 33.93 204 ASN B C 1
ATOM 3084 O O . ASN B 1 120 ? 27.050 41.786 43.414 1.00 35.81 204 ASN B O 1
ATOM 3089 N N . ARG B 1 121 ? 25.586 42.726 44.850 1.00 34.40 205 ARG B N 1
ATOM 3090 C CA . ARG B 1 121 ? 24.953 43.526 43.803 1.00 33.93 205 ARG B CA 1
ATOM 3091 C C . ARG B 1 121 ? 25.922 44.555 43.230 1.00 36.75 205 ARG B C 1
ATOM 3092 O O . ARG B 1 121 ? 25.932 44.801 42.018 1.00 40.55 205 ARG B O 1
ATOM 3100 N N . LYS B 1 122 ? 26.735 45.179 44.089 1.00 37.40 206 LYS B N 1
ATOM 3101 C CA . LYS B 1 122 ? 27.729 46.132 43.602 1.00 44.82 206 LYS B CA 1
ATOM 3102 C C . LYS B 1 122 ? 28.729 45.453 42.675 1.00 44.47 206 LYS B C 1
ATOM 3103 O O . LYS B 1 122 ? 29.114 46.017 41.644 1.00 47.84 206 LYS B O 1
ATOM 3109 N N . TRP B 1 123 ? 29.164 44.242 43.028 1.00 40.12 207 TRP B N 1
ATOM 3110 C CA . TRP B 1 123 ? 30.051 43.488 42.150 1.00 36.90 207 TRP B CA 1
ATOM 3111 C C . TRP B 1 123 ? 29.365 43.165 40.829 1.00 37.56 207 TRP B C 1
ATOM 3112 O O . TRP B 1 123 ? 29.957 43.316 39.754 1.00 37.30 207 TRP B O 1
ATOM 3123 N N . LEU B 1 124 ? 28.105 42.726 40.895 1.00 40.98 208 LEU B N 1
ATOM 3124 C CA . LEU B 1 124 ? 27.376 42.351 39.687 1.00 42.56 208 LEU B CA 1
ATOM 3125 C C . LEU B 1 124 ? 27.261 43.522 38.719 1.00 48.39 208 LEU B C 1
ATOM 3126 O O . LEU B 1 124 ? 27.322 43.335 37.498 1.00 50.99 208 LEU B O 1
ATOM 3131 N N . GLU B 1 125 ? 27.100 44.738 39.243 1.00 52.89 209 GLU B N 1
ATOM 3132 C CA . GLU B 1 125 ? 26.983 45.899 38.367 1.00 58.23 209 GLU B CA 1
ATOM 3133 C C . GLU B 1 125 ? 28.325 46.259 37.743 1.00 51.33 209 GLU B C 1
ATOM 3134 O O . GLU B 1 125 ? 28.386 46.633 36.566 1.00 52.67 209 GLU B O 1
ATOM 3140 N N . LEU B 1 126 ? 29.410 46.154 38.510 1.00 49.77 210 LEU B N 1
ATOM 3141 C CA . LEU B 1 126 ? 30.730 46.436 37.956 1.00 50.84 210 LEU B CA 1
ATOM 3142 C C . LEU B 1 126 ? 31.113 45.406 36.902 1.00 50.52 210 LEU B C 1
ATOM 3143 O O . LEU B 1 126 ? 31.763 45.739 35.905 1.00 55.53 210 LEU B O 1
ATOM 3148 N N . GLU B 1 127 ? 30.711 44.150 37.102 1.00 50.37 211 GLU B N 1
ATOM 3149 C CA . GLU B 1 127 ? 31.005 43.116 36.117 1.00 54.05 211 GLU B CA 1
ATOM 3150 C C . GLU B 1 127 ? 30.211 43.336 34.838 1.00 60.93 211 GLU B C 1
ATOM 3151 O O . GLU B 1 127 ? 30.704 43.062 33.738 1.00 67.10 211 GLU B O 1
ATOM 3153 N N . GLN B 1 128 ? 28.986 43.844 34.965 1.00 61.45 212 GLN B N 1
ATOM 3154 C CA . GLN B 1 128 ? 28.175 44.125 33.790 1.00 64.55 212 GLN B CA 1
ATOM 3155 C C . GLN B 1 128 ? 28.676 45.336 33.015 1.00 68.15 212 GLN B C 1
ATOM 3156 O O . GLN B 1 128 ? 28.419 45.435 31.810 1.00 74.52 212 GLN B O 1
ATOM 3162 N N . ALA B 1 129 ? 29.388 46.254 33.674 1.00 67.27 213 ALA B N 1
ATOM 3163 C CA . ALA B 1 129 ? 29.880 47.441 32.981 1.00 74.28 213 ALA B CA 1
ATOM 3164 C C . ALA B 1 129 ? 31.004 47.093 32.014 1.00 81.77 213 ALA B C 1
ATOM 3165 O O . ALA B 1 129 ? 31.023 47.576 30.876 1.00 85.93 213 ALA B O 1
ATOM 3167 N N . ARG B 1 130 ? 31.945 46.258 32.444 1.00 79.13 214 ARG B N 1
ATOM 3168 C CA . ARG B 1 130 ? 33.061 45.860 31.593 1.00 84.81 214 ARG B CA 1
ATOM 3169 C C . ARG B 1 130 ? 32.702 44.654 30.730 1.00 84.96 214 ARG B C 1
ATOM 3170 O O . ARG B 1 130 ? 31.640 44.055 30.894 1.00 81.83 214 ARG B O 1
ATOM 3178 N N . ILE B 1 139 ? 37.565 45.682 39.221 1.00 75.28 223 ILE B N 1
ATOM 3179 C CA . ILE B 1 139 ? 38.173 46.738 40.020 1.00 75.58 223 ILE B CA 1
ATOM 3180 C C . ILE B 1 139 ? 38.010 46.354 41.501 1.00 66.52 223 ILE B C 1
ATOM 3181 O O . ILE B 1 139 ? 37.992 45.164 41.818 1.00 58.33 223 ILE B O 1
ATOM 3186 N N . GLU B 1 140 ? 37.906 47.334 42.403 1.00 65.58 224 GLU B N 1
ATOM 3187 C CA . GLU B 1 140 ? 37.905 47.048 43.833 1.00 62.81 224 GLU B CA 1
ATOM 3188 C C . GLU B 1 140 ? 36.704 46.195 44.225 1.00 53.50 224 GLU B C 1
ATOM 3189 O O . GLU B 1 140 ? 35.552 46.561 43.968 1.00 47.57 224 GLU B O 1
ATOM 3195 N N . ASP B 1 141 ? 36.994 45.059 44.854 1.00 47.09 225 ASP B N 1
ATOM 3196 C CA . ASP B 1 141 ? 35.990 44.062 45.193 1.00 41.56 225 ASP B CA 1
ATOM 3197 C C . ASP B 1 141 ? 35.360 44.407 46.535 1.00 39.36 225 ASP B C 1
ATOM 3198 O O . ASP B 1 141 ? 36.068 44.427 47.550 1.00 41.64 225 ASP B O 1
ATOM 3203 N N . PRO B 1 142 ? 34.059 44.682 46.593 1.00 38.73 226 PRO B N 1
ATOM 3204 C CA . PRO B 1 142 ? 33.404 44.965 47.876 1.00 35.44 226 PRO B CA 1
ATOM 3205 C C . PRO B 1 142 ? 32.792 43.753 48.564 1.00 35.01 226 PRO B C 1
ATOM 3206 O O . PRO B 1 142 ? 32.231 43.907 49.654 1.00 32.40 226 PRO B O 1
ATOM 3210 N N . ARG B 1 143 ? 32.894 42.567 47.971 1.00 30.34 227 ARG B N 1
ATOM 3211 C CA . ARG B 1 143 ? 32.174 41.406 48.475 1.00 33.43 227 ARG B CA 1
ATOM 3212 C C . ARG B 1 143 ? 32.758 40.910 49.792 1.00 30.50 227 ARG B C 1
ATOM 3213 O O . ARG B 1 143 ? 33.976 40.895 49.992 1.00 28.90 227 ARG B O 1
ATOM 3221 N N . VAL B 1 144 ? 31.869 40.497 50.692 1.00 28.91 228 VAL B N 1
ATOM 3222 C CA . VAL B 1 144 ? 32.258 39.934 51.980 1.00 28.74 228 VAL B CA 1
ATOM 3223 C C . VAL B 1 144 ? 32.722 38.498 51.776 1.00 29.90 228 VAL B C 1
ATOM 3224 O O . VAL B 1 144 ? 32.047 37.703 51.110 1.00 26.17 228 VAL B O 1
ATOM 3228 N N . ASP B 1 145 ? 33.872 38.159 52.362 1.00 27.42 229 ASP B N 1
ATOM 3229 C CA . ASP B 1 145 ? 34.478 36.837 52.248 1.00 30.73 229 ASP B CA 1
ATOM 3230 C C . ASP B 1 145 ? 34.160 35.939 53.437 1.00 30.08 229 ASP B C 1
ATOM 3231 O O . ASP B 1 145 ? 33.807 34.770 53.252 1.00 32.79 229 ASP B O 1
ATOM 3236 N N . LEU B 1 146 ? 34.285 36.464 54.655 1.00 24.61 230 LEU B N 1
ATOM 3237 C CA . LEU B 1 146 ? 34.110 35.686 55.870 1.00 22.31 230 LEU B CA 1
ATOM 3238 C C . LEU B 1 146 ? 33.356 36.502 56.906 1.00 21.08 230 LEU B C 1
ATOM 3239 O O . LEU B 1 146 ? 33.416 37.736 56.918 1.00 28.15 230 LEU B O 1
ATOM 3244 N N . CYS B 1 147 ? 32.664 35.795 57.793 1.00 22.45 231 CYS B N 1
ATOM 3245 C CA . CYS B 1 147 ? 32.054 36.388 58.972 1.00 22.74 231 CYS B CA 1
ATOM 3246 C C . CYS B 1 147 ? 32.762 35.859 60.212 1.00 24.85 231 CYS B C 1
ATOM 3247 O O . CYS B 1 147 ? 32.839 34.643 60.419 1.00 25.89 231 CYS B O 1
ATOM 3250 N N . ILE B 1 148 ? 33.290 36.770 61.019 1.00 23.82 232 ILE B N 1
ATOM 3251 C CA . ILE B 1 148 ? 33.762 36.446 62.358 1.00 25.86 232 ILE B CA 1
ATOM 3252 C C . ILE B 1 148 ? 32.561 36.557 63.288 1.00 25.53 232 ILE B C 1
ATOM 3253 O O . ILE B 1 148 ? 32.039 37.653 63.511 1.00 25.85 232 ILE B O 1
ATOM 3258 N N . PHE B 1 149 ? 32.107 35.426 63.816 1.00 21.62 233 PHE B N 1
ATOM 3259 C CA . PHE B 1 149 ? 30.944 35.394 64.695 1.00 19.55 233 PHE B CA 1
ATOM 3260 C C . PHE B 1 149 ? 31.429 35.333 66.137 1.00 20.95 233 PHE B C 1
ATOM 3261 O O . PHE B 1 149 ? 31.974 34.314 66.574 1.00 20.26 233 PHE B O 1
ATOM 3269 N N . CYS B 1 150 ? 31.219 36.421 66.877 1.00 19.40 234 CYS B N 1
ATOM 3270 C CA . CYS B 1 150 ? 31.674 36.503 68.258 1.00 21.19 234 CYS B CA 1
ATOM 3271 C C . CYS B 1 150 ? 30.653 35.836 69.175 1.00 23.33 234 CYS B C 1
ATOM 3272 O O . CYS B 1 150 ? 29.470 36.194 69.167 1.00 23.68 234 CYS B O 1
ATOM 3275 N N . ILE B 1 151 ? 31.117 34.863 69.952 1.00 24.09 235 ILE B N 1
ATOM 3276 C CA . ILE B 1 151 ? 30.283 34.047 70.831 1.00 25.39 235 ILE B CA 1
ATOM 3277 C C . ILE B 1 151 ? 30.543 34.462 72.274 1.00 23.51 235 ILE B C 1
ATOM 3278 O O . ILE B 1 151 ? 31.707 34.645 72.659 1.00 23.28 235 ILE B O 1
ATOM 3283 N N . PRO B 1 152 ? 29.509 34.618 73.103 1.00 26.90 236 PRO B N 1
ATOM 3284 C CA . PRO B 1 152 ? 29.746 35.009 74.490 1.00 27.15 236 PRO B CA 1
ATOM 3285 C C . PRO B 1 152 ? 30.396 33.883 75.271 1.00 26.96 236 PRO B C 1
ATOM 3286 O O . PRO B 1 152 ? 30.197 32.695 74.962 1.00 24.98 236 PRO B O 1
ATOM 3290 N N . PRO B 1 153 ? 31.188 34.205 76.288 1.00 27.40 237 PRO B N 1
ATOM 3291 C CA . PRO B 1 153 ? 31.789 33.153 77.110 1.00 28.82 237 PRO B CA 1
ATOM 3292 C C . PRO B 1 153 ? 30.745 32.447 77.962 1.00 28.04 237 PRO B C 1
ATOM 3293 O O . PRO B 1 153 ? 29.694 33.006 78.284 1.00 30.89 237 PRO B O 1
ATOM 3297 N N . HIS B 1 154 ? 31.044 31.187 78.289 1.00 27.87 238 HIS B N 1
ATOM 3298 C CA . HIS B 1 154 ? 30.300 30.363 79.241 1.00 31.18 238 HIS B CA 1
ATOM 3299 C C . HIS B 1 154 ? 29.002 29.775 78.690 1.00 35.33 238 HIS B C 1
ATOM 3300 O O . HIS B 1 154 ? 28.634 28.659 79.071 1.00 36.29 238 HIS B O 1
ATOM 3307 N N . ARG B 1 155 ? 28.301 30.479 77.801 1.00 35.34 239 ARG B N 1
ATOM 3308 C CA . ARG B 1 155 ? 26.993 29.991 77.372 1.00 35.65 239 ARG B CA 1
ATOM 3309 C C . ARG B 1 155 ? 26.684 30.399 75.937 1.00 33.25 239 ARG B C 1
ATOM 3310 O O . ARG B 1 155 ? 26.730 31.584 75.599 1.00 35.61 239 ARG B O 1
ATOM 3318 N N . LEU B 1 156 ? 26.346 29.411 75.110 1.00 28.22 240 LEU B N 1
ATOM 3319 C CA . LEU B 1 156 ? 25.916 29.622 73.731 1.00 27.92 240 LEU B CA 1
ATOM 3320 C C . LEU B 1 156 ? 24.425 29.317 73.646 1.00 28.41 240 LEU B C 1
ATOM 3321 O O . LEU B 1 156 ? 24.007 28.181 73.892 1.00 30.43 240 LEU B O 1
ATOM 3326 N N . ARG B 1 157 ? 23.633 30.323 73.297 1.00 24.28 241 ARG B N 1
ATOM 3327 C CA . ARG B 1 157 ? 22.180 30.262 73.366 1.00 25.75 241 ARG B CA 1
ATOM 3328 C C . ARG B 1 157 ? 21.572 29.892 72.020 1.00 27.23 241 ARG B C 1
ATOM 3329 O O . ARG B 1 157 ? 22.200 30.065 70.971 1.00 27.65 241 ARG B O 1
ATOM 3337 N N . PRO B 1 158 ? 20.339 29.369 72.017 1.00 26.50 242 PRO B N 1
ATOM 3338 C CA . PRO B 1 158 ? 19.678 29.055 70.738 1.00 25.81 242 PRO B CA 1
ATOM 3339 C C . PRO B 1 158 ? 19.619 30.223 69.765 1.00 26.46 242 PRO B C 1
ATOM 3340 O O . PRO B 1 158 ? 19.735 30.008 68.552 1.00 25.30 242 PRO B O 1
ATOM 3344 N N . ILE B 1 159 ? 19.448 31.454 70.257 1.00 27.64 243 ILE B N 1
ATOM 3345 C CA . ILE B 1 159 ? 19.372 32.601 69.356 1.00 28.95 243 ILE B CA 1
ATOM 3346 C C . ILE B 1 159 ? 20.718 32.860 68.687 1.00 28.02 243 ILE B C 1
ATOM 3347 O O . ILE B 1 159 ? 20.769 33.300 67.530 1.00 28.18 243 ILE B O 1
ATOM 3352 N N . ASP B 1 160 ? 21.825 32.588 69.385 1.00 25.18 244 ASP B N 1
ATOM 3353 C CA . ASP B 1 160 ? 23.138 32.737 68.768 1.00 25.45 244 ASP B CA 1
ATOM 3354 C C . ASP B 1 160 ? 23.341 31.715 67.658 1.00 25.18 244 ASP B C 1
ATOM 3355 O O . ASP B 1 160 ? 23.886 32.041 66.598 1.00 24.48 244 ASP B O 1
ATOM 3360 N N . LEU B 1 161 ? 22.915 30.472 67.891 1.00 23.56 245 LEU B N 1
ATOM 3361 C CA . LEU B 1 161 ? 23.021 29.442 66.864 1.00 22.27 245 LEU B CA 1
ATOM 3362 C C . LEU B 1 161 ? 22.125 29.754 65.673 1.00 20.11 245 LEU B C 1
ATOM 3363 O O . LEU B 1 161 ? 22.534 29.578 64.520 1.00 20.54 245 LEU B O 1
ATOM 3368 N N . LYS B 1 162 ? 20.898 30.215 65.933 1.00 23.01 246 LYS B N 1
ATOM 3369 C CA . LYS B 1 162 ? 20.000 30.592 64.845 1.00 25.17 246 LYS B CA 1
ATOM 3370 C C . LYS B 1 162 ? 20.587 31.730 64.020 1.00 26.40 246 LYS B C 1
ATOM 3371 O O . LYS B 1 162 ? 20.552 31.697 62.783 1.00 23.58 246 LYS B O 1
ATOM 3377 N N . TYR B 1 163 ? 21.148 32.738 64.689 1.00 23.58 247 TYR B N 1
ATOM 3378 C CA . TYR B 1 163 ? 21.740 33.859 63.971 1.00 22.96 247 TYR B CA 1
ATOM 3379 C C . TYR B 1 163 ? 22.897 33.399 63.094 1.00 22.89 247 TYR B C 1
ATOM 3380 O O . TYR B 1 163 ? 23.003 33.806 61.932 1.00 25.08 247 TYR B O 1
ATOM 3397 N N . PHE B 1 165 ? 23.455 30.420 61.952 1.00 22.16 249 PHE B N 1
ATOM 3398 C CA . PHE B 1 165 ? 22.931 29.570 60.886 1.00 19.59 249 PHE B CA 1
ATOM 3399 C C . PHE B 1 165 ? 22.412 30.403 59.719 1.00 21.37 249 PHE B C 1
ATOM 3400 O O . PHE B 1 165 ? 22.777 30.163 58.562 1.00 25.65 249 PHE B O 1
ATOM 3408 N N . GLU B 1 166 ? 21.545 31.382 60.004 1.00 23.50 250 GLU B N 1
ATOM 3409 C CA . GLU B 1 166 ? 20.958 32.187 58.936 1.00 26.54 250 GLU B CA 1
ATOM 3410 C C . GLU B 1 166 ? 22.015 33.036 58.244 1.00 29.17 250 GLU B C 1
ATOM 3411 O O . GLU B 1 166 ? 21.964 33.228 57.024 1.00 33.75 250 GLU B O 1
ATOM 3417 N N . LEU B 1 167 ? 22.982 33.549 59.005 1.00 25.82 251 LEU B N 1
ATOM 3418 C CA . LEU B 1 167 ? 24.078 34.291 58.394 1.00 25.53 251 LEU B CA 1
ATOM 3419 C C . LEU B 1 167 ? 24.943 33.378 57.533 1.00 24.27 251 LEU B C 1
ATOM 3420 O O . LEU B 1 167 ? 25.428 33.789 56.472 1.00 23.46 251 LEU B O 1
ATOM 3425 N N . GLY B 1 168 ? 25.133 32.130 57.967 1.00 25.09 252 GLY B N 1
ATOM 3426 C CA . GLY B 1 168 ? 25.934 31.177 57.217 1.00 25.57 252 GLY B CA 1
ATOM 3427 C C . GLY B 1 168 ? 25.385 30.848 55.845 1.00 25.64 252 GLY B C 1
ATOM 3428 O O . GLY B 1 168 ? 26.133 30.368 54.987 1.00 24.21 252 GLY B O 1
ATOM 3429 N N . LYS B 1 169 ? 24.091 31.090 55.617 1.00 26.64 253 LYS B N 1
ATOM 3430 C CA . LYS B 1 169 ? 23.526 30.926 54.284 1.00 30.60 253 LYS B CA 1
ATOM 3431 C C . LYS B 1 169 ? 24.093 31.935 53.295 1.00 29.22 253 LYS B C 1
ATOM 3432 O O . LYS B 1 169 ? 23.976 31.728 52.083 1.00 30.74 253 LYS B O 1
ATOM 3438 N N . HIS B 1 170 ? 24.700 33.017 53.783 1.00 26.60 254 HIS B N 1
ATOM 3439 C CA . HIS B 1 170 ? 25.246 34.068 52.935 1.00 30.98 254 HIS B CA 1
ATOM 3440 C C . HIS B 1 170 ? 26.764 34.115 52.919 1.00 35.40 254 HIS B C 1
ATOM 3441 O O . HIS B 1 170 ? 27.342 34.522 51.911 1.00 37.41 254 HIS B O 1
ATOM 3448 N N . VAL B 1 171 ? 27.419 33.710 54.005 1.00 32.69 255 VAL B N 1
ATOM 3449 C CA . VAL B 1 171 ? 28.869 33.834 54.138 1.00 30.70 255 VAL B CA 1
ATOM 3450 C C . VAL B 1 171 ? 29.358 32.798 55.146 1.00 25.84 255 VAL B C 1
ATOM 3451 O O . VAL B 1 171 ? 28.682 32.552 56.156 1.00 25.61 255 VAL B O 1
ATOM 3455 N N . PRO B 1 172 ? 30.495 32.145 54.912 1.00 25.69 256 PRO B N 1
ATOM 3456 C CA . PRO B 1 172 ? 31.006 31.195 55.906 1.00 23.99 256 PRO B CA 1
ATOM 3457 C C . PRO B 1 172 ? 31.411 31.894 57.197 1.00 24.19 256 PRO B C 1
ATOM 3458 O O . PRO B 1 172 ? 31.775 33.072 57.211 1.00 25.30 256 PRO B O 1
ATOM 3462 N N . VAL B 1 173 ? 31.351 31.141 58.291 1.00 23.00 257 VAL B N 1
ATOM 3463 C CA . VAL B 1 173 ? 31.447 31.685 59.640 1.00 25.54 257 VAL B CA 1
ATOM 3464 C C . VAL B 1 173 ? 32.718 31.178 60.309 1.00 24.96 257 VAL B C 1
ATOM 3465 O O . VAL B 1 173 ? 33.120 30.024 60.114 1.00 25.46 257 VAL B O 1
ATOM 3469 N N . VAL B 1 174 ? 33.358 32.052 61.082 1.00 24.03 258 VAL B N 1
ATOM 3470 C CA . VAL B 1 174 ? 34.484 31.683 61.938 1.00 23.18 258 VAL B CA 1
ATOM 3471 C C . VAL B 1 174 ? 34.082 31.943 63.387 1.00 23.64 258 VAL B C 1
ATOM 3472 O O . VAL B 1 174 ? 33.978 33.107 63.800 1.00 25.77 258 VAL B O 1
ATOM 3476 N N . PRO B 1 175 ? 33.837 30.903 64.187 1.00 24.07 259 PRO B N 1
ATOM 3477 C CA . PRO B 1 175 ? 33.371 31.116 65.568 1.00 21.80 259 PRO B CA 1
ATOM 3478 C C . PRO B 1 175 ? 34.509 31.550 66.485 1.00 22.36 259 PRO B C 1
ATOM 3479 O O . PRO B 1 175 ? 35.539 30.879 66.578 1.00 25.79 259 PRO B O 1
ATOM 3483 N N . VAL B 1 176 ? 34.309 32.671 67.175 1.00 21.11 260 VAL B N 1
ATOM 3484 C CA . VAL B 1 176 ? 35.298 33.222 68.098 1.00 23.30 260 VAL B CA 1
ATOM 3485 C C . VAL B 1 176 ? 34.608 33.519 69.422 1.00 20.52 260 VAL B C 1
ATOM 3486 O O . VAL B 1 176 ? 33.648 34.298 69.462 1.00 18.36 260 VAL B O 1
ATOM 3490 N N . VAL B 1 177 ? 35.091 32.909 70.501 1.00 20.68 261 VAL B N 1
ATOM 3491 C CA . VAL B 1 177 ? 34.619 33.226 71.844 1.00 22.69 261 VAL B CA 1
ATOM 3492 C C . VAL B 1 177 ? 35.435 34.400 72.367 1.00 22.20 261 VAL B C 1
ATOM 3493 O O . VAL B 1 177 ? 36.649 34.283 72.570 1.00 21.55 261 VAL B O 1
ATOM 3497 N N . THR B 1 178 ? 34.772 35.529 72.589 1.00 19.44 262 THR B N 1
ATOM 3498 C CA . THR B 1 178 ? 35.442 36.713 73.099 1.00 26.89 262 THR B CA 1
ATOM 3499 C C . THR B 1 178 ? 35.445 36.716 74.624 1.00 23.63 262 THR B C 1
ATOM 3500 O O . THR B 1 178 ? 34.808 35.886 75.279 1.00 24.98 262 THR B O 1
ATOM 3504 N N . LYS B 1 179 ? 36.186 37.672 75.187 1.00 25.91 263 LYS B N 1
ATOM 3505 C CA . LYS B 1 179 ? 36.286 37.854 76.636 1.00 26.69 263 LYS B CA 1
ATOM 3506 C C . LYS B 1 179 ? 36.728 36.568 77.331 1.00 30.81 263 LYS B C 1
ATOM 3507 O O . LYS B 1 179 ? 36.195 36.187 78.375 1.00 22.65 263 LYS B O 1
ATOM 3513 N N . ALA B 1 180 ? 37.722 35.895 76.749 1.00 24.74 264 ALA B N 1
ATOM 3514 C CA . ALA B 1 180 ? 38.188 34.626 77.296 1.00 27.00 264 ALA B CA 1
ATOM 3515 C C . ALA B 1 180 ? 38.787 34.762 78.691 1.00 31.51 264 ALA B C 1
ATOM 3516 O O . ALA B 1 180 ? 39.001 33.741 79.353 1.00 28.93 264 ALA B O 1
ATOM 3518 N N . ASP B 1 181 ? 39.061 35.983 79.159 1.00 24.53 265 ASP B N 1
ATOM 3519 C CA . ASP B 1 181 ? 39.443 36.144 80.555 1.00 28.28 265 ASP B CA 1
ATOM 3520 C C . ASP B 1 181 ? 38.260 35.982 81.506 1.00 28.25 265 ASP B C 1
ATOM 3521 O O . ASP B 1 181 ? 38.443 36.096 82.722 1.00 30.23 265 ASP B O 1
ATOM 3526 N N . THR B 1 182 ? 37.062 35.712 80.980 1.00 31.75 266 THR B N 1
ATOM 3527 C CA . THR B 1 182 ? 35.906 35.384 81.809 1.00 30.92 266 THR B CA 1
ATOM 3528 C C . THR B 1 182 ? 35.976 33.961 82.352 1.00 31.04 266 THR B C 1
ATOM 3529 O O . THR B 1 182 ? 35.328 33.657 83.357 1.00 26.43 266 THR B O 1
ATOM 3541 N N . THR B 1 184 ? 38.106 30.352 83.636 1.00 30.41 268 THR B N 1
ATOM 3542 C CA . THR B 1 184 ? 39.304 29.644 84.057 1.00 30.27 268 THR B CA 1
ATOM 3543 C C . THR B 1 184 ? 39.709 28.636 82.986 1.00 30.21 268 THR B C 1
ATOM 3544 O O . THR B 1 184 ? 38.980 28.385 82.022 1.00 29.19 268 THR B O 1
ATOM 3548 N N . ILE B 1 185 ? 40.892 28.045 83.166 1.00 31.70 269 ILE B N 1
ATOM 3549 C CA . ILE B 1 185 ? 41.392 27.078 82.190 1.00 31.26 269 ILE B CA 1
ATOM 3550 C C . ILE B 1 185 ? 40.422 25.910 82.053 1.00 32.67 269 ILE B C 1
ATOM 3551 O O . ILE B 1 185 ? 40.079 25.493 80.940 1.00 30.55 269 ILE B O 1
ATOM 3556 N N . ARG B 1 186 ? 39.956 25.373 83.183 1.00 35.35 270 ARG B N 1
ATOM 3557 C CA . ARG B 1 186 ? 39.040 24.237 83.139 1.00 39.85 270 ARG B CA 1
ATOM 3558 C C . ARG B 1 186 ? 37.723 24.616 82.470 1.00 28.30 270 ARG B C 1
ATOM 3559 O O . ARG B 1 186 ? 37.213 23.881 81.617 1.00 28.36 270 ARG B O 1
ATOM 3567 N N . GLU B 1 187 ? 37.153 25.763 82.850 1.00 27.02 271 GLU B N 1
ATOM 3568 C CA . GLU B 1 187 ? 35.917 26.217 82.218 1.00 29.68 271 GLU B CA 1
ATOM 3569 C C . GLU B 1 187 ? 36.110 26.433 80.722 1.00 28.88 271 GLU B C 1
ATOM 3570 O O . GLU B 1 187 ? 35.230 26.097 79.919 1.00 25.88 271 GLU B O 1
ATOM 3576 N N . ALA B 1 188 ? 37.261 26.984 80.328 1.00 28.15 272 ALA B N 1
ATOM 3577 C CA . ALA B 1 188 ? 37.516 27.255 78.916 1.00 27.11 272 ALA B CA 1
ATOM 3578 C C . ALA B 1 188 ? 37.628 25.967 78.108 1.00 27.95 272 ALA B C 1
ATOM 3579 O O . ALA B 1 188 ? 37.085 25.876 77.000 1.00 21.93 272 ALA B O 1
ATOM 3581 N N . ASN B 1 189 ? 38.339 24.965 78.636 1.00 30.41 273 ASN B N 1
ATOM 3582 C CA . ASN B 1 189 ? 38.444 23.686 77.937 1.00 32.28 273 ASN B CA 1
ATOM 3583 C C . ASN B 1 189 ? 37.079 23.029 77.784 1.00 29.56 273 ASN B C 1
ATOM 3584 O O . ASN B 1 189 ? 36.763 22.473 76.726 1.00 29.33 273 ASN B O 1
ATOM 3589 N N . THR B 1 190 ? 36.259 23.077 78.835 1.00 28.67 274 THR B N 1
ATOM 3590 C CA . THR B 1 190 ? 34.905 22.544 78.741 1.00 31.05 274 THR B CA 1
ATOM 3591 C C . THR B 1 190 ? 34.084 23.313 77.714 1.00 26.54 274 THR B C 1
ATOM 3592 O O . THR B 1 190 ? 33.384 22.710 76.891 1.00 25.72 274 THR B O 1
ATOM 3596 N N . TYR B 1 191 ? 34.171 24.645 77.734 1.00 24.85 275 TYR B N 1
ATOM 3597 C CA . TYR B 1 191 ? 33.333 25.456 76.855 1.00 24.37 275 TYR B CA 1
ATOM 3598 C C . TYR B 1 191 ? 33.733 25.302 75.395 1.00 24.88 275 TYR B C 1
ATOM 3599 O O . TYR B 1 191 ? 32.868 25.246 74.513 1.00 21.99 275 TYR B O 1
ATOM 3608 N N . ARG B 1 192 ? 35.040 25.255 75.118 1.00 25.79 276 ARG B N 1
ATOM 3609 C CA . ARG B 1 192 ? 35.510 25.061 73.750 1.00 27.95 276 ARG B CA 1
ATOM 3610 C C . ARG B 1 192 ? 34.894 23.815 73.128 1.00 29.66 276 ARG B C 1
ATOM 3611 O O . ARG B 1 192 ? 34.477 23.830 71.963 1.00 27.37 276 ARG B O 1
ATOM 3619 N N . THR B 1 193 ? 34.819 22.727 73.897 1.00 26.09 277 THR B N 1
ATOM 3620 C CA . THR B 1 193 ? 34.190 21.507 73.402 1.00 27.73 277 THR B CA 1
ATOM 3621 C C . THR B 1 193 ? 32.679 21.673 73.275 1.00 28.48 277 THR B C 1
ATOM 3622 O O . THR B 1 193 ? 32.087 21.242 72.278 1.00 29.47 277 THR B O 1
ATOM 3626 N N . GLU B 1 194 ? 32.042 22.297 74.270 1.00 25.77 278 GLU B N 1
ATOM 3627 C CA . GLU B 1 194 ? 30.598 22.514 74.216 1.00 33.96 278 GLU B CA 1
ATOM 3628 C C . GLU B 1 194 ? 30.202 23.303 72.974 1.00 29.62 278 GLU B C 1
ATOM 3629 O O . GLU B 1 194 ? 29.227 22.964 72.293 1.00 27.85 278 GLU B O 1
ATOM 3635 N N . VAL B 1 195 ? 30.952 24.364 72.664 1.00 25.36 279 VAL B N 1
ATOM 3636 C CA . VAL B 1 195 ? 30.635 25.201 71.507 1.00 22.98 279 VAL B CA 1
ATOM 3637 C C . VAL B 1 195 ? 30.758 24.400 70.220 1.00 27.87 279 VAL B C 1
ATOM 3638 O O . VAL B 1 195 ? 29.868 24.426 69.362 1.00 26.15 279 VAL B O 1
ATOM 3642 N N . ALA B 1 196 ? 31.871 23.681 70.063 1.00 23.74 280 ALA B N 1
ATOM 3643 C CA . ALA B 1 196 ? 32.059 22.868 68.869 1.00 27.50 280 ALA B CA 1
ATOM 3644 C C . ALA B 1 196 ? 30.952 21.833 68.729 1.00 25.23 280 ALA B C 1
ATOM 3645 O O . ALA B 1 196 ? 30.454 21.594 67.623 1.00 28.38 280 ALA B O 1
ATOM 3647 N N . ASN B 1 197 ? 30.540 21.222 69.843 1.00 27.16 281 ASN B N 1
ATOM 3648 C CA . ASN B 1 197 ? 29.483 20.216 69.784 1.00 30.70 281 ASN B CA 1
ATOM 3649 C C . ASN B 1 197 ? 28.141 20.837 69.419 1.00 27.69 281 ASN B C 1
ATOM 3650 O O . ASN B 1 197 ? 27.387 20.265 68.624 1.00 30.54 281 ASN B O 1
ATOM 3655 N N . ARG B 1 198 ? 27.817 22.002 69.993 1.00 25.43 282 ARG B N 1
ATOM 3656 C CA . ARG B 1 198 ? 26.535 22.636 69.691 1.00 28.49 282 ARG B CA 1
ATOM 3657 C C . ARG B 1 198 ? 26.482 23.121 68.248 1.00 28.57 282 ARG B C 1
ATOM 3658 O O . ARG B 1 198 ? 25.430 23.050 67.604 1.00 29.28 282 ARG B O 1
ATOM 3666 N N . ILE B 1 199 ? 27.599 23.626 67.725 1.00 26.06 283 ILE B N 1
ATOM 3667 C CA . ILE B 1 199 ? 27.617 24.082 66.338 1.00 25.87 283 ILE B CA 1
ATOM 3668 C C . ILE B 1 199 ? 27.365 22.915 65.391 1.00 29.64 283 ILE B C 1
ATOM 3669 O O . ILE B 1 199 ? 26.664 23.055 64.381 1.00 28.35 283 ILE B O 1
ATOM 3674 N N . ALA B 1 200 ? 27.901 21.739 65.716 1.00 28.37 284 ALA B N 1
ATOM 3675 C CA . ALA B 1 200 ? 27.678 20.560 64.889 1.00 31.36 284 ALA B CA 1
ATOM 3676 C C . ALA B 1 200 ? 26.316 19.918 65.124 1.00 29.68 284 ALA B C 1
ATOM 3677 O O . ALA B 1 200 ? 25.847 19.165 64.262 1.00 32.04 284 ALA B O 1
ATOM 3679 N N . ASN B 1 201 ? 25.674 20.192 66.259 1.00 34.98 285 ASN B N 1
ATOM 3680 C CA . ASN B 1 201 ? 24.376 19.598 66.589 1.00 36.94 285 ASN B CA 1
ATOM 3681 C C . ASN B 1 201 ? 23.571 20.606 67.395 1.00 35.18 285 ASN B C 1
ATOM 3682 O O . ASN B 1 201 ? 23.436 20.489 68.619 1.00 40.39 285 ASN B O 1
ATOM 3687 N N . PRO B 1 202 ? 23.005 21.619 66.729 1.00 34.34 286 PRO B N 1
ATOM 3688 C CA . PRO B 1 202 ? 22.385 22.725 67.481 1.00 33.20 286 PRO B CA 1
ATOM 3689 C C . PRO B 1 202 ? 21.159 22.322 68.279 1.00 38.81 286 PRO B C 1
ATOM 3690 O O . PRO B 1 202 ? 20.962 22.835 69.389 1.00 36.43 286 PRO B O 1
ATOM 3702 N N . VAL B 1 204 ? 18.089 23.163 67.646 1.00 35.31 288 VAL B N 1
ATOM 3703 C CA . VAL B 1 204 ? 17.293 24.381 67.714 1.00 33.99 288 VAL B CA 1
ATOM 3704 C C . VAL B 1 204 ? 16.203 24.274 66.659 1.00 37.10 288 VAL B C 1
ATOM 3705 O O . VAL B 1 204 ? 16.511 24.010 65.495 1.00 36.53 288 VAL B O 1
ATOM 3709 N N . PRO B 1 205 ? 14.932 24.462 67.012 1.00 41.62 289 PRO B N 1
ATOM 3710 C CA . PRO B 1 205 ? 13.872 24.422 65.998 1.00 45.84 289 PRO B CA 1
ATOM 3711 C C . PRO B 1 205 ? 14.103 25.470 64.920 1.00 41.94 289 PRO B C 1
ATOM 3712 O O . PRO B 1 205 ? 14.469 26.612 65.203 1.00 36.85 289 PRO B O 1
ATOM 3716 N N . GLY B 1 206 ? 13.889 25.067 63.670 1.00 43.89 290 GLY B N 1
ATOM 3717 C CA . GLY B 1 206 ? 14.129 25.935 62.542 1.00 38.21 290 GLY B CA 1
ATOM 3718 C C . GLY B 1 206 ? 15.518 25.844 61.949 1.00 39.88 290 GLY B C 1
ATOM 3719 O O . GLY B 1 206 ? 15.769 26.462 60.908 1.00 43.83 290 GLY B O 1
ATOM 3720 N N . ILE B 1 207 ? 16.428 25.108 62.578 1.00 36.45 291 ILE B N 1
ATOM 3721 C CA . ILE B 1 207 ? 17.754 24.848 62.028 1.00 38.42 291 ILE B CA 1
ATOM 3722 C C . ILE B 1 207 ? 17.760 23.394 61.572 1.00 41.41 291 ILE B C 1
ATOM 3723 O O . ILE B 1 207 ? 17.921 22.476 62.384 1.00 43.48 291 ILE B O 1
ATOM 3728 N N . HIS B 1 208 ? 17.588 23.174 60.269 1.00 43.12 292 HIS B N 1
ATOM 3729 C CA . HIS B 1 208 ? 17.504 21.823 59.726 1.00 49.39 292 HIS B CA 1
ATOM 3730 C C . HIS B 1 208 ? 18.560 21.567 58.656 1.00 49.75 292 HIS B C 1
ATOM 3731 O O . HIS B 1 208 ? 18.431 20.624 57.871 1.00 53.84 292 HIS B O 1
ATOM 3738 N N . ASP B 1 209 ? 19.601 22.392 58.617 1.00 40.88 293 ASP B N 1
ATOM 3739 C CA . ASP B 1 209 ? 20.769 22.153 57.788 1.00 44.84 293 ASP B CA 1
ATOM 3740 C C . ASP B 1 209 ? 21.998 22.504 58.612 1.00 38.28 293 ASP B C 1
ATOM 3741 O O . ASP B 1 209 ? 21.900 23.163 59.650 1.00 36.22 293 ASP B O 1
ATOM 3746 N N . LYS B 1 210 ? 23.158 22.045 58.156 1.00 38.58 294 LYS B N 1
ATOM 3747 C CA . LYS B 1 210 ? 24.385 22.328 58.883 1.00 39.82 294 LYS B CA 1
ATOM 3748 C C . LYS B 1 210 ? 24.699 23.820 58.848 1.00 33.54 294 LYS B C 1
ATOM 3749 O O . LYS B 1 210 ? 24.352 24.534 57.903 1.00 33.47 294 LYS B O 1
ATOM 3755 N N . ILE B 1 211 ? 25.343 24.289 59.900 1.00 31.38 295 ILE B N 1
ATOM 3756 C CA . ILE B 1 211 ? 25.842 25.657 59.932 1.00 28.82 295 ILE B CA 1
ATOM 3757 C C . ILE B 1 211 ? 27.088 25.739 59.060 1.00 28.77 295 ILE B C 1
ATOM 3758 O O . ILE B 1 211 ? 27.942 24.845 59.084 1.00 30.92 295 ILE B O 1
ATOM 3763 N N . ASN B 1 212 ? 27.183 26.803 58.265 1.00 27.84 296 ASN B N 1
ATOM 3764 C CA . ASN B 1 212 ? 28.259 26.963 57.285 1.00 28.09 296 ASN B CA 1
ATOM 3765 C C . ASN B 1 212 ? 29.487 27.538 57.982 1.00 27.79 296 ASN B C 1
ATOM 3766 O O . ASN B 1 212 ? 29.711 28.750 58.003 1.00 26.05 296 ASN B O 1
ATOM 3771 N N . ILE B 1 213 ? 30.293 26.653 58.558 1.00 26.63 297 ILE B N 1
ATOM 3772 C CA . ILE B 1 213 ? 31.547 27.030 59.202 1.00 27.88 297 ILE B CA 1
ATOM 3773 C C . ILE B 1 213 ? 32.667 26.926 58.176 1.00 28.98 297 ILE B C 1
ATOM 3774 O O . ILE B 1 213 ? 32.752 25.939 57.436 1.00 31.41 297 ILE B O 1
ATOM 3779 N N . PHE B 1 214 ? 33.529 27.940 58.125 1.00 26.09 298 PHE B N 1
ATOM 3780 C CA . PHE B 1 214 ? 34.628 27.911 57.169 1.00 28.52 298 PHE B CA 1
ATOM 3781 C C . PHE B 1 214 ? 35.670 26.883 57.590 1.00 32.74 298 PHE B C 1
ATOM 3782 O O . PHE B 1 214 ? 36.024 26.777 58.767 1.00 30.40 298 PHE B O 1
ATOM 3790 N N . LYS B 1 215 ? 36.162 26.124 56.615 1.00 35.88 299 LYS B N 1
ATOM 3791 C CA . LYS B 1 215 ? 37.105 25.032 56.846 1.00 42.80 299 LYS B CA 1
ATOM 3792 C C . LYS B 1 215 ? 38.491 25.472 56.384 1.00 38.98 299 LYS B C 1
ATOM 3793 O O . LYS B 1 215 ? 38.778 25.487 55.184 1.00 42.28 299 LYS B O 1
ATOM 3799 N N . PHE B 1 216 ? 39.346 25.828 57.337 1.00 35.89 300 PHE B N 1
ATOM 3800 C CA . PHE B 1 216 ? 40.734 26.132 57.027 1.00 33.77 300 PHE B CA 1
ATOM 3801 C C . PHE B 1 216 ? 41.527 24.846 56.825 1.00 37.77 300 PHE B C 1
ATOM 3802 O O . PHE B 1 216 ? 41.212 23.801 57.402 1.00 39.00 300 PHE B O 1
ATOM 3810 N N . GLU B 1 217 ? 42.565 24.930 55.998 1.00 42.01 301 GLU B N 1
ATOM 3811 C CA . GLU B 1 217 ? 43.420 23.776 55.756 1.00 50.44 301 GLU B CA 1
ATOM 3812 C C . GLU B 1 217 ? 44.306 23.504 56.967 1.00 48.13 301 GLU B C 1
ATOM 3813 O O . GLU B 1 217 ? 44.686 24.417 57.703 1.00 44.97 301 GLU B O 1
ATOM 3819 N N . ARG B 1 218 ? 44.642 22.226 57.164 1.00 47.66 302 ARG B N 1
ATOM 3820 C CA . ARG B 1 218 ? 45.445 21.841 58.322 1.00 47.31 302 ARG B CA 1
ATOM 3821 C C . ARG B 1 218 ? 46.798 22.544 58.323 1.00 47.98 302 ARG B C 1
ATOM 3822 O O . ARG B 1 218 ? 47.240 23.049 59.361 1.00 47.98 302 ARG B O 1
ATOM 3824 N N . ASP B 1 219 ? 47.472 22.591 57.169 1.00 48.49 303 ASP B N 1
ATOM 3825 C CA . ASP B 1 219 ? 48.765 23.266 57.101 1.00 52.82 303 ASP B CA 1
ATOM 3826 C C . ASP B 1 219 ? 48.632 24.764 57.338 1.00 45.59 303 ASP B C 1
ATOM 3827 O O . ASP B 1 219 ? 49.554 25.388 57.873 1.00 43.19 303 ASP B O 1
ATOM 3832 N N . THR B 1 220 ? 47.502 25.357 56.944 1.00 41.11 304 THR B N 1
ATOM 3833 C CA . THR B 1 220 ? 47.288 26.776 57.204 1.00 35.27 304 THR B CA 1
ATOM 3834 C C . THR B 1 220 ? 47.146 27.044 58.696 1.00 36.72 304 THR B C 1
ATOM 3835 O O . THR B 1 220 ? 47.685 28.031 59.210 1.00 36.23 304 THR B O 1
ATOM 3839 N N . LEU B 1 221 ? 46.424 26.178 59.407 1.00 32.13 305 LEU B N 1
ATOM 3840 C CA . LEU B 1 221 ? 46.284 26.350 60.848 1.00 36.23 305 LEU B CA 1
ATOM 3841 C C . LEU B 1 221 ? 47.618 26.155 61.559 1.00 35.93 305 LEU B C 1
ATOM 3842 O O . LEU B 1 221 ? 47.926 26.873 62.517 1.00 33.30 305 LEU B O 1
ATOM 3847 N N . GLU B 1 222 ? 48.427 25.198 61.098 1.00 37.73 306 GLU B N 1
ATOM 3848 C CA . GLU B 1 222 ? 49.733 24.972 61.710 1.00 40.71 306 GLU B CA 1
ATOM 3849 C C . GLU B 1 222 ? 50.642 26.179 61.517 1.00 39.36 306 GLU B C 1
ATOM 3850 O O . GLU B 1 222 ? 51.284 26.643 62.466 1.00 42.25 306 GLU B O 1
ATOM 3852 N N . ARG B 1 223 ? 50.708 26.700 60.289 1.00 39.33 307 ARG B N 1
ATOM 3853 C CA . ARG B 1 223 ? 51.523 27.881 60.020 1.00 38.25 307 ARG B CA 1
ATOM 3854 C C . ARG B 1 223 ? 51.098 29.065 60.874 1.00 39.48 307 ARG B C 1
ATOM 3855 O O . ARG B 1 223 ? 51.944 29.864 61.293 1.00 37.68 307 ARG B O 1
ATOM 3863 N N . ALA B 1 224 ? 49.800 29.193 61.149 1.00 39.92 308 ALA B N 1
ATOM 3864 C CA . ALA B 1 224 ? 49.318 30.269 62.002 1.00 35.30 308 ALA B CA 1
ATOM 3865 C C . ALA B 1 224 ? 49.604 30.032 63.478 1.00 41.75 308 ALA B C 1
ATOM 3866 O O . ALA B 1 224 ? 49.286 30.900 64.296 1.00 38.23 308 ALA B O 1
ATOM 3868 N N . GLY B 1 225 ? 50.195 28.894 63.840 1.00 45.36 309 GLY B N 1
ATOM 3869 C CA . GLY B 1 225 ? 50.423 28.577 65.234 1.00 47.02 309 GLY B CA 1
ATOM 3870 C C . GLY B 1 225 ? 49.187 28.186 66.007 1.00 47.91 309 GLY B C 1
ATOM 3871 O O . GLY B 1 225 ? 49.185 28.275 67.237 1.00 44.37 309 GLY B O 1
ATOM 3872 N N . VAL B 1 226 ? 48.127 27.764 65.320 1.00 51.92 310 VAL B N 1
ATOM 3873 C CA . VAL B 1 226 ? 46.909 27.325 65.992 1.00 51.67 310 VAL B CA 1
ATOM 3874 C C . VAL B 1 226 ? 47.182 25.999 66.688 1.00 58.68 310 VAL B C 1
ATOM 3875 O O . VAL B 1 226 ? 47.588 25.019 66.052 1.00 59.73 310 VAL B O 1
ATOM 3879 N N . GLN B 1 227 ? 46.961 25.965 67.998 1.00 68.59 311 GLN B N 1
ATOM 3880 C CA . GLN B 1 227 ? 47.178 24.748 68.765 1.00 85.71 311 GLN B CA 1
ATOM 3881 C C . GLN B 1 227 ? 46.131 23.698 68.415 1.00 87.10 311 GLN B C 1
ATOM 3882 O O . GLN B 1 227 ? 44.971 24.012 68.130 1.00 86.49 311 GLN B O 1
ATOM 3888 N N . ASP B 1 228 ? 46.551 22.439 68.441 1.00 88.70 312 ASP B N 1
ATOM 3889 C CA . ASP B 1 228 ? 45.665 21.324 68.144 1.00 90.26 312 ASP B CA 1
ATOM 3890 C C . ASP B 1 228 ? 44.999 20.848 69.428 1.00 88.17 312 ASP B C 1
ATOM 3891 O O . ASP B 1 228 ? 45.672 20.619 70.438 1.00 90.10 312 ASP B O 1
ATOM 3896 N N . HIS B 1 229 ? 43.678 20.719 69.390 1.00 81.02 313 HIS B N 1
ATOM 3897 C CA . HIS B 1 229 ? 42.909 20.157 70.487 1.00 74.82 313 HIS B CA 1
ATOM 3898 C C . HIS B 1 229 ? 42.295 18.835 70.052 1.00 73.48 313 HIS B C 1
ATOM 3899 O O . HIS B 1 229 ? 42.158 18.552 68.858 1.00 74.24 313 HIS B O 1
ATOM 3906 N N . ALA B 1 230 ? 41.925 18.018 71.040 1.00 72.54 314 ALA B N 1
ATOM 3907 C CA . ALA B 1 230 ? 41.128 16.834 70.745 1.00 74.04 314 ALA B CA 1
ATOM 3908 C C . ALA B 1 230 ? 39.791 17.205 70.122 1.00 69.99 314 ALA B C 1
ATOM 3909 O O . ALA B 1 230 ? 39.187 16.380 69.427 1.00 74.35 314 ALA B O 1
ATOM 3911 N N . THR B 1 231 ? 39.329 18.425 70.354 1.00 60.71 315 THR B N 1
ATOM 3912 C CA . THR B 1 231 ? 38.086 18.907 69.773 1.00 58.97 315 THR B CA 1
ATOM 3913 C C . THR B 1 231 ? 38.306 19.284 68.313 1.00 60.16 315 THR B C 1
ATOM 3914 O O . THR B 1 231 ? 39.122 20.169 68.029 1.00 56.84 315 THR B O 1
ATOM 3918 N N . PRO B 1 232 ? 37.612 18.653 67.367 1.00 63.01 316 PRO B N 1
ATOM 3919 C CA . PRO B 1 232 ? 37.770 19.040 65.960 1.00 65.11 316 PRO B CA 1
ATOM 3920 C C . PRO B 1 232 ? 37.061 20.353 65.665 1.00 64.06 316 PRO B C 1
ATOM 3921 O O . PRO B 1 232 ? 35.929 20.582 66.100 1.00 60.07 316 PRO B O 1
ATOM 3925 N N . HIS B 1 233 ? 37.744 21.212 64.913 1.00 68.39 317 HIS B N 1
ATOM 3926 C CA . HIS B 1 233 ? 37.234 22.523 64.529 1.00 71.43 317 HIS B CA 1
ATOM 3927 C C . HIS B 1 233 ? 36.668 23.298 65.724 1.00 62.55 317 HIS B C 1
ATOM 3928 O O . HIS B 1 233 ? 35.476 23.624 65.748 1.00 60.49 317 HIS B O 1
ATOM 3935 N N . PRO B 1 234 ? 37.489 23.603 66.722 1.00 55.47 318 PRO B N 1
ATOM 3936 C CA . PRO B 1 234 ? 36.994 24.343 67.877 1.00 48.06 318 PRO B CA 1
ATOM 3937 C C . PRO B 1 234 ? 36.918 25.826 67.568 1.00 41.26 318 PRO B C 1
ATOM 3938 O O . PRO B 1 234 ? 37.531 26.299 66.599 1.00 40.38 318 PRO B O 1
ATOM 3942 N N . PRO B 1 235 ? 36.170 26.592 68.355 1.00 34.99 319 PRO B N 1
ATOM 3943 C CA . PRO B 1 235 ? 36.239 28.048 68.231 1.00 30.02 319 PRO B CA 1
ATOM 3944 C C . PRO B 1 235 ? 37.564 28.560 68.768 1.00 26.75 319 PRO B C 1
ATOM 3945 O O . PRO B 1 235 ? 38.291 27.862 69.477 1.00 28.21 319 PRO B O 1
ATOM 3949 N N . PHE B 1 236 ? 37.886 29.793 68.395 1.00 27.04 320 PHE B N 1
ATOM 3950 C CA . PHE B 1 236 ? 39.014 30.494 68.992 1.00 26.89 320 PHE B CA 1
ATOM 3951 C C . PHE B 1 236 ? 38.535 31.229 70.237 1.00 25.23 320 PHE B C 1
ATOM 3952 O O . PHE B 1 236 ? 37.411 31.731 70.280 1.00 27.89 320 PHE B O 1
ATOM 3960 N N . LEU B 1 237 ? 39.393 31.274 71.259 1.00 23.09 321 LEU B N 1
ATOM 3961 C CA . LEU B 1 237 ? 39.115 31.968 72.515 1.00 21.05 321 LEU B CA 1
ATOM 3962 C C . LEU B 1 237 ? 40.102 33.123 72.635 1.00 25.44 321 LEU B C 1
ATOM 3963 O O . LEU B 1 237 ? 41.307 32.896 72.787 1.00 23.02 321 LEU B O 1
ATOM 3968 N N . VAL B 1 238 ? 39.600 34.354 72.581 1.00 22.01 322 VAL B N 1
ATOM 3969 C CA . VAL B 1 238 ? 40.471 35.519 72.486 1.00 25.13 322 VAL B CA 1
ATOM 3970 C C . VAL B 1 238 ? 40.249 36.455 73.666 1.00 24.88 322 VAL B C 1
ATOM 3971 O O . VAL B 1 238 ? 39.165 36.522 74.255 1.00 24.68 322 VAL B O 1
ATOM 3975 N N . ILE B 1 239 ? 41.314 37.172 74.012 1.00 23.64 323 ILE B N 1
ATOM 3976 C CA . ILE B 1 239 ? 41.259 38.355 74.858 1.00 24.44 323 ILE B CA 1
ATOM 3977 C C . ILE B 1 239 ? 41.746 39.527 74.020 1.00 25.68 323 ILE B C 1
ATOM 3978 O O . ILE B 1 239 ? 42.703 39.388 73.251 1.00 23.84 323 ILE B O 1
ATOM 3983 N N . ALA B 1 240 ? 41.072 40.668 74.143 1.00 25.18 324 ALA B N 1
ATOM 3984 C CA . ALA B 1 240 ? 41.500 41.890 73.481 1.00 25.64 324 ALA B CA 1
ATOM 3985 C C . ALA B 1 240 ? 41.322 43.054 74.445 1.00 28.71 324 ALA B C 1
ATOM 3986 O O . ALA B 1 240 ? 40.558 42.975 75.409 1.00 27.43 324 ALA B O 1
ATOM 3988 N N . SER B 1 241 ? 42.044 44.139 74.181 1.00 27.47 325 SER B N 1
ATOM 3989 C CA . SER B 1 241 ? 42.019 45.269 75.095 1.00 29.82 325 SER B CA 1
ATOM 3990 C C . SER B 1 241 ? 42.334 46.557 74.354 1.00 29.89 325 SER B C 1
ATOM 3991 O O . SER B 1 241 ? 43.129 46.576 73.410 1.00 27.13 325 SER B O 1
ATOM 3994 N N . ASN B 1 242 ? 41.708 47.635 74.811 1.00 32.75 326 ASN B N 1
ATOM 3995 C CA . ASN B 1 242 ? 42.049 48.976 74.370 1.00 32.09 326 ASN B CA 1
ATOM 3996 C C . ASN B 1 242 ? 43.049 49.652 75.296 1.00 34.20 326 ASN B C 1
ATOM 3997 O O . ASN B 1 242 ? 43.514 50.753 74.986 1.00 35.59 326 ASN B O 1
ATOM 4002 N N . ASP B 1 243 ? 43.387 49.018 76.414 1.00 34.57 327 ASP B N 1
ATOM 4003 C CA . ASP B 1 243 ? 44.384 49.519 77.347 1.00 40.82 327 ASP B CA 1
ATOM 4004 C C . ASP B 1 243 ? 45.704 48.804 77.100 1.00 38.51 327 ASP B C 1
ATOM 4005 O O . ASP B 1 243 ? 45.722 47.617 76.766 1.00 32.57 327 ASP B O 1
ATOM 4010 N N . ILE B 1 244 ? 46.810 49.532 77.264 1.00 34.97 328 ILE B N 1
ATOM 4011 C CA . ILE B 1 244 ? 48.136 49.001 76.983 1.00 37.04 328 ILE B CA 1
ATOM 4012 C C . ILE B 1 244 ? 49.020 49.166 78.211 1.00 37.11 328 ILE B C 1
ATOM 4013 O O . ILE B 1 244 ? 48.742 49.965 79.107 1.00 34.08 328 ILE B O 1
ATOM 4018 N N . SER B 1 245 ? 50.105 48.395 78.232 1.00 41.58 329 SER B N 1
ATOM 4019 C CA . SER B 1 245 ? 51.030 48.426 79.357 1.00 41.25 329 SER B CA 1
ATOM 4020 C C . SER B 1 245 ? 51.707 49.785 79.462 1.00 45.54 329 SER B C 1
ATOM 4021 O O . SER B 1 245 ? 52.276 50.288 78.489 1.00 44.45 329 SER B O 1
ATOM 4024 N N . GLU B 1 246 ? 51.639 50.379 80.655 1.00 52.14 330 GLU B N 1
ATOM 4025 C CA . GLU B 1 246 ? 52.316 51.648 80.897 1.00 58.37 330 GLU B CA 1
ATOM 4026 C C . GLU B 1 246 ? 53.828 51.490 80.795 1.00 57.78 330 GLU B C 1
ATOM 4027 O O . GLU B 1 246 ? 54.509 52.300 80.153 1.00 54.80 330 GLU B O 1
ATOM 4033 N N . GLU B 1 247 ? 54.371 50.437 81.412 1.00 58.76 331 GLU B N 1
ATOM 4034 C CA . GLU B 1 247 ? 55.818 50.245 81.416 1.00 63.09 331 GLU B CA 1
ATOM 4035 C C . GLU B 1 247 ? 56.355 50.032 80.007 1.00 57.81 331 GLU B C 1
ATOM 4036 O O . GLU B 1 247 ? 57.410 50.570 79.649 1.00 58.00 331 GLU B O 1
ATOM 4042 N N . LEU B 1 248 ? 55.641 49.258 79.188 1.00 51.98 332 LEU B N 1
ATOM 4043 C CA . LEU B 1 248 ? 56.149 48.924 77.863 1.00 48.08 332 LEU B CA 1
ATOM 4044 C C . LEU B 1 248 ? 55.987 50.080 76.883 1.00 48.53 332 LEU B C 1
ATOM 4045 O O . LEU B 1 248 ? 56.857 50.299 76.033 1.00 51.75 332 LEU B O 1
ATOM 4050 N N . ALA B 1 249 ? 54.891 50.836 76.987 1.00 48.44 333 ALA B N 1
ATOM 4051 C CA . ALA B 1 249 ? 54.717 52.005 76.131 1.00 49.55 333 ALA B CA 1
ATOM 4052 C C . ALA B 1 249 ? 55.776 53.068 76.389 1.00 58.14 333 ALA B C 1
ATOM 4053 O O . ALA B 1 249 ? 55.975 53.949 75.545 1.00 59.07 333 ALA B O 1
ATOM 4055 N N . ALA B 1 250 ? 56.459 53.007 77.533 1.00 60.17 334 ALA B N 1
ATOM 4056 C CA . ALA B 1 250 ? 57.533 53.933 77.868 1.00 61.44 334 ALA B CA 1
ATOM 4057 C C . ALA B 1 250 ? 58.912 53.354 77.562 1.00 65.02 334 ALA B C 1
ATOM 4058 O O . ALA B 1 250 ? 59.905 53.752 78.181 1.00 70.09 334 ALA B O 1
ATOM 4060 N N . ALA B 1 251 ? 58.991 52.417 76.624 1.00 61.24 335 ALA B N 1
ATOM 4061 C CA . ALA B 1 251 ? 60.265 51.854 76.210 1.00 63.47 335 ALA B CA 1
ATOM 4062 C C . ALA B 1 251 ? 60.858 52.666 75.062 1.00 65.29 335 ALA B C 1
ATOM 4063 O O . ALA B 1 251 ? 60.221 53.561 74.503 1.00 65.15 335 ALA B O 1
ATOM 4065 N N . GLU B 1 252 ? 62.097 52.337 74.712 1.00 69.17 336 GLU B N 1
ATOM 4066 C CA . GLU B 1 252 ? 62.787 52.994 73.608 1.00 67.35 336 GLU B CA 1
ATOM 4067 C C . GLU B 1 252 ? 63.224 51.970 72.565 1.00 63.74 336 GLU B C 1
ATOM 4068 O O . GLU B 1 252 ? 64.239 51.298 72.740 1.00 67.28 336 GLU B O 1
ATOM 4070 N N . PRO B 1 253 ? 62.451 51.836 71.476 1.00 60.28 337 PRO B N 1
ATOM 4071 C CA . PRO B 1 253 ? 61.204 52.554 71.191 1.00 59.16 337 PRO B CA 1
ATOM 4072 C C . PRO B 1 253 ? 60.008 51.936 71.923 1.00 58.17 337 PRO B C 1
ATOM 4073 O O . PRO B 1 253 ? 60.144 50.841 72.469 1.00 56.48 337 PRO B O 1
ATOM 4077 N N . PRO B 1 254 ? 58.866 52.627 71.946 1.00 59.40 338 PRO B N 1
ATOM 4078 C CA . PRO B 1 254 ? 57.704 52.095 72.671 1.00 56.17 338 PRO B CA 1
ATOM 4079 C C . PRO B 1 254 ? 57.213 50.779 72.083 1.00 55.73 338 PRO B C 1
ATOM 4080 O O . PRO B 1 254 ? 57.222 50.574 70.868 1.00 58.10 338 PRO B O 1
ATOM 4084 N N . LEU B 1 255 ? 56.782 49.885 72.969 1.00 54.95 339 LEU B N 1
ATOM 4085 C CA . LEU B 1 255 ? 56.214 48.596 72.598 1.00 54.97 339 LEU B CA 1
ATOM 4086 C C . LEU B 1 255 ? 54.732 48.580 72.948 1.00 51.33 339 LEU B C 1
ATOM 4087 O O . LEU B 1 255 ? 54.358 48.854 74.094 1.00 49.51 339 LEU B O 1
ATOM 4092 N N . PHE B 1 256 ? 53.897 48.260 71.964 1.00 51.61 340 PHE B N 1
ATOM 4093 C CA . PHE B 1 256 ? 52.449 48.245 72.131 1.00 55.65 340 PHE B CA 1
ATOM 4094 C C . PHE B 1 256 ? 52.012 46.883 72.659 1.00 52.42 340 PHE B C 1
ATOM 4095 O O . PHE B 1 256 ? 52.208 45.861 71.991 1.00 55.14 340 PHE B O 1
ATOM 4103 N N . TRP B 1 257 ? 51.414 46.869 73.850 1.00 46.90 341 TRP B N 1
ATOM 4104 C CA . TRP B 1 257 ? 51.126 45.626 74.566 1.00 40.18 341 TRP B CA 1
ATOM 4105 C C . TRP B 1 257 ? 49.765 45.723 75.242 1.00 35.21 341 TRP B C 1
ATOM 4106 O O . TRP B 1 257 ? 49.654 46.197 76.379 1.00 37.79 341 TRP B O 1
ATOM 4117 N N . PRO B 1 258 ? 48.706 45.267 74.573 1.00 30.94 342 PRO B N 1
ATOM 4118 C CA . PRO B 1 258 ? 47.365 45.352 75.168 1.00 29.22 342 PRO B CA 1
ATOM 4119 C C . PRO B 1 258 ? 47.222 44.439 76.373 1.00 31.23 342 PRO B C 1
ATOM 4120 O O . PRO B 1 258 ? 47.627 43.275 76.349 1.00 35.92 342 PRO B O 1
ATOM 4124 N N . GLU B 1 259 ? 46.613 44.975 77.424 1.00 23.88 343 GLU B N 1
ATOM 4125 C CA . GLU B 1 259 ? 46.493 44.265 78.684 1.00 27.04 343 GLU B CA 1
ATOM 4126 C C . GLU B 1 259 ? 45.159 44.603 79.336 1.00 26.97 343 GLU B C 1
ATOM 4127 O O . GLU B 1 259 ? 44.550 45.642 79.065 1.00 28.17 343 GLU B O 1
ATOM 4133 N N . ARG B 1 260 ? 44.710 43.704 80.202 1.00 23.80 344 ARG B N 1
ATOM 4134 C CA . ARG B 1 260 ? 43.543 43.933 81.051 1.00 27.36 344 ARG B CA 1
ATOM 4135 C C . ARG B 1 260 ? 44.014 43.768 82.492 1.00 25.38 344 ARG B C 1
ATOM 4136 O O . ARG B 1 260 ? 44.236 42.647 82.961 1.00 23.04 344 ARG B O 1
ATOM 4144 N N . ARG B 1 261 ? 44.169 44.894 83.183 1.00 24.13 345 ARG B N 1
ATOM 4145 C CA . ARG B 1 261 ? 44.819 44.949 84.487 1.00 25.43 345 ARG B CA 1
ATOM 4146 C C . ARG B 1 261 ? 43.756 44.910 85.580 1.00 26.46 345 ARG B C 1
ATOM 4147 O O . ARG B 1 261 ? 43.003 45.873 85.761 1.00 29.41 345 ARG B O 1
ATOM 4155 N N . TYR B 1 262 ? 43.700 43.800 86.300 1.00 21.62 346 TYR B N 1
ATOM 4156 C CA . TYR B 1 262 ? 42.797 43.593 87.417 1.00 23.59 346 TYR B CA 1
ATOM 4157 C C . TYR B 1 262 ? 43.535 43.780 88.733 1.00 29.06 346 TYR B C 1
ATOM 4158 O O . TYR B 1 262 ? 44.768 43.763 88.771 1.00 28.69 346 TYR B O 1
ATOM 4167 N N . PRO B 1 263 ? 42.813 43.979 89.841 1.00 31.96 347 PRO B N 1
ATOM 4168 C CA . PRO B 1 263 ? 43.500 44.074 91.139 1.00 33.13 347 PRO B CA 1
ATOM 4169 C C . PRO B 1 263 ? 44.353 42.859 91.460 1.00 34.26 347 PRO B C 1
ATOM 4170 O O . PRO B 1 263 ? 45.345 42.980 92.188 1.00 31.47 347 PRO B O 1
ATOM 4174 N N . TRP B 1 264 ? 44.011 41.695 90.915 1.00 33.21 348 TRP B N 1
ATOM 4175 C CA . TRP B 1 264 ? 44.675 40.444 91.246 1.00 28.39 348 TRP B CA 1
ATOM 4176 C C . TRP B 1 264 ? 45.652 39.973 90.178 1.00 27.71 348 TRP B C 1
ATOM 4177 O O . TRP B 1 264 ? 46.276 38.924 90.358 1.00 30.82 348 TRP B O 1
ATOM 4188 N N . GLY B 1 265 ? 45.799 40.699 89.083 1.00 27.46 349 GLY B N 1
ATOM 4189 C CA . GLY B 1 265 ? 46.702 40.282 88.025 1.00 27.79 349 GLY B CA 1
ATOM 4190 C C . GLY B 1 265 ? 46.279 40.848 86.687 1.00 27.53 349 GLY B C 1
ATOM 4191 O O . GLY B 1 265 ? 45.211 41.438 86.536 1.00 27.17 349 GLY B O 1
ATOM 4192 N N . THR B 1 266 ? 47.145 40.640 85.694 1.00 28.09 350 THR B N 1
ATOM 4193 C CA . THR B 1 266 ? 47.001 41.264 84.382 1.00 28.38 350 THR B CA 1
ATOM 4194 C C . THR B 1 266 ? 46.905 40.199 83.298 1.00 27.79 350 THR B C 1
ATOM 4195 O O . THR B 1 266 ? 47.847 39.423 83.098 1.00 23.09 350 THR B O 1
ATOM 4199 N N . ALA B 1 267 ? 45.776 40.173 82.592 1.00 23.26 351 ALA B N 1
ATOM 4200 C CA . ALA B 1 267 ? 45.644 39.354 81.394 1.00 21.11 351 ALA B CA 1
ATOM 4201 C C . ALA B 1 267 ? 46.224 40.092 80.193 1.00 26.37 351 ALA B C 1
ATOM 4202 O O . ALA B 1 267 ? 46.043 41.304 80.045 1.00 30.67 351 ALA B O 1
ATOM 4204 N N . GLU B 1 268 ? 46.917 39.355 79.328 1.00 28.03 352 GLU B N 1
ATOM 4205 C CA . GLU B 1 268 ? 47.648 39.939 78.208 1.00 30.54 352 GLU B CA 1
ATOM 4206 C C . GLU B 1 268 ? 47.102 39.382 76.902 1.00 29.60 352 GLU B C 1
ATOM 4207 O O . GLU B 1 268 ? 47.096 38.164 76.697 1.00 28.31 352 GLU B O 1
ATOM 4213 N N . ALA B 1 269 ? 46.664 40.281 76.016 1.00 29.41 353 ALA B N 1
ATOM 4214 C CA . ALA B 1 269 ? 45.987 39.866 74.790 1.00 29.80 353 ALA B CA 1
ATOM 4215 C C . ALA B 1 269 ? 46.929 39.160 73.824 1.00 31.90 353 ALA B C 1
ATOM 4216 O O . ALA B 1 269 ? 46.510 38.234 73.119 1.00 33.35 353 ALA B O 1
ATOM 4218 N N . PHE B 1 270 ? 48.191 39.575 73.772 1.00 31.43 354 PHE B N 1
ATOM 4219 C CA . PHE B 1 270 ? 49.167 38.965 72.882 1.00 33.66 354 PHE B CA 1
ATOM 4220 C C . PHE B 1 270 ? 49.902 37.793 73.525 1.00 37.74 354 PHE B C 1
ATOM 4221 O O . PHE B 1 270 ? 50.855 37.277 72.932 1.00 41.78 354 PHE B O 1
ATOM 4229 N N . ASN B 1 271 ? 49.485 37.363 74.715 1.00 32.89 355 ASN B N 1
ATOM 4230 C CA . ASN B 1 271 ? 50.119 36.248 75.413 1.00 29.76 355 ASN B CA 1
ATOM 4231 C C . ASN B 1 271 ? 49.435 34.961 74.968 1.00 27.35 355 ASN B C 1
ATOM 4232 O O . ASN B 1 271 ? 48.251 34.747 75.249 1.00 27.09 355 ASN B O 1
ATOM 4237 N N . LYS B 1 272 ? 50.188 34.100 74.279 1.00 27.25 356 LYS B N 1
ATOM 4238 C CA . LYS B 1 272 ? 49.608 32.884 73.714 1.00 32.89 356 LYS B CA 1
ATOM 4239 C C . LYS B 1 272 ? 49.024 31.986 74.789 1.00 38.10 356 LYS B C 1
ATOM 4240 O O . LYS B 1 272 ? 48.129 31.182 74.507 1.00 40.41 356 LYS B O 1
ATOM 4242 N N . GLU B 1 273 ? 49.502 32.114 76.019 1.00 40.57 357 GLU B N 1
ATOM 4243 C CA . GLU B 1 273 ? 48.951 31.334 77.115 1.00 43.07 357 GLU B CA 1
ATOM 4244 C C . GLU B 1 273 ? 47.663 31.926 77.670 1.00 38.51 357 GLU B C 1
ATOM 4245 O O . GLU B 1 273 ? 46.954 31.237 78.412 1.00 40.51 357 GLU B O 1
ATOM 4251 N N . HIS B 1 274 ? 47.352 33.180 77.341 1.00 30.98 358 HIS B N 1
ATOM 4252 C CA . HIS B 1 274 ? 46.128 33.828 77.791 1.00 26.84 358 HIS B CA 1
ATOM 4253 C C . HIS B 1 274 ? 45.060 33.899 76.712 1.00 30.54 358 HIS B C 1
ATOM 4254 O O . HIS B 1 274 ? 43.868 33.914 77.036 1.00 32.32 358 HIS B O 1
ATOM 4261 N N . SER B 1 275 ? 45.458 33.940 75.443 1.00 27.53 359 SER B N 1
ATOM 4262 C CA . SER B 1 275 ? 44.559 34.375 74.386 1.00 25.51 359 SER B CA 1
ATOM 4263 C C . SER B 1 275 ? 45.000 33.779 73.055 1.00 28.26 359 SER B C 1
ATOM 4264 O O . SER B 1 275 ? 46.198 33.667 72.787 1.00 27.03 359 SER B O 1
ATOM 4267 N N . ASP B 1 276 ? 44.022 33.400 72.229 1.00 25.01 360 ASP B N 1
ATOM 4268 C CA . ASP B 1 276 ? 44.268 32.952 70.862 1.00 28.37 360 ASP B CA 1
ATOM 4269 C C . ASP B 1 276 ? 44.425 34.105 69.879 1.00 27.91 360 ASP B C 1
ATOM 4270 O O . ASP B 1 276 ? 44.496 33.856 68.672 1.00 30.42 360 ASP B O 1
ATOM 4275 N N . LEU B 1 277 ? 44.481 35.348 70.366 1.00 25.22 361 LEU B N 1
ATOM 4276 C CA . LEU B 1 277 ? 44.370 36.504 69.480 1.00 26.16 361 LEU B CA 1
ATOM 4277 C C . LEU B 1 277 ? 45.490 36.542 68.449 1.00 28.20 361 LEU B C 1
ATOM 4278 O O . LEU B 1 277 ? 45.247 36.841 67.274 1.00 23.35 361 LEU B O 1
ATOM 4283 N N . LEU B 1 278 ? 46.724 36.251 68.866 1.00 27.52 362 LEU B N 1
ATOM 4284 C CA . LEU B 1 278 ? 47.839 36.304 67.925 1.00 31.52 362 LEU B CA 1
ATOM 4285 C C . LEU B 1 278 ? 47.690 35.258 66.829 1.00 27.09 362 LEU B C 1
ATOM 4286 O O . LEU B 1 278 ? 48.020 35.517 65.666 1.00 25.10 362 LEU B O 1
ATOM 4291 N N . ALA B 1 279 ? 47.207 34.066 67.181 1.00 24.52 363 ALA B N 1
ATOM 4292 C CA . ALA B 1 279 ? 47.005 33.030 66.173 1.00 26.25 363 ALA B CA 1
ATOM 4293 C C . ALA B 1 279 ? 45.868 33.395 65.229 1.00 24.83 363 ALA B C 1
ATOM 4294 O O . ALA B 1 279 ? 45.945 33.128 64.023 1.00 27.10 363 ALA B O 1
ATOM 4296 N N . VAL B 1 280 ? 44.803 34.000 65.759 1.00 25.20 364 VAL B N 1
ATOM 4297 C CA . VAL B 1 280 ? 43.693 34.433 64.915 1.00 27.21 364 VAL B CA 1
ATOM 4298 C C . VAL B 1 280 ? 44.161 35.484 63.917 1.00 27.31 364 VAL B C 1
ATOM 4299 O O . VAL B 1 280 ? 43.782 35.458 62.739 1.00 25.65 364 VAL B O 1
ATOM 4303 N N . ARG B 1 281 ? 44.997 36.422 64.370 1.00 26.91 365 ARG B N 1
ATOM 4304 C CA . ARG B 1 281 ? 45.499 37.458 63.475 1.00 30.18 365 ARG B CA 1
ATOM 4305 C C . ARG B 1 281 ? 46.428 36.875 62.417 1.00 28.82 365 ARG B C 1
ATOM 4306 O O . ARG B 1 281 ? 46.326 37.224 61.237 1.00 30.11 365 ARG B O 1
ATOM 4314 N N . ALA B 1 282 ? 47.343 35.989 62.816 1.00 26.32 366 ALA B N 1
ATOM 4315 C CA . ALA B 1 282 ? 48.209 35.345 61.835 1.00 27.10 366 ALA B CA 1
ATOM 4316 C C . ALA B 1 282 ? 47.394 34.540 60.831 1.00 28.87 366 ALA B C 1
ATOM 4317 O O . ALA B 1 282 ? 47.708 34.522 59.636 1.00 31.87 366 ALA B O 1
ATOM 4319 N N . LEU B 1 283 ? 46.337 33.874 61.297 1.00 25.29 367 LEU B N 1
ATOM 4320 C CA . LEU B 1 283 ? 45.507 33.074 60.405 1.00 26.34 367 LEU B CA 1
ATOM 4321 C C . LEU B 1 283 ? 44.775 33.954 59.398 1.00 28.24 367 LEU B C 1
ATOM 4322 O O . LEU B 1 283 ? 44.886 33.757 58.184 1.00 29.64 367 LEU B O 1
ATOM 4327 N N . LEU B 1 284 ? 44.035 34.948 59.887 1.00 30.35 368 LEU B N 1
ATOM 4328 C CA . LEU B 1 284 ? 43.168 35.730 59.014 1.00 33.00 368 LEU B CA 1
ATOM 4329 C C . LEU B 1 284 ? 43.924 36.797 58.230 1.00 34.81 368 LEU B C 1
ATOM 4330 O O . LEU B 1 284 ? 43.524 37.124 57.108 1.00 37.81 368 LEU B O 1
ATOM 4343 N N . LYS B 1 286 ? 47.170 36.672 57.274 1.00 37.44 370 LYS B N 1
ATOM 4344 C CA . LYS B 1 286 ? 48.359 36.206 56.568 1.00 40.38 370 LYS B CA 1
ATOM 4345 C C . LYS B 1 286 ? 48.222 34.800 55.992 1.00 40.89 370 LYS B C 1
ATOM 4346 O O . LYS B 1 286 ? 48.252 34.624 54.769 1.00 46.27 370 LYS B O 1
ATOM 4352 N N . GLU B 1 287 ? 48.087 33.791 56.855 1.00 37.98 371 GLU B N 1
ATOM 4353 C CA . GLU B 1 287 ? 48.229 32.413 56.391 1.00 39.30 371 GLU B CA 1
ATOM 4354 C C . GLU B 1 287 ? 47.050 31.957 55.539 1.00 36.61 371 GLU B C 1
ATOM 4355 O O . GLU B 1 287 ? 47.220 31.105 54.661 1.00 40.66 371 GLU B O 1
ATOM 4361 N N . ALA B 1 288 ? 45.857 32.500 55.773 1.00 33.26 372 ALA B N 1
ATOM 4362 C CA . ALA B 1 288 ? 44.664 32.058 55.062 1.00 33.05 372 ALA B CA 1
ATOM 4363 C C . ALA B 1 288 ? 44.288 32.966 53.901 1.00 34.15 372 ALA B C 1
ATOM 4364 O O . ALA B 1 288 ? 43.252 32.736 53.271 1.00 36.41 372 ALA B O 1
ATOM 4366 N N . LEU B 1 289 ? 45.104 33.982 53.602 1.00 36.32 373 LEU B N 1
ATOM 4367 C CA . LEU B 1 289 ? 44.779 34.926 52.535 1.00 37.24 373 LEU B CA 1
ATOM 4368 C C . LEU B 1 289 ? 44.495 34.215 51.219 1.00 40.32 373 LEU B C 1
ATOM 4369 O O . LEU B 1 289 ? 43.544 34.561 50.508 1.00 35.27 373 LEU B O 1
ATOM 4374 N N . GLU B 1 290 ? 45.312 33.217 50.877 1.00 41.67 374 GLU B N 1
ATOM 4375 C CA . GLU B 1 290 ? 45.176 32.568 49.580 1.00 46.56 374 GLU B CA 1
ATOM 4376 C C . GLU B 1 290 ? 43.889 31.759 49.495 1.00 48.54 374 GLU B C 1
ATOM 4377 O O . GLU B 1 290 ? 43.098 31.938 48.563 1.00 49.79 374 GLU B O 1
ATOM 4383 N N . GLU B 1 291 ? 43.652 30.872 50.465 1.00 47.51 375 GLU B N 1
ATOM 4384 C CA . GLU B 1 291 ? 42.474 30.012 50.387 1.00 49.13 375 GLU B CA 1
ATOM 4385 C C . GLU B 1 291 ? 41.180 30.804 50.538 1.00 43.56 375 GLU B C 1
ATOM 4386 O O . GLU B 1 291 ? 40.140 30.386 50.018 1.00 45.22 375 GLU B O 1
ATOM 4392 N N . ILE B 1 292 ? 41.218 31.939 51.239 1.00 37.34 376 ILE B N 1
ATOM 4393 C CA . ILE B 1 292 ? 40.062 32.832 51.241 1.00 36.04 376 ILE B CA 1
ATOM 4394 C C . ILE B 1 292 ? 39.882 33.464 49.867 1.00 39.69 376 ILE B C 1
ATOM 4395 O O . ILE B 1 292 ? 38.761 33.568 49.354 1.00 39.09 376 ILE B O 1
ATOM 4400 N N . SER B 1 293 ? 40.985 33.882 49.243 1.00 40.11 377 SER B N 1
ATOM 4401 C CA . SER B 1 293 ? 40.907 34.497 47.923 1.00 43.21 377 SER B CA 1
ATOM 4402 C C . SER B 1 293 ? 40.507 33.480 46.861 1.00 44.75 377 SER B C 1
ATOM 4403 O O . SER B 1 293 ? 39.782 33.817 45.917 1.00 47.00 377 SER B O 1
ATOM 4406 N N . LYS B 1 294 ? 40.959 32.228 47.002 1.00 47.32 378 LYS B N 1
ATOM 4407 C CA . LYS B 1 294 ? 40.661 31.211 45.996 1.00 51.60 378 LYS B CA 1
ATOM 4408 C C . LYS B 1 294 ? 39.175 30.885 45.934 1.00 47.19 378 LYS B C 1
ATOM 4409 O O . LYS B 1 294 ? 38.673 30.498 44.873 1.00 52.35 378 LYS B O 1
ATOM 4415 N N . THR B 1 295 ? 38.461 31.018 47.048 1.00 44.42 379 THR B N 1
ATOM 4416 C CA . THR B 1 295 ? 37.069 30.601 47.134 1.00 37.71 379 THR B CA 1
ATOM 4417 C C . THR B 1 295 ? 36.086 31.737 46.870 1.00 34.85 379 THR B C 1
ATOM 4418 O O . THR B 1 295 ? 34.892 31.579 47.143 1.00 36.36 379 THR B O 1
ATOM 4422 N N . LYS B 1 296 ? 36.556 32.871 46.342 1.00 36.24 380 LYS B N 1
ATOM 4423 C CA . LYS B 1 296 ? 35.668 33.997 46.062 1.00 35.47 380 LYS B CA 1
ATOM 4424 C C . LYS B 1 296 ? 34.639 33.645 44.995 1.00 36.20 380 LYS B C 1
ATOM 4425 O O . LYS B 1 296 ? 33.444 33.929 45.148 1.00 34.14 380 LYS B O 1
ATOM 4431 N N . ARG B 1 297 ? 35.090 33.050 43.888 1.00 37.69 381 ARG B N 1
ATOM 4432 C CA . ARG B 1 297 ? 34.182 32.759 42.784 1.00 39.34 381 ARG B CA 1
ATOM 4433 C C . ARG B 1 297 ? 33.089 31.789 43.211 1.00 40.36 381 ARG B C 1
ATOM 4434 O O . ARG B 1 297 ? 31.925 31.946 42.826 1.00 41.61 381 ARG B O 1
ATOM 4436 N N . ALA B 1 298 ? 33.444 30.789 44.019 1.00 43.12 382 ALA B N 1
ATOM 4437 C CA . ALA B 1 298 ? 32.459 29.814 44.477 1.00 45.05 382 ALA B CA 1
ATOM 4438 C C . ALA B 1 298 ? 31.379 30.478 45.324 1.00 44.95 382 ALA B C 1
ATOM 4439 O O . ALA B 1 298 ? 30.186 30.205 45.151 1.00 49.68 382 ALA B O 1
ATOM 4441 N N . ARG B 1 299 ? 31.781 31.356 46.248 1.00 39.02 383 ARG B N 1
ATOM 4442 C CA . ARG B 1 299 ? 30.802 32.061 47.070 1.00 34.76 383 ARG B CA 1
ATOM 4443 C C . ARG B 1 299 ? 29.885 32.926 46.215 1.00 33.43 383 ARG B C 1
ATOM 4444 O O . ARG B 1 299 ? 28.671 32.974 46.445 1.00 37.83 383 ARG B O 1
ATOM 4452 N N . TYR B 1 300 ? 30.447 33.614 45.221 1.00 29.51 384 TYR B N 1
ATOM 4453 C CA . TYR B 1 300 ? 29.628 34.448 44.349 1.00 34.74 384 TYR B CA 1
ATOM 4454 C C . TYR B 1 300 ? 28.713 33.600 43.475 1.00 39.76 384 TYR B C 1
ATOM 4455 O O . TYR B 1 300 ? 27.539 33.942 43.279 1.00 36.93 384 TYR B O 1
ATOM 4464 N N . GLU B 1 301 ? 29.229 32.489 42.943 1.00 39.78 385 GLU B N 1
ATOM 4465 C CA . GLU B 1 301 ? 28.404 31.618 42.114 1.00 40.34 385 GLU B CA 1
ATOM 4466 C C . GLU B 1 301 ? 27.220 31.070 42.901 1.00 42.53 385 GLU B C 1
ATOM 4467 O O . GLU B 1 301 ? 26.103 30.988 42.377 1.00 42.13 385 GLU B O 1
ATOM 4469 N N . ALA B 1 302 ? 27.442 30.701 44.165 1.00 41.79 386 ALA B N 1
ATOM 4470 C CA . ALA B 1 302 ? 26.348 30.205 44.993 1.00 40.85 386 ALA B CA 1
ATOM 4471 C C . ALA B 1 302 ? 25.298 31.284 45.221 1.00 41.60 386 ALA B C 1
ATOM 4472 O O . ALA B 1 302 ? 24.099 30.991 45.286 1.00 44.78 386 ALA B O 1
ATOM 4474 N N . TRP B 1 303 ? 25.730 32.539 45.351 1.00 37.24 387 TRP B N 1
ATOM 4475 C CA . TRP B 1 303 ? 24.772 33.631 45.474 1.00 35.86 387 TRP B CA 1
ATOM 4476 C C . TRP B 1 303 ? 23.967 33.801 44.189 1.00 38.30 387 TRP B C 1
ATOM 4477 O O . TRP B 1 303 ? 22.754 34.038 44.236 1.00 38.30 387 TRP B O 1
ATOM 4488 N N . ARG B 1 304 ? 24.621 33.659 43.032 1.00 38.36 388 ARG B N 1
ATOM 4489 C CA . ARG B 1 304 ? 23.919 33.792 41.759 1.00 39.65 388 ARG B CA 1
ATOM 4490 C C . ARG B 1 304 ? 22.877 32.694 41.573 1.00 40.45 388 ARG B C 1
ATOM 4491 O O . ARG B 1 304 ? 21.796 32.945 41.029 1.00 38.97 388 ARG B O 1
ATOM 4499 N N . ARG B 1 305 ? 23.180 31.469 42.013 1.00 42.89 389 ARG B N 1
ATOM 4500 C CA . ARG B 1 305 ? 22.248 30.364 41.815 1.00 48.22 389 ARG B CA 1
ATOM 4501 C C . ARG B 1 305 ? 20.991 30.495 42.665 1.00 48.07 389 ARG B C 1
ATOM 4502 O O . ARG B 1 305 ? 19.996 29.818 42.381 1.00 50.01 389 ARG B O 1
ATOM 4510 N N . THR B 1 306 ? 21.007 31.343 43.693 1.00 46.25 390 THR B N 1
ATOM 4511 C CA . THR B 1 306 ? 19.903 31.426 44.641 1.00 49.70 390 THR B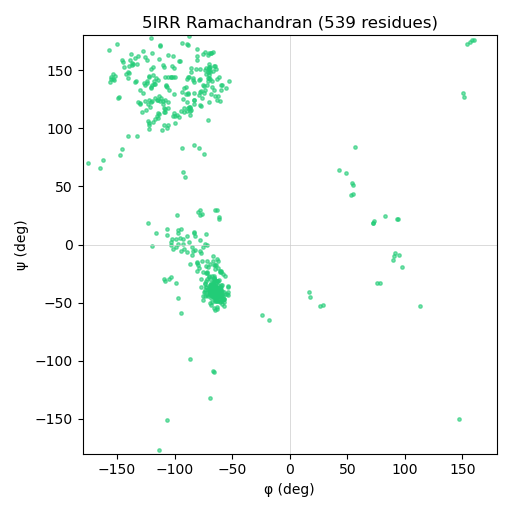 CA 1
ATOM 4512 C C . THR B 1 306 ? 19.200 32.780 44.633 1.00 49.90 390 THR B C 1
ATOM 4513 O O . THR B 1 306 ? 18.363 33.031 45.507 1.00 52.35 390 THR B O 1
ATOM 4517 N N . THR B 1 307 ? 19.500 33.654 43.675 1.00 49.46 391 THR B N 1
ATOM 4518 C CA . THR B 1 307 ? 18.929 34.993 43.653 1.00 51.80 391 THR B CA 1
ATOM 4519 C C . THR B 1 307 ? 18.292 35.274 42.299 1.00 51.09 391 THR B C 1
ATOM 4520 O O . THR B 1 307 ? 18.513 34.562 41.316 1.00 50.99 391 THR B O 1
ATOM 4524 N N . LEU B 1 308 ? 17.498 36.341 42.264 1.00 55.02 392 LEU B N 1
ATOM 4525 C CA . LEU B 1 308 ? 16.794 36.759 41.057 1.00 60.29 392 LEU B CA 1
ATOM 4526 C C . LEU B 1 308 ? 17.575 37.825 40.296 1.00 64.01 392 LEU B C 1
ATOM 4527 O O . LEU B 1 308 ? 18.560 38.363 40.799 1.00 66.76 392 LEU B O 1
#

Secondary structure (DSSP, 8-state):
--EEEEEEEEEEESTTSSHHHHHHHHS--TTS------S----HHHHHH-GGGGEEEEEEEETTTTEEEEEEEE----TTSSS-HHHHH--HHHHHHHHHHHHHHHHH--------EEEEEE-SS---HHHHH--TGGGTS-EEEEE--TT--HHHHHHHHHHHHHHHH---TT--S---B----HHHHHHTT----SSSSPPEE----S-B-HHHHTSSS----BEEEETTEEEETT-TTT-SHHHHHHH--TTHHHHHHTHHHHHHHHT--/--SEEEEEEEEEEESTTSSHHHHHHHHH--BTB-----------HHHHHH-GGGGEEEEEEEETTTTEEEEEEEE----TTSSS-HHHHH--HHHHHHHHHHHHHHHHH--------EEEEEE-SS---HHHHH--TGGGTS-EEEEE--TT--HHHHHHHHHHHHHHHH---TT--S---B----HHHHHHTTPPP-SSSSPPEE----S-B-HHHHTSSS----BEEEETTEEEETT-TTT-SHHHHHHH--TTHHHHHHTHHHHHHHHHHT--

InterPro domains:
  IPR027417 P-loop containing nucleoside triphosphate hydrolase [G3DSA:3.40.50.300] (97-394)
  IPR027417 P-loop containing nucleoside triphosphate hydrolase [SSF52540] (106-303)
  IPR030379 Septin-type guanine nucleotide-binding (G) domain [PF00735] (111-395)
  IPR030379 Septin-type guanine nucleotide-binding (G) domain [PS51719] (107-394)

Solvent-accessible surface area: 26819 Å² total

Radius of gyration: 26.07 Å; Cα contacts (8 Å, |Δi|>4): 976; chains: 2; bounding box: 72×42×90 Å

Nearest PDB structures (foldseek):
  5irr-assembly1_A  TM=1.003E+00  e=1.809E-57  Chlamydomonas reinhardtii
  3ftq-assembly6_D  TM=8.302E-01  e=7.829E-18  Mus musculus
  3ftq-assembly6_C  TM=8.283E-01  e=3.281E-17  Mus musculus
  2qag-assembly1_B-2  TM=6.736E-01  e=6.670E-07  Homo sapiens
  5w7q-assembly1_A  TM=5.529E-01  e=5.211E-06  synthetic construct

B-factor: mean 43.9, std 18.88, range [17.14, 133.99]